Protein AF-0000000076751382 (afdb_homodimer)

Sequence (606 aa):
MSGALSGFAAIGVLIAIGYLLGRRGTLGPDARAVLARLSLTVATPCLLFTTVTSADPSLLTAPTSVVPLLTCLLAMVLAVVAGAVRRWRGEVRVMTTIAVGFPNLGNLGIPVASYVLGDAALVAPLILFQLAVQSPIAMTTLELRGAGETRGAVRRALANPVLIATVLALAVVFTGLRVPWVVAEPVRILAQMAVPAVLLSFGLSLVGSPLPGRGGDRAALGFVVVSSALVRPVAAWVLAGPVLGAPAATVYAAVVLSALPVAQNVAVWAGHYGAAPRLARESVLLTTIVAPVVIVLATALLRMSGALSGFAAIGVLIAIGYLLGRRGTLGPDARAVLARLSLTVATPCLLFTTVTSADPSLLTAPTSVVPLLTCLLAMVLAVVAGAVRRWRGEVRVMTTIAVGFPNLGNLGIPVASYVLGDAALVAPLILFQLAVQSPIAMTTLELRGAGETRGAVRRALANPVLIATVLALAVVFTGLRVPWVVAEPVRILAQMAVPAVLLSFGLSLVGSPLPGRGGDRAALGFVVVSSALVRPVAAWVLAGPVLGAPAATVYAAVVLSALPVAQNVAVWAGHYGAAPRLARESVLLTTIVAPVVIVLATALLR

InterPro domains:
  IPR004776 Membrane transport PIN-like [PF03547] (11-137)
  IPR004776 Membrane transport PIN-like [PF03547] (154-295)
  IPR038770 Sodium/solute symporter superfamily [G3DSA:1.20.1530.20] (152-302)

pLDDT: mean 90.34, std 8.47, range [55.0, 98.31]

Secondary structure (DSSP, 8-state):
-HHHHHHHHHHHHHHHHHHHHHHHTTT-TTHHHHHHHHIIIIIHHHHHHHHHHH--GGGGGSHHHHHHHHHHHHHHHHHHHHHHHHT--HHHHHHHHHHHH-B-IIIIIHHHHHHTSS-GGGGHHHHHHIIIIIHHHHHHHHHHHHH-SHHHHHHHHHT-HHHHHHHHHHHHHHHTPPPPHHHHHHHHHHHTTHHHHHHHHHHHHTTTPPPTT-SS-HHHHHHHHHIIIIIHHHHHHHIIIIIT---HHHHHHHHHHHT--B-HHHHHHHHHHTSSHHHHHHHHHHHHHHHHHHHHHHHHHH-/-HHHHHHHHHHHHHHHHHHHHHHHTTT-TTHHHHHHHHIIIIIHHHHHHHHHHH--GGGGGSHHHHHHHHHHHHHHHHHHHHHHHHT--HHHHHHHHHHHH-B-IIIIIHHHHHHTSS-GGGGHHHHHHIIIIIHHHHHHHHHHHHH-SHHHHHHHHHT-HHHHHHHHHHHHHHHTPPPPHHHHHHHHHHHTTHHHHHHHHHHHHTTTPPPTT-SS-HHHHHHHHHIIIIIHHHHHHHIIIIIT---HHHHHHHHHHHTPPBPHHHHHHHHHHTSSHHHHHHHHHHHHHHHHHHHHHHHHHH-

Solvent-accessible surface area (backbone atoms only — not comparable to full-atom values): 28894 Å² total; per-residue (Å²): 87,70,52,26,53,35,32,54,47,19,52,50,50,40,24,49,49,17,25,50,38,46,72,67,44,68,40,45,94,57,32,40,59,24,30,37,37,38,21,58,62,47,10,39,19,26,34,41,27,53,50,52,55,67,54,69,73,83,52,48,73,40,64,54,28,44,41,34,52,49,26,25,51,50,41,24,52,50,33,50,51,49,25,61,76,66,61,49,56,69,48,50,32,52,43,43,25,50,44,42,44,36,51,25,44,76,72,45,30,35,37,35,21,36,43,62,67,68,38,46,69,61,39,50,42,48,45,44,48,41,50,61,46,49,43,35,50,53,52,37,53,51,51,42,67,69,46,80,51,69,74,62,22,55,58,49,39,67,62,30,47,43,42,46,24,36,52,54,20,49,51,34,57,74,70,63,58,80,74,54,63,53,56,46,50,39,35,52,47,40,20,45,31,21,62,46,27,38,37,28,23,45,13,27,61,50,52,92,52,75,69,76,82,75,57,92,58,46,68,58,40,48,49,37,41,45,34,29,61,42,49,20,21,49,48,16,38,46,47,30,30,79,68,63,61,44,54,65,68,47,22,43,49,14,22,48,64,24,24,40,22,34,24,57,58,50,26,42,50,14,55,73,64,66,34,46,36,66,56,32,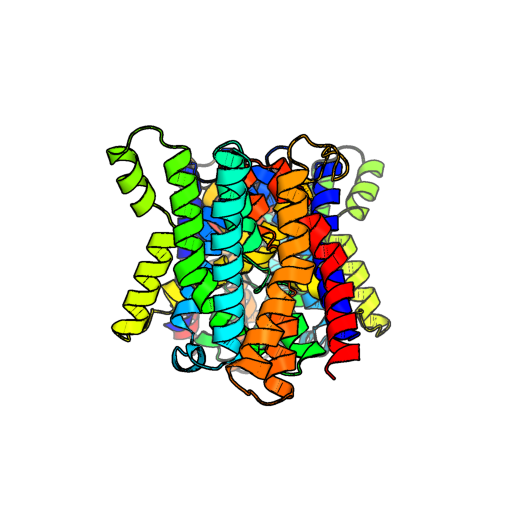43,38,39,26,52,52,21,52,67,46,22,62,58,46,42,52,50,49,44,65,71,59,97,87,69,52,26,52,36,32,53,46,18,53,50,49,40,25,49,49,17,24,51,38,46,71,69,43,69,41,45,93,56,32,43,60,25,30,38,37,40,20,58,62,46,11,39,19,26,33,40,27,53,51,52,54,67,53,67,73,81,54,49,72,41,64,54,28,44,41,35,52,49,26,23,50,49,41,24,53,50,33,49,50,51,25,62,75,67,61,49,56,70,46,50,32,52,44,43,23,49,43,43,44,37,50,24,43,77,73,46,31,35,36,35,21,36,43,61,66,67,39,45,70,60,39,51,41,46,46,46,47,40,50,61,46,49,43,36,50,52,53,36,54,52,52,43,66,70,48,82,52,70,75,62,22,52,57,50,40,65,61,28,46,42,41,47,25,37,53,54,21,49,49,33,57,74,68,62,58,80,73,55,62,52,55,47,50,38,34,52,48,39,19,45,30,20,62,48,28,38,37,29,23,46,14,27,63,50,53,91,51,74,70,76,81,74,59,91,58,47,68,57,40,49,50,38,41,45,34,29,62,43,50,19,21,51,45,16,38,45,48,30,29,81,69,63,61,44,55,66,69,46,21,42,49,15,20,47,64,24,24,38,22,34,24,56,58,52,26,43,48,14,54,72,64,67,34,47,35,67,56,34,42,39,40,24,54,52,22,52,67,47,20,61,59,46,39,52,50,49,44,66,72,60,98

Radius of gyration: 26.08 Å; Cα contacts (8 Å, |Δi|>4): 977; chains: 2; bounding box: 47×77×54 Å

Structure (mmCIF, N/CA/C/O backbone):
data_AF-0000000076751382-model_v1
#
loop_
_entity.id
_entity.type
_entity.pdbx_description
1 polymer 'Putative permease'
#
loop_
_atom_site.group_PDB
_atom_site.id
_atom_site.type_symbol
_atom_site.label_atom_id
_atom_site.label_alt_id
_atom_site.label_comp_id
_atom_site.label_asym_id
_atom_site.label_entity_id
_atom_site.label_seq_id
_atom_site.pdbx_PDB_ins_code
_atom_site.Cartn_x
_atom_site.Cartn_y
_atom_site.Cartn_z
_atom_site.occupancy
_atom_site.B_iso_or_equiv
_atom_site.auth_seq_id
_atom_site.auth_comp_id
_atom_site.auth_asym_id
_atom_site.auth_atom_id
_atom_site.pdbx_PDB_model_num
ATOM 1 N N . MET A 1 1 ? -13.898 8.453 23.219 1 71.12 1 MET A N 1
ATOM 2 C CA . MET A 1 1 ? -12.516 8.805 23.547 1 71.12 1 MET A CA 1
ATOM 3 C C . MET A 1 1 ? -11.594 7.598 23.391 1 71.12 1 MET A C 1
ATOM 5 O O . MET A 1 1 ? -10.531 7.695 22.781 1 71.12 1 MET A O 1
ATOM 9 N N . SER A 1 2 ? -12.125 6.434 23.719 1 74.25 2 SER A N 1
ATOM 10 C CA . SER A 1 2 ? -11.305 5.23 23.594 1 74.25 2 SER A CA 1
ATOM 11 C C . SER A 1 2 ? -11 4.906 22.141 1 74.25 2 SER A C 1
ATOM 13 O O . SER A 1 2 ? -9.875 4.539 21.797 1 74.25 2 SER A O 1
ATOM 15 N N . GLY A 1 3 ? -11.93 5.188 21.344 1 75.44 3 GLY A N 1
ATOM 16 C CA . GLY A 1 3 ? -11.711 4.941 19.922 1 75.44 3 GLY A CA 1
ATOM 17 C C . GLY A 1 3 ? -10.703 5.883 19.312 1 75.44 3 GLY A C 1
ATOM 18 O O . GLY A 1 3 ? -9.859 5.465 18.5 1 75.44 3 GLY A O 1
ATOM 19 N N . ALA A 1 4 ? -10.773 7.109 19.75 1 78.5 4 ALA A N 1
ATOM 20 C CA . ALA A 1 4 ? -9.828 8.094 19.234 1 78.5 4 ALA A CA 1
ATOM 21 C C . ALA A 1 4 ? -8.406 7.762 19.656 1 78.5 4 ALA A C 1
ATOM 23 O O . ALA A 1 4 ? -7.473 7.855 18.844 1 78.5 4 ALA A O 1
ATOM 24 N N . LEU A 1 5 ? -8.32 7.367 20.906 1 85.5 5 LEU A N 1
ATOM 25 C CA . LEU A 1 5 ? -7.004 6.988 21.406 1 85.5 5 LEU A CA 1
ATOM 26 C C . LEU A 1 5 ? -6.477 5.754 20.672 1 85.5 5 LEU A C 1
ATOM 28 O O . LEU A 1 5 ? -5.27 5.629 20.453 1 85.5 5 LEU A O 1
ATOM 32 N N . SER A 1 6 ? -7.406 4.949 20.266 1 84.56 6 SER A N 1
ATOM 33 C CA . SER A 1 6 ? -7.02 3.777 19.484 1 84.56 6 SER A CA 1
ATOM 34 C C . SER A 1 6 ? -6.48 4.176 18.125 1 84.56 6 SER A C 1
ATOM 36 O O . SER A 1 6 ? -5.574 3.529 17.594 1 84.56 6 SER A O 1
ATOM 38 N N . GLY A 1 7 ? -7.004 5.254 17.578 1 85.44 7 GLY A N 1
ATOM 39 C CA . GLY A 1 7 ? -6.473 5.773 16.328 1 85.44 7 GLY A CA 1
ATOM 40 C C . GLY A 1 7 ? -5.035 6.246 16.438 1 85.44 7 GLY A C 1
ATOM 41 O O . GLY A 1 7 ? -4.199 5.906 15.602 1 85.44 7 GLY A O 1
ATOM 42 N N . PHE A 1 8 ? -4.793 6.953 17.5 1 90.94 8 PHE A N 1
ATOM 43 C CA . PHE A 1 8 ? -3.438 7.434 17.75 1 90.94 8 PHE A CA 1
ATOM 44 C C . PHE A 1 8 ? -2.484 6.266 17.984 1 90.94 8 PHE A C 1
ATOM 46 O O . PHE A 1 8 ? -1.361 6.266 17.469 1 90.94 8 PHE A O 1
ATOM 53 N N . ALA A 1 9 ? -2.939 5.344 18.688 1 91 9 ALA A N 1
ATOM 54 C CA . ALA A 1 9 ? -2.119 4.168 18.953 1 91 9 ALA A CA 1
ATOM 55 C C . ALA A 1 9 ? -1.826 3.389 17.688 1 91 9 ALA A C 1
ATOM 57 O O . ALA A 1 9 ? -0.709 2.906 17.484 1 91 9 ALA A O 1
ATOM 58 N N . ALA A 1 10 ? -2.787 3.277 16.844 1 89.94 10 ALA A N 1
ATOM 59 C CA . ALA A 1 10 ? -2.615 2.549 15.586 1 89.94 10 ALA A CA 1
ATOM 60 C C . ALA A 1 10 ? -1.558 3.211 14.711 1 89.94 10 ALA A C 1
ATOM 62 O O . ALA A 1 10 ? -0.716 2.529 14.117 1 89.94 10 ALA A O 1
ATOM 63 N N . ILE A 1 11 ? -1.572 4.453 14.625 1 90.75 11 ILE A N 1
ATOM 64 C CA . ILE A 1 11 ? -0.581 5.199 13.859 1 90.75 11 ILE A CA 1
ATOM 65 C C . ILE A 1 11 ? 0.798 5.027 14.492 1 90.75 11 ILE A C 1
ATOM 67 O O . ILE A 1 11 ? 1.792 4.84 13.781 1 90.75 11 ILE A O 1
ATOM 71 N N . GLY A 1 12 ? 0.789 5.125 15.836 1 93.94 12 GLY A N 1
ATOM 72 C CA . GLY A 1 12 ? 2.031 4.871 16.547 1 93.94 12 GLY A CA 1
ATOM 73 C C . GLY A 1 12 ? 2.621 3.506 16.25 1 93.94 12 GLY A C 1
ATOM 74 O O . GLY A 1 12 ? 3.832 3.373 16.062 1 93.94 12 GLY A O 1
ATOM 75 N N . VAL A 1 13 ? 1.8 2.508 16.172 1 95.5 13 VAL A N 1
ATOM 76 C CA . VAL A 1 13 ? 2.238 1.146 15.875 1 95.5 13 VAL A CA 1
ATOM 77 C C . VAL A 1 13 ? 2.84 1.085 14.477 1 95.5 13 VAL A C 1
ATOM 79 O O . VAL A 1 13 ? 3.895 0.478 14.273 1 95.5 13 VAL A O 1
ATOM 82 N N . LEU A 1 14 ? 2.252 1.712 13.516 1 95.81 14 LEU A N 1
ATOM 83 C CA . LEU A 1 14 ? 2.744 1.704 12.141 1 95.81 14 LEU A CA 1
ATOM 84 C C . LEU A 1 14 ? 4.102 2.396 12.047 1 95.81 14 LEU A C 1
ATOM 86 O O . LEU A 1 14 ? 5.004 1.906 11.367 1 95.81 14 LEU A O 1
ATOM 90 N N . ILE A 1 15 ? 4.203 3.49 12.727 1 95.62 15 ILE A N 1
ATOM 91 C CA . ILE A 1 15 ? 5.465 4.227 12.766 1 95.62 15 ILE A CA 1
ATOM 92 C C . ILE A 1 15 ? 6.539 3.375 13.438 1 95.62 15 ILE A C 1
ATOM 94 O O . ILE A 1 15 ? 7.672 3.295 12.961 1 95.62 15 ILE A O 1
ATOM 98 N N . ALA A 1 16 ? 6.168 2.717 14.523 1 96.94 16 ALA A N 1
ATOM 99 C CA . ALA A 1 16 ? 7.094 1.843 15.242 1 96.94 16 ALA A CA 1
ATOM 100 C C . ALA A 1 16 ? 7.555 0.691 14.352 1 96.94 16 ALA A C 1
ATOM 102 O O . ALA A 1 16 ? 8.719 0.282 14.414 1 96.94 16 ALA A O 1
ATOM 103 N N . ILE A 1 17 ? 6.711 0.159 13.57 1 97.19 17 ILE A N 1
ATOM 104 C CA . ILE A 1 17 ? 7.074 -0.901 12.633 1 97.19 17 ILE A CA 1
ATOM 105 C C . ILE A 1 17 ? 8.094 -0.375 11.625 1 97.19 17 ILE A C 1
ATOM 107 O O . ILE A 1 17 ? 9.102 -1.028 11.352 1 97.19 17 ILE A O 1
ATOM 111 N N . GLY A 1 18 ? 7.801 0.81 11.07 1 97.38 18 GLY A N 1
ATOM 112 C CA . GLY A 1 18 ? 8.789 1.424 10.195 1 97.38 18 GLY A CA 1
ATOM 113 C C . GLY A 1 18 ? 10.141 1.59 10.859 1 97.38 18 GLY A C 1
ATOM 114 O O . GLY A 1 18 ? 11.172 1.279 10.25 1 97.38 18 GLY A O 1
ATOM 115 N N . TYR A 1 19 ? 10.125 2.059 12.094 1 97.25 19 TYR A N 1
ATOM 116 C CA . TYR A 1 19 ? 11.352 2.25 12.859 1 97.25 19 TYR A CA 1
ATOM 117 C C . TYR A 1 19 ? 12.086 0.927 13.047 1 97.25 19 TYR A C 1
ATOM 119 O O . TYR A 1 19 ? 13.297 0.847 12.844 1 97.25 19 TYR A O 1
ATOM 127 N N . LEU A 1 20 ? 11.391 -0.116 13.406 1 97.31 20 LEU A N 1
ATOM 128 C CA . LEU A 1 20 ? 11.984 -1.424 13.664 1 97.31 20 LEU A CA 1
ATOM 129 C C . LEU A 1 20 ? 12.555 -2.023 12.375 1 97.31 20 LEU A C 1
ATOM 131 O O . LEU A 1 20 ? 13.617 -2.643 12.391 1 97.31 20 LEU A O 1
ATOM 135 N N . LEU A 1 21 ? 11.898 -1.873 11.281 1 97.25 21 LEU A N 1
ATOM 136 C CA . LEU A 1 21 ? 12.383 -2.346 9.984 1 97.25 21 LEU A CA 1
ATOM 137 C C . LEU A 1 21 ? 13.695 -1.664 9.617 1 97.25 21 LEU A C 1
ATOM 139 O O . LEU A 1 21 ? 14.586 -2.293 9.047 1 97.25 21 LEU A O 1
ATOM 143 N N . GLY A 1 22 ? 13.734 -0.375 9.906 1 96.88 22 GLY A N 1
ATOM 144 C CA . GLY A 1 22 ? 14.961 0.364 9.656 1 96.88 22 GLY A CA 1
ATOM 145 C C . GLY A 1 22 ? 16.109 -0.076 10.531 1 96.88 22 GLY A C 1
ATOM 146 O O . GLY A 1 22 ? 17.234 -0.246 10.055 1 96.88 22 GLY A O 1
ATOM 147 N N . ARG A 1 23 ? 15.844 -0.253 11.781 1 96.31 23 ARG A N 1
ATOM 148 C CA . ARG A 1 23 ? 16.875 -0.662 12.727 1 96.31 23 ARG A CA 1
ATOM 149 C C . ARG A 1 23 ? 17.422 -2.041 12.383 1 96.31 23 ARG A C 1
ATOM 151 O O . ARG A 1 23 ? 18.625 -2.295 12.531 1 96.31 23 ARG A O 1
ATOM 158 N N . ARG A 1 24 ? 16.594 -2.926 11.867 1 96 24 ARG A N 1
ATOM 159 C CA . ARG A 1 24 ? 17 -4.293 11.539 1 96 24 ARG A CA 1
ATOM 160 C C . ARG A 1 24 ? 17.562 -4.371 10.133 1 96 24 ARG A C 1
ATOM 162 O O . ARG A 1 24 ? 18.203 -5.367 9.766 1 96 24 ARG A O 1
ATOM 169 N N . GLY A 1 25 ? 17.297 -3.412 9.375 1 96.25 25 GLY A N 1
ATOM 170 C CA . GLY A 1 25 ? 17.766 -3.402 8 1 96.25 25 GLY A CA 1
ATOM 171 C C . GLY A 1 25 ? 17.016 -4.371 7.109 1 96.25 25 GLY A C 1
ATOM 172 O O . GLY A 1 25 ? 17.547 -4.844 6.105 1 96.25 25 GLY A O 1
ATOM 173 N N . THR A 1 26 ? 15.859 -4.66 7.445 1 94.88 26 THR A N 1
ATOM 174 C CA . THR A 1 26 ? 15.07 -5.699 6.785 1 94.88 26 THR A CA 1
ATOM 175 C C . THR A 1 26 ? 14.805 -5.336 5.328 1 94.88 26 THR A C 1
ATOM 177 O O . THR A 1 26 ? 14.852 -6.195 4.449 1 94.88 26 THR A O 1
ATOM 180 N N . LEU A 1 27 ? 14.555 -4.031 5.008 1 96.25 27 LEU A N 1
ATOM 181 C CA . LEU A 1 27 ? 14.172 -3.619 3.662 1 96.25 27 LEU A CA 1
ATOM 182 C C . LEU A 1 27 ? 15.367 -3.072 2.898 1 96.25 27 LEU A C 1
ATOM 184 O O . LEU A 1 27 ? 15.242 -2.645 1.749 1 96.25 27 LEU A O 1
ATOM 188 N N . GLY A 1 28 ? 16.547 -3.059 3.529 1 94.88 28 GLY A N 1
ATOM 189 C CA . GLY A 1 28 ? 17.734 -2.533 2.887 1 94.88 28 GLY A CA 1
ATOM 190 C C . GLY A 1 28 ? 17.969 -1.064 3.18 1 94.88 28 GLY A C 1
ATOM 191 O O . GLY A 1 28 ? 17.094 -0.384 3.719 1 94.88 28 GLY A O 1
ATOM 192 N N . PRO A 1 29 ? 19.078 -0.581 2.783 1 93.56 29 PRO A N 1
ATOM 193 C CA . PRO A 1 29 ? 19.5 0.772 3.156 1 93.56 29 PRO A CA 1
ATOM 194 C C . PRO A 1 29 ? 18.719 1.856 2.422 1 93.56 29 PRO A C 1
ATOM 196 O O . PRO A 1 29 ? 18.625 2.99 2.902 1 93.56 29 PRO A O 1
ATOM 199 N N . ASP A 1 30 ? 18.078 1.553 1.312 1 95.81 30 ASP A N 1
ATOM 200 C CA . ASP A 1 30 ? 17.406 2.57 0.512 1 95.81 30 ASP A CA 1
ATOM 201 C C . ASP A 1 30 ? 15.898 2.541 0.744 1 95.81 30 ASP A C 1
ATOM 203 O O . ASP A 1 30 ? 15.141 3.193 0.024 1 95.81 30 ASP A O 1
ATOM 207 N N . ALA A 1 31 ? 15.531 1.854 1.742 1 97.06 31 ALA A N 1
ATOM 208 C CA . ALA A 1 31 ? 14.109 1.634 1.983 1 97.06 31 ALA A CA 1
ATOM 209 C C . ALA A 1 31 ? 13.375 2.957 2.178 1 97.06 31 ALA A C 1
ATOM 211 O O . ALA A 1 31 ? 12.312 3.178 1.589 1 97.06 31 ALA A O 1
ATOM 212 N N . ARG A 1 32 ? 13.938 3.828 2.99 1 96.12 32 ARG A N 1
ATOM 213 C CA . ARG A 1 32 ? 13.297 5.109 3.283 1 96.12 32 ARG A CA 1
ATOM 214 C C . ARG A 1 32 ? 13.078 5.914 2.01 1 96.12 32 ARG A C 1
ATOM 216 O O . ARG A 1 32 ? 11.977 6.402 1.76 1 96.12 32 ARG A O 1
ATOM 223 N N . ALA A 1 33 ? 14.062 5.984 1.182 1 96 33 ALA A N 1
ATOM 224 C CA . ALA A 1 33 ? 14.008 6.785 -0.04 1 96 33 ALA A CA 1
ATOM 225 C C . ALA A 1 33 ? 13.031 6.188 -1.045 1 96 33 ALA A C 1
ATOM 227 O O . ALA A 1 33 ? 12.266 6.914 -1.681 1 96 33 ALA A O 1
ATOM 228 N N . VAL A 1 34 ? 13.062 4.922 -1.18 1 97.31 34 VAL A N 1
ATOM 229 C CA . VAL A 1 34 ? 12.188 4.242 -2.133 1 97.31 34 VAL A CA 1
ATOM 230 C C . VAL A 1 34 ? 10.734 4.438 -1.729 1 97.31 34 VAL A C 1
ATOM 232 O O . VAL A 1 34 ? 9.891 4.773 -2.564 1 97.31 34 VAL A O 1
ATOM 235 N N . LEU A 1 35 ? 10.461 4.234 -0.445 1 97.12 35 LEU A N 1
ATOM 236 C CA . LEU A 1 35 ? 9.086 4.371 0.025 1 97.12 35 LEU A CA 1
ATOM 237 C C . LEU A 1 35 ? 8.625 5.82 -0.048 1 97.12 35 LEU A C 1
ATOM 239 O O . LEU A 1 35 ? 7.461 6.098 -0.341 1 97.12 35 LEU A O 1
ATOM 243 N N . ALA A 1 36 ? 9.508 6.742 0.223 1 94.75 36 ALA A N 1
ATOM 244 C CA . ALA A 1 36 ? 9.18 8.156 0.088 1 94.75 36 ALA A CA 1
ATOM 245 C C . ALA A 1 36 ? 8.844 8.508 -1.358 1 94.75 36 ALA A C 1
ATOM 247 O O . ALA A 1 36 ? 7.812 9.125 -1.63 1 94.75 36 ALA A O 1
ATOM 248 N N . ARG A 1 37 ? 9.664 8.086 -2.262 1 95.62 37 ARG A N 1
ATOM 249 C CA . ARG A 1 37 ? 9.445 8.375 -3.676 1 95.62 37 ARG A CA 1
ATOM 250 C C . ARG A 1 37 ? 8.172 7.699 -4.176 1 95.62 37 ARG A C 1
ATOM 252 O O . ARG A 1 37 ? 7.422 8.281 -4.965 1 95.62 37 ARG A O 1
ATOM 259 N N . LEU A 1 38 ? 8 6.508 -3.732 1 96.62 38 LEU A N 1
ATOM 260 C CA . LEU A 1 38 ? 6.777 5.797 -4.094 1 96.62 38 LEU A CA 1
ATOM 261 C C . LEU A 1 38 ? 5.543 6.57 -3.641 1 96.62 38 LEU A C 1
ATOM 263 O O . LEU A 1 38 ? 4.586 6.723 -4.402 1 96.62 38 LEU A O 1
ATOM 267 N N . SER A 1 39 ? 5.566 6.953 -2.395 1 94.12 39 SER A N 1
ATOM 268 C CA . SER A 1 39 ? 4.441 7.695 -1.842 1 94.12 39 SER A CA 1
ATOM 269 C C . SER A 1 39 ? 4.219 9.008 -2.59 1 94.12 39 SER A C 1
ATOM 271 O O . SER A 1 39 ? 3.088 9.344 -2.943 1 94.12 39 SER A O 1
ATOM 273 N N . LEU A 1 40 ? 5.242 9.727 -2.936 1 90.88 40 LEU A N 1
ATOM 274 C CA . LEU A 1 40 ? 5.18 11.078 -3.486 1 90.88 40 LEU A CA 1
ATOM 275 C C . LEU A 1 40 ? 4.82 11.039 -4.969 1 90.88 40 LEU A C 1
ATOM 277 O O . LEU A 1 40 ? 4.07 11.891 -5.453 1 90.88 40 LEU A O 1
ATOM 281 N N . THR A 1 41 ? 5.305 10.055 -5.664 1 92.94 41 THR A N 1
ATOM 282 C CA . THR A 1 41 ? 5.238 10.125 -7.121 1 92.94 41 THR A CA 1
ATOM 283 C C . THR A 1 41 ? 4.125 9.227 -7.652 1 92.94 41 THR A C 1
ATOM 285 O O . THR A 1 41 ? 3.645 9.422 -8.773 1 92.94 41 THR A O 1
ATOM 288 N N . VAL A 1 42 ? 3.713 8.281 -6.844 1 95.81 42 VAL A N 1
ATOM 289 C CA . VAL A 1 42 ? 2.76 7.32 -7.383 1 95.81 42 VAL A CA 1
ATOM 290 C C . VAL A 1 42 ? 1.522 7.262 -6.488 1 95.81 42 VAL A C 1
ATOM 292 O O . VAL A 1 42 ? 0.427 7.637 -6.91 1 95.81 42 VAL A O 1
ATOM 295 N N . ALA A 1 43 ? 1.71 6.902 -5.234 1 95.31 43 ALA A N 1
ATOM 296 C CA . ALA A 1 43 ? 0.601 6.531 -4.359 1 95.31 43 ALA A CA 1
ATOM 297 C C . ALA A 1 43 ? -0.237 7.75 -3.988 1 95.31 43 ALA A C 1
ATOM 299 O O . ALA A 1 43 ? -1.469 7.703 -4.035 1 95.31 43 ALA A O 1
ATOM 300 N N . THR A 1 44 ? 0.404 8.82 -3.652 1 91.56 44 THR A N 1
ATOM 301 C CA . THR A 1 44 ? -0.317 10.016 -3.23 1 91.56 44 THR A CA 1
ATOM 302 C C . THR A 1 44 ? -1.1 10.609 -4.398 1 91.56 44 THR A C 1
ATOM 304 O O . THR A 1 44 ? -2.273 10.961 -4.25 1 91.56 44 THR A O 1
ATOM 307 N N . PRO A 1 45 ? -0.504 10.719 -5.562 1 93.38 45 PRO A N 1
ATOM 308 C CA . PRO A 1 45 ? -1.291 11.188 -6.711 1 93.38 45 PRO A CA 1
ATOM 309 C C . PRO A 1 45 ? -2.508 10.305 -6.984 1 93.38 45 PRO A C 1
ATOM 311 O O . PRO A 1 45 ? -3.58 10.812 -7.316 1 93.38 45 PRO A O 1
ATOM 314 N N . CYS A 1 46 ? -2.332 9.062 -6.836 1 95.31 46 CYS A N 1
ATOM 315 C CA . CYS A 1 46 ? -3.447 8.148 -7.047 1 95.31 46 CYS A CA 1
ATOM 316 C C . CYS A 1 46 ? -4.512 8.328 -5.969 1 95.31 46 CYS A C 1
ATOM 318 O O . CYS A 1 46 ? -5.711 8.305 -6.266 1 95.31 46 CYS A O 1
ATOM 320 N N . LEU A 1 47 ? -4.082 8.477 -4.781 1 91.94 47 LEU A N 1
ATOM 321 C CA . LEU A 1 47 ? -5.012 8.727 -3.686 1 91.94 47 LEU A CA 1
ATOM 322 C C . LEU A 1 47 ? -5.781 10.023 -3.914 1 91.94 47 LEU A C 1
ATOM 324 O O . LEU A 1 47 ? -7 10.07 -3.721 1 91.94 47 LEU A O 1
ATOM 328 N N . LEU A 1 48 ? -5.043 11.023 -4.285 1 89.62 48 LEU A N 1
ATOM 329 C CA . LEU A 1 48 ? -5.66 12.312 -4.582 1 89.62 48 LEU A CA 1
ATOM 330 C C . LEU A 1 48 ? -6.719 12.172 -5.676 1 89.62 48 LEU A C 1
ATOM 332 O O . LEU A 1 48 ? -7.836 12.664 -5.527 1 89.62 48 LEU A O 1
ATOM 336 N N . PHE A 1 49 ? -6.375 11.516 -6.77 1 93.12 49 PHE A N 1
ATOM 337 C CA . PHE A 1 49 ? -7.285 11.328 -7.891 1 93.12 49 PHE A CA 1
ATOM 338 C C . PHE A 1 49 ? -8.555 10.617 -7.438 1 93.12 49 PHE A C 1
ATOM 340 O O . PHE A 1 49 ? -9.664 11.062 -7.742 1 93.12 49 PHE A O 1
ATOM 347 N N . THR A 1 50 ? -8.414 9.602 -6.664 1 91.5 50 THR A N 1
ATOM 348 C CA . THR A 1 50 ? -9.57 8.82 -6.223 1 91.5 50 THR A CA 1
ATOM 349 C C . THR A 1 50 ? -10.422 9.633 -5.25 1 91.5 50 THR A C 1
ATOM 351 O O . THR A 1 50 ? -11.648 9.594 -5.316 1 91.5 50 THR A O 1
ATOM 354 N N . THR A 1 51 ? -9.812 10.328 -4.395 1 86.56 51 THR A N 1
ATOM 355 C CA . THR A 1 51 ? -10.539 11.094 -3.383 1 86.56 51 THR A CA 1
ATOM 356 C C . THR A 1 51 ? -11.312 12.242 -4.02 1 86.56 51 THR A C 1
ATOM 358 O O . THR A 1 51 ? -12.492 12.438 -3.727 1 86.56 51 THR A O 1
ATOM 361 N N . VAL A 1 52 ? -10.703 12.914 -4.938 1 85.94 52 VAL A N 1
ATOM 362 C CA . VAL A 1 52 ? -11.312 14.078 -5.555 1 85.94 52 VAL A CA 1
ATOM 363 C C . VAL A 1 52 ? -12.445 13.641 -6.484 1 85.94 52 VAL A C 1
ATOM 365 O O . VAL A 1 52 ? -13.508 14.266 -6.516 1 85.94 52 VAL A O 1
ATOM 368 N N . THR A 1 53 ? -12.289 12.57 -7.16 1 89.06 53 THR A N 1
ATOM 369 C CA . THR A 1 53 ? -13.297 12.141 -8.125 1 89.06 53 THR A CA 1
ATOM 370 C C . THR A 1 53 ? -14.477 11.492 -7.41 1 89.06 53 THR A C 1
ATOM 372 O O . THR A 1 53 ? -15.562 11.367 -7.98 1 89.06 53 THR A O 1
ATOM 375 N N . SER A 1 54 ? -14.312 11.109 -6.188 1 83.38 54 SER A N 1
ATOM 376 C CA . SER A 1 54 ? -15.406 10.484 -5.453 1 83.38 54 SER A CA 1
ATOM 377 C C . SER A 1 54 ? -16.078 11.477 -4.508 1 83.38 54 SER A C 1
ATOM 379 O O . SER A 1 54 ? -17.047 11.133 -3.83 1 83.38 54 SER A O 1
ATOM 381 N N . ALA A 1 55 ? -15.617 12.609 -4.434 1 78.06 55 ALA A N 1
ATOM 382 C CA . ALA A 1 55 ? -16.078 13.57 -3.424 1 78.06 55 ALA A CA 1
ATOM 383 C C . ALA A 1 55 ? -17.328 14.289 -3.881 1 78.06 55 ALA A C 1
ATOM 385 O O . ALA A 1 55 ? -17.562 14.445 -5.082 1 78.06 55 ALA A O 1
ATOM 386 N N . ASP A 1 56 ? -18.172 14.508 -2.855 1 73.69 56 ASP A N 1
ATOM 387 C CA . ASP A 1 56 ? -19.281 15.43 -3.016 1 73.69 56 ASP A CA 1
ATOM 388 C C . ASP A 1 56 ? -18.875 16.859 -2.629 1 73.69 56 ASP A C 1
ATOM 390 O O . ASP A 1 56 ? -18.703 17.156 -1.447 1 73.69 56 ASP A O 1
ATOM 394 N N . PRO A 1 57 ? -18.734 17.688 -3.586 1 66.25 57 PRO A N 1
ATOM 395 C CA . PRO A 1 57 ? -18.234 19.031 -3.305 1 66.25 57 PRO A CA 1
ATOM 396 C C . PRO A 1 57 ? -19.156 19.844 -2.404 1 66.25 57 PRO A C 1
ATOM 398 O O . PRO A 1 57 ? -18.719 20.797 -1.766 1 66.25 57 PRO A O 1
ATOM 401 N N . SER A 1 58 ? -20.469 19.562 -2.336 1 67.19 58 SER A N 1
ATOM 402 C CA . SER A 1 58 ? -21.438 20.344 -1.563 1 67.19 58 SER A CA 1
ATOM 403 C C . SER A 1 58 ? -21.094 20.328 -0.077 1 67.19 58 SER A C 1
ATOM 405 O O . SER A 1 58 ? -21.516 21.203 0.672 1 67.19 58 SER A O 1
ATOM 407 N N . LEU A 1 59 ? -20.234 19.484 0.283 1 66.12 59 LEU A N 1
ATOM 408 C CA . LEU A 1 59 ? -19.938 19.344 1.701 1 66.12 59 LEU A CA 1
ATOM 409 C C . LEU A 1 59 ? -18.875 20.344 2.133 1 66.12 59 LEU A C 1
ATOM 411 O O . LEU A 1 59 ? -18.688 20.594 3.328 1 66.12 59 LEU A O 1
ATOM 415 N N . LEU A 1 60 ? -18.328 21.109 1.261 1 69.31 60 LEU A N 1
ATOM 416 C CA . LEU A 1 60 ? -17.188 21.984 1.542 1 69.31 60 LEU A CA 1
ATOM 417 C C . LEU A 1 60 ? -17.656 23.297 2.188 1 69.31 60 LEU A C 1
ATOM 419 O O . LEU A 1 60 ? -16.859 24.016 2.787 1 69.31 60 LEU A O 1
ATOM 423 N N . THR A 1 61 ? -18.906 23.547 2.363 1 70.62 61 THR A N 1
ATOM 424 C CA . THR A 1 61 ? -19.375 24.844 2.836 1 70.62 61 THR A CA 1
ATOM 425 C C . THR A 1 61 ? -19.844 24.766 4.285 1 70.62 61 THR A C 1
A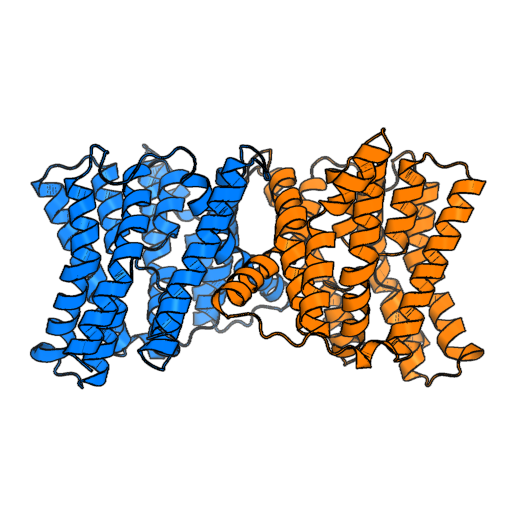TOM 427 O O . THR A 1 61 ? -20.125 25.781 4.918 1 70.62 61 THR A O 1
ATOM 430 N N . ALA A 1 62 ? -19.844 23.688 4.887 1 76 62 ALA A N 1
ATOM 431 C CA . ALA A 1 62 ? -20.297 23.547 6.27 1 76 62 ALA A CA 1
ATOM 432 C C . ALA A 1 62 ? -19.281 24.156 7.238 1 76 62 ALA A C 1
ATOM 434 O O . ALA A 1 62 ? -18.078 24.078 7.012 1 76 62 ALA A O 1
ATOM 435 N N . PRO A 1 63 ? -19.75 24.906 8.305 1 77.25 63 PRO A N 1
ATOM 436 C CA . PRO A 1 63 ? -18.828 25.484 9.289 1 77.25 63 PRO A CA 1
ATOM 437 C C . PRO A 1 63 ? -17.844 24.469 9.859 1 77.25 63 PRO A C 1
ATOM 439 O O . PRO A 1 63 ? -16.703 24.812 10.188 1 77.25 63 PRO A O 1
ATOM 442 N N . THR A 1 64 ? -18.328 23.297 9.891 1 80.19 64 THR A N 1
ATOM 443 C CA . THR A 1 64 ? -17.469 22.234 10.383 1 80.19 64 THR A CA 1
ATOM 444 C C . THR A 1 64 ? -16.266 22.031 9.453 1 80.19 64 THR A C 1
ATOM 446 O O . THR A 1 64 ? -15.25 21.469 9.859 1 80.19 64 THR A O 1
ATOM 449 N N . SER A 1 65 ? -16.344 22.516 8.281 1 85.44 65 SER A N 1
ATOM 450 C CA . SER A 1 65 ? -15.266 22.375 7.305 1 85.44 65 SER A CA 1
ATOM 451 C C . SER A 1 65 ? -14.516 23.688 7.102 1 85.44 65 SER A C 1
ATOM 453 O O . SER A 1 65 ? -13.281 23.703 7.102 1 85.44 65 SER A O 1
ATOM 455 N N . VAL A 1 66 ? -15.203 24.766 7.137 1 88.75 66 VAL A N 1
ATOM 456 C CA . VAL A 1 66 ? -14.617 26.062 6.793 1 88.75 66 VAL A CA 1
ATOM 457 C C . VAL A 1 66 ? -13.734 26.547 7.941 1 88.75 66 VAL A C 1
ATOM 459 O O . VAL A 1 66 ? -12.664 27.109 7.711 1 88.75 66 VAL A O 1
ATOM 462 N N . VAL A 1 67 ? -14.188 26.375 9.18 1 92.94 67 VAL A N 1
ATOM 463 C CA . VAL A 1 67 ? -13.492 26.922 10.336 1 92.94 67 VAL A CA 1
ATOM 464 C C . VAL A 1 67 ? -12.117 26.281 10.477 1 92.94 67 VAL A C 1
ATOM 466 O O . VAL A 1 67 ? -11.102 26.984 10.555 1 92.94 67 VAL A O 1
ATOM 469 N N . PRO A 1 68 ? -12.039 24.953 10.414 1 93.94 68 PRO A N 1
ATOM 470 C CA . PRO A 1 68 ? -10.703 24.344 10.484 1 93.94 68 PRO A CA 1
ATOM 471 C C . PRO A 1 68 ? -9.797 24.781 9.336 1 93.94 68 PRO A C 1
ATOM 473 O O . PRO A 1 68 ? -8.594 24.969 9.539 1 93.94 68 PRO A O 1
ATOM 476 N N . LEU A 1 69 ? -10.344 24.984 8.234 1 93.38 69 LEU A N 1
ATOM 477 C CA . LEU A 1 69 ? -9.555 25.453 7.098 1 93.38 69 LEU A CA 1
ATOM 478 C C . LEU A 1 69 ? -9.023 26.859 7.336 1 93.38 69 LEU A C 1
ATOM 480 O O . LEU A 1 69 ? -7.859 27.141 7.043 1 93.38 69 LEU A O 1
ATOM 484 N N . LEU A 1 70 ? -9.805 27.672 7.871 1 94.56 70 LEU A N 1
ATOM 485 C CA . LEU A 1 70 ? -9.406 29.047 8.156 1 94.56 70 LEU A CA 1
ATOM 486 C C . LEU A 1 70 ? -8.344 29.078 9.25 1 94.56 70 LEU A C 1
ATOM 488 O O . LEU A 1 70 ? -7.461 29.938 9.227 1 94.56 70 LEU A O 1
ATOM 492 N N . THR A 1 71 ? -8.484 28.234 10.227 1 96.56 71 THR A N 1
ATOM 493 C CA . THR A 1 71 ? -7.488 28.203 11.289 1 96.56 71 THR A CA 1
ATOM 494 C C . THR A 1 71 ? -6.133 27.766 10.75 1 96.56 71 THR A C 1
ATOM 496 O O . THR A 1 71 ? -5.09 28.219 11.219 1 96.56 71 THR A O 1
ATOM 499 N N . CYS A 1 72 ? -6.133 26.844 9.758 1 95.88 72 CYS A N 1
ATOM 500 C CA . CYS A 1 72 ? -4.887 26.469 9.102 1 95.88 72 CYS A CA 1
ATOM 501 C C . CYS A 1 72 ? -4.27 27.641 8.367 1 95.88 72 CYS A C 1
ATOM 503 O O . CYS A 1 72 ? -3.066 27.891 8.469 1 95.88 72 CYS A O 1
ATOM 505 N N . LEU A 1 73 ? -5.082 28.344 7.688 1 95.44 73 LEU A N 1
ATOM 506 C CA . LEU A 1 73 ? -4.609 29.516 6.957 1 95.44 73 LEU A CA 1
ATOM 507 C C . LEU A 1 73 ? -4.051 30.562 7.91 1 95.44 73 LEU A C 1
ATOM 509 O O . LEU A 1 73 ? -3.012 31.172 7.633 1 95.44 73 LEU A O 1
ATOM 513 N N . LEU A 1 74 ? -4.75 30.797 8.945 1 96.94 74 LEU A N 1
ATOM 514 C CA . LEU A 1 74 ? -4.281 31.734 9.961 1 96.94 74 LEU A CA 1
ATOM 515 C C . LEU A 1 74 ? -2.92 31.312 10.508 1 96.94 74 LEU A C 1
ATOM 517 O O . LEU A 1 74 ? -2.012 32.125 10.625 1 96.94 74 LEU A O 1
ATOM 521 N N . ALA A 1 75 ? -2.809 30.062 10.859 1 97.44 75 ALA A N 1
ATOM 522 C CA . ALA A 1 75 ? -1.545 29.547 11.375 1 97.44 75 ALA A CA 1
ATOM 523 C C . ALA A 1 75 ? -0.42 29.719 10.359 1 97.44 75 ALA A C 1
ATOM 525 O O . ALA A 1 75 ? 0.713 30.047 10.727 1 97.44 75 ALA A O 1
ATOM 526 N N . MET A 1 76 ? -0.707 29.516 9.102 1 97.25 76 MET A N 1
ATOM 527 C CA . MET A 1 76 ? 0.281 29.688 8.039 1 97.25 76 MET A CA 1
ATOM 528 C C . MET A 1 76 ? 0.729 31.141 7.938 1 97.25 76 MET A C 1
ATOM 530 O O . MET A 1 76 ? 1.924 31.422 7.816 1 97.25 76 MET A O 1
ATOM 534 N N . VAL A 1 77 ? -0.193 32.062 7.973 1 97.44 77 VAL A N 1
ATOM 535 C CA . VAL A 1 77 ? 0.126 33.469 7.914 1 97.44 77 VAL A CA 1
ATOM 536 C C . VAL A 1 77 ? 0.985 33.875 9.117 1 97.44 77 VAL A C 1
ATOM 538 O O . VAL A 1 77 ? 1.989 34.562 8.969 1 97.44 77 VAL A O 1
ATOM 541 N N . LEU A 1 78 ? 0.585 33.406 10.273 1 97.94 78 LEU A N 1
ATOM 542 C CA . LEU A 1 78 ? 1.354 33.688 11.477 1 97.94 78 LEU A CA 1
ATOM 543 C C . LEU A 1 78 ? 2.76 33.094 11.383 1 97.94 78 LEU A C 1
ATOM 545 O O . LEU A 1 78 ? 3.717 33.688 11.891 1 97.94 78 LEU A O 1
ATOM 549 N N . ALA A 1 79 ? 2.877 31.953 10.797 1 98 79 ALA A N 1
ATOM 550 C CA . ALA A 1 79 ? 4.188 31.328 10.617 1 98 79 ALA A CA 1
ATOM 551 C C . ALA A 1 79 ? 5.07 32.188 9.695 1 98 79 ALA A C 1
ATOM 553 O O . ALA A 1 79 ? 6.266 32.344 9.953 1 98 79 ALA A O 1
ATOM 554 N N . VAL A 1 80 ? 4.527 32.688 8.633 1 96.44 80 VAL A N 1
ATOM 555 C CA . VAL A 1 80 ? 5.27 33.531 7.711 1 96.44 80 VAL A CA 1
ATOM 556 C C . VAL A 1 80 ? 5.746 34.781 8.438 1 96.44 80 VAL A C 1
ATOM 558 O O . VAL A 1 80 ? 6.902 35.188 8.297 1 96.44 80 VAL A O 1
ATOM 561 N N . VAL A 1 81 ? 4.898 35.406 9.195 1 97.56 81 VAL A N 1
ATOM 562 C CA . VAL A 1 81 ? 5.215 36.625 9.922 1 97.56 81 VAL A CA 1
ATOM 563 C C . VAL A 1 81 ? 6.281 36.344 10.977 1 97.56 81 VAL A C 1
ATOM 565 O O . VAL A 1 81 ? 7.273 37.062 11.086 1 97.56 81 VAL A O 1
ATOM 568 N N . ALA A 1 82 ? 6.074 35.25 11.742 1 97.19 82 ALA A N 1
ATOM 569 C CA . ALA A 1 82 ? 7.043 34.875 12.766 1 97.19 82 ALA A CA 1
ATOM 570 C C . ALA A 1 82 ? 8.414 34.625 12.148 1 97.19 82 ALA A C 1
ATOM 572 O O . ALA A 1 82 ? 9.438 35 12.719 1 97.19 82 ALA A O 1
ATOM 573 N N . GLY A 1 83 ? 8.414 33.906 11.016 1 96.44 83 GLY A N 1
ATOM 574 C CA . GLY A 1 83 ? 9.664 33.656 10.336 1 96.44 83 GLY A CA 1
ATOM 575 C C . GLY A 1 83 ? 10.375 34.906 9.852 1 96.44 83 GLY A C 1
ATOM 576 O O . GLY A 1 83 ? 11.602 34.969 9.906 1 96.44 83 GLY A O 1
ATOM 577 N N . ALA A 1 84 ? 9.594 35.844 9.375 1 95.62 84 ALA A N 1
ATOM 578 C CA . ALA A 1 84 ? 10.164 37.125 8.922 1 95.62 84 ALA A CA 1
ATOM 579 C C . ALA A 1 84 ? 10.734 37.906 10.102 1 95.62 84 ALA A C 1
ATOM 581 O O . ALA A 1 84 ? 11.828 38.469 10.008 1 95.62 84 ALA A O 1
ATOM 582 N N . VAL A 1 85 ? 10.039 37.938 11.117 1 96.88 85 VAL A N 1
ATOM 583 C CA . VAL A 1 85 ? 10.422 38.719 12.289 1 96.88 85 VAL A CA 1
ATOM 584 C C . VAL A 1 85 ? 11.641 38.094 12.961 1 96.88 85 VAL A C 1
ATOM 586 O O . VAL A 1 85 ? 12.57 38.781 13.367 1 96.88 85 VAL A O 1
ATOM 589 N N . ARG A 1 86 ? 11.641 36.781 12.953 1 95.88 86 ARG A N 1
ATOM 590 C CA . ARG A 1 86 ? 12.727 36.062 13.633 1 95.88 86 ARG A CA 1
ATOM 591 C C . ARG A 1 86 ? 13.867 35.781 12.664 1 95.88 86 ARG A C 1
ATOM 593 O O . ARG A 1 86 ? 14.891 35.188 13.055 1 95.88 86 ARG A O 1
ATOM 600 N N . ARG A 1 87 ? 13.711 36.031 11.406 1 96.12 87 ARG A N 1
ATOM 601 C CA . ARG A 1 87 ? 14.727 35.875 10.367 1 96.12 87 ARG A CA 1
ATOM 602 C C . ARG A 1 87 ? 15.156 34.406 10.266 1 96.12 87 ARG A C 1
ATOM 604 O O . ARG A 1 87 ? 16.344 34.094 10.266 1 96.12 87 ARG A O 1
ATOM 611 N N . TRP A 1 88 ? 14.164 33.562 10.273 1 95.75 88 TRP A N 1
ATOM 612 C CA . TRP A 1 88 ? 14.453 32.156 10.078 1 95.75 88 TRP A CA 1
ATOM 613 C C . TRP A 1 88 ? 15.07 31.891 8.703 1 95.75 88 TRP A C 1
ATOM 615 O O . TRP A 1 88 ? 14.836 32.656 7.766 1 95.75 88 TRP A O 1
ATOM 625 N N . ARG A 1 89 ? 16 30.844 8.594 1 93.94 89 ARG A N 1
ATOM 626 C CA . ARG A 1 89 ? 16.5 30.406 7.301 1 93.94 89 ARG A CA 1
ATOM 627 C C . ARG A 1 89 ? 15.344 30.031 6.367 1 93.94 89 ARG A C 1
ATOM 629 O O . ARG A 1 89 ? 14.305 29.547 6.816 1 93.94 89 ARG A O 1
ATOM 636 N N . GLY A 1 90 ? 15.516 30.219 5.109 1 92.69 90 GLY A N 1
ATOM 637 C CA . GLY A 1 90 ? 14.484 30.016 4.113 1 92.69 90 GLY A CA 1
ATOM 638 C C . GLY A 1 90 ? 13.805 28.656 4.23 1 92.69 90 GLY A C 1
ATOM 639 O O . GLY A 1 90 ? 12.57 28.578 4.23 1 92.69 90 GLY A O 1
ATOM 640 N N . GLU A 1 91 ? 14.578 27.609 4.332 1 93.94 91 GLU A N 1
ATOM 641 C CA . GLU A 1 91 ? 14.023 26.266 4.418 1 93.94 91 GLU A CA 1
ATOM 642 C C . GLU A 1 91 ? 13.211 26.094 5.699 1 93.94 91 GLU A C 1
ATOM 644 O O . GLU A 1 91 ? 12.211 25.375 5.711 1 93.94 91 GLU A O 1
ATOM 649 N N . VAL A 1 92 ? 13.641 26.703 6.727 1 95.81 92 VAL A N 1
ATOM 650 C CA . VAL A 1 92 ? 12.953 26.609 8.008 1 95.81 92 VAL A CA 1
ATOM 651 C C . VAL A 1 92 ? 11.617 27.359 7.938 1 95.81 92 VAL A C 1
ATOM 653 O O . VAL A 1 92 ? 10.602 26.859 8.422 1 95.81 92 VAL A O 1
ATOM 656 N N . ARG A 1 93 ? 11.633 28.5 7.336 1 95.56 93 ARG A N 1
ATOM 657 C CA . ARG A 1 93 ? 10.414 29.281 7.188 1 95.56 93 ARG A CA 1
ATOM 658 C C . ARG A 1 93 ? 9.367 28.531 6.367 1 95.56 93 ARG A C 1
ATOM 660 O O . ARG A 1 93 ? 8.203 28.453 6.754 1 95.56 93 ARG A O 1
ATOM 667 N N . VAL A 1 94 ? 9.766 27.953 5.301 1 95.5 94 VAL A N 1
ATOM 668 C CA . VAL A 1 94 ? 8.867 27.25 4.398 1 95.5 94 VAL A CA 1
ATOM 669 C C . VAL A 1 94 ? 8.305 26.016 5.098 1 95.5 94 VAL A C 1
ATOM 671 O O . VAL A 1 94 ? 7.098 25.766 5.086 1 95.5 94 VAL A O 1
ATOM 674 N N . MET A 1 95 ? 9.164 25.266 5.695 1 96.81 95 MET A N 1
ATOM 675 C CA . MET A 1 95 ? 8.742 24.016 6.324 1 96.81 95 MET A CA 1
ATOM 676 C C . MET A 1 95 ? 7.84 24.297 7.52 1 96.81 95 MET A C 1
ATOM 678 O O . MET A 1 95 ? 6.883 23.562 7.762 1 96.81 95 MET A O 1
ATOM 682 N N . THR A 1 96 ? 8.156 25.344 8.258 1 97.75 96 THR A N 1
ATOM 683 C CA . THR A 1 96 ? 7.297 25.734 9.367 1 97.75 96 THR A CA 1
ATOM 684 C C . THR A 1 96 ? 5.898 26.094 8.875 1 97.75 96 THR A C 1
ATOM 686 O O . THR A 1 96 ? 4.898 25.672 9.453 1 97.75 96 THR A O 1
ATOM 689 N N . THR A 1 97 ? 5.855 26.844 7.816 1 97.5 97 THR A N 1
ATOM 690 C CA . THR A 1 97 ? 4.586 27.266 7.238 1 97.5 97 THR A CA 1
ATOM 691 C C . THR A 1 97 ? 3.783 26.062 6.754 1 97.5 97 THR A C 1
ATOM 693 O O . THR A 1 97 ? 2.58 25.969 7 1 97.5 97 THR A O 1
ATOM 696 N N . ILE A 1 98 ? 4.434 25.141 6.141 1 96.94 98 ILE A N 1
ATOM 697 C CA . ILE A 1 98 ? 3.766 23.938 5.664 1 96.94 98 ILE A CA 1
ATOM 698 C C . ILE A 1 98 ? 3.307 23.094 6.852 1 96.94 98 ILE A C 1
ATOM 700 O O . ILE A 1 98 ? 2.168 22.625 6.883 1 96.94 98 ILE A O 1
ATOM 704 N N . ALA A 1 99 ? 4.105 22.953 7.852 1 98.06 99 ALA A N 1
ATOM 705 C CA . ALA A 1 99 ? 3.828 22.094 9 1 98.06 99 ALA A CA 1
ATOM 706 C C . ALA A 1 99 ? 2.605 22.578 9.773 1 98.06 99 ALA A C 1
ATOM 708 O O . ALA A 1 99 ? 1.735 21.781 10.141 1 98.06 99 ALA A O 1
ATOM 709 N N . VAL A 1 100 ? 2.48 23.828 9.984 1 97.94 100 VAL A N 1
ATOM 710 C CA . VAL A 1 100 ? 1.397 24.359 10.805 1 97.94 100 VAL A CA 1
ATOM 711 C C . VAL A 1 100 ? 0.08 24.281 10.039 1 97.94 100 VAL A C 1
ATOM 713 O O . VAL A 1 100 ? -0.996 24.234 10.641 1 97.94 100 VAL A O 1
ATOM 716 N N . GLY A 1 101 ? 0.151 24.219 8.734 1 96.94 101 GLY A N 1
ATOM 717 C CA . GLY A 1 101 ? -1.043 24.266 7.902 1 96.94 101 GLY A CA 1
ATOM 718 C C . GLY A 1 101 ? -1.457 22.906 7.379 1 96.94 101 GLY A C 1
ATOM 719 O O . GLY A 1 101 ? -2.414 22.797 6.609 1 96.94 101 GLY A O 1
ATOM 720 N N . PHE A 1 102 ? -0.808 21.828 7.766 1 96.5 102 PHE A N 1
ATOM 721 C CA . PHE A 1 102 ? -1.054 20.531 7.176 1 96.5 102 PHE A CA 1
ATOM 722 C C . PHE A 1 102 ? -1.326 19.484 8.258 1 96.5 102 PHE A C 1
ATOM 724 O O . PHE A 1 102 ? -0.534 18.562 8.445 1 96.5 102 PHE A O 1
ATOM 731 N N . PRO A 1 103 ? -2.506 19.562 8.82 1 97 103 PRO A N 1
ATOM 732 C CA . PRO A 1 103 ? -2.855 18.609 9.867 1 97 103 PRO A CA 1
ATOM 733 C C . PRO A 1 103 ? -3.043 17.188 9.336 1 97 103 PRO A C 1
ATOM 735 O O . PRO A 1 103 ? -3.258 17 8.141 1 97 103 PRO A O 1
ATOM 738 N N . ASN A 1 104 ? -2.979 16.25 10.156 1 95.75 104 ASN A N 1
ATOM 739 C CA . ASN A 1 104 ? -3.123 14.828 9.828 1 95.75 104 ASN A CA 1
ATOM 740 C C . ASN A 1 104 ? -4.59 14.43 9.68 1 95.75 104 ASN A C 1
ATOM 742 O O . ASN A 1 104 ? -5.109 13.648 10.477 1 95.75 104 ASN A O 1
ATOM 746 N N . LEU A 1 105 ? -5.145 14.844 8.648 1 92.62 105 LEU A N 1
ATOM 747 C CA . LEU A 1 105 ? -6.566 14.633 8.391 1 92.62 105 LEU A CA 1
ATOM 748 C C . LEU A 1 105 ? -6.836 13.195 7.961 1 92.62 105 LEU A C 1
ATOM 750 O O . LEU A 1 105 ? -7.82 12.586 8.383 1 92.62 105 LEU A O 1
ATOM 754 N N . GLY A 1 106 ? -6.043 12.695 7.207 1 86.25 106 GLY A N 1
ATOM 755 C CA . GLY A 1 106 ? -6.27 11.383 6.633 1 86.25 106 GLY A CA 1
ATOM 756 C C . GLY A 1 106 ? -6.133 10.258 7.645 1 86.25 106 GLY A C 1
ATOM 757 O O . GLY A 1 106 ? -7.012 9.398 7.75 1 86.25 106 GLY A O 1
ATOM 758 N N . ASN A 1 107 ? -5.152 10.242 8.422 1 87.31 107 ASN A N 1
ATOM 759 C CA . ASN A 1 107 ? -4.84 9.117 9.297 1 87.31 107 ASN A CA 1
ATOM 760 C C . ASN A 1 107 ? -5.457 9.305 10.68 1 87.31 107 ASN A C 1
ATOM 762 O O . ASN A 1 107 ? -5.91 8.336 11.297 1 87.31 107 ASN A O 1
ATOM 766 N N . LEU A 1 108 ? -5.488 10.516 11.141 1 89.12 108 LEU A N 1
ATOM 767 C CA . LEU A 1 108 ? -5.984 10.719 12.5 1 89.12 108 LEU A CA 1
ATOM 768 C C . LEU A 1 108 ? -7.309 11.477 12.484 1 89.12 108 LEU A C 1
ATOM 770 O O . LEU A 1 108 ? -8.109 11.344 13.406 1 89.12 108 LEU A O 1
ATOM 774 N N . GLY A 1 109 ? -7.52 12.211 11.453 1 91.06 109 GLY A N 1
ATOM 775 C CA . GLY A 1 109 ? -8.781 12.93 11.352 1 91.06 109 GLY A CA 1
ATOM 776 C C . GLY A 1 109 ? -9.984 12.016 11.258 1 91.06 109 GLY A C 1
ATOM 777 O O . GLY A 1 109 ? -11.016 12.266 11.891 1 91.06 109 GLY A O 1
ATOM 778 N N . ILE A 1 110 ? -9.812 11.023 10.547 1 85 110 ILE A N 1
ATOM 779 C CA . ILE A 1 110 ? -10.922 10.102 10.312 1 85 110 ILE A CA 1
ATOM 780 C C . ILE A 1 110 ? -11.273 9.383 11.617 1 85 110 ILE A C 1
ATOM 782 O O . ILE A 1 110 ? -12.422 9.43 12.062 1 85 110 ILE A O 1
ATOM 786 N N . PRO A 1 111 ? -10.367 8.766 12.289 1 84 111 PRO A N 1
ATOM 787 C CA . PRO A 1 111 ? -10.719 8.133 13.57 1 84 111 PRO A CA 1
ATOM 788 C C . PRO A 1 111 ? -11.234 9.141 14.594 1 84 111 PRO A C 1
ATOM 790 O O . PRO A 1 111 ? -12.156 8.836 15.352 1 84 111 PRO A O 1
ATOM 793 N N . VAL A 1 112 ? -10.727 10.273 14.633 1 89.81 112 VAL A N 1
ATOM 794 C CA . VAL A 1 112 ? -11.164 11.289 15.586 1 89.81 112 VAL A CA 1
ATOM 795 C C . VAL A 1 112 ? -12.594 11.711 15.266 1 89.81 112 VAL A C 1
ATOM 797 O O . VAL A 1 112 ? -13.438 11.805 16.156 1 89.81 112 VAL A O 1
ATOM 800 N N . ALA A 1 113 ? -12.883 11.898 14.008 1 89.38 113 ALA A N 1
ATOM 801 C CA . ALA A 1 113 ? -14.227 12.273 13.594 1 89.38 113 ALA A CA 1
ATOM 802 C C . ALA A 1 113 ? -15.227 11.148 13.883 1 89.38 113 ALA A C 1
ATOM 804 O O . ALA A 1 113 ? -16.344 11.406 14.32 1 89.38 113 ALA A O 1
ATOM 805 N N . SER A 1 114 ? -14.844 10.031 13.719 1 84.56 114 SER A N 1
ATOM 806 C CA . SER A 1 114 ? -15.727 8.883 13.898 1 84.56 114 SER A CA 1
ATOM 807 C C . SER A 1 114 ? -15.969 8.602 15.383 1 84.56 114 SER A C 1
ATOM 809 O O . SER A 1 114 ? -17.109 8.469 15.812 1 84.56 114 SER A O 1
ATOM 811 N N . TYR A 1 115 ? -14.906 8.609 16.188 1 81.5 115 TYR A N 1
ATOM 812 C CA . TYR A 1 115 ? -15.023 8.07 17.531 1 81.5 115 TYR A CA 1
ATOM 813 C C . TYR A 1 115 ? -15.227 9.188 18.547 1 81.5 115 TYR A C 1
ATOM 815 O O . TYR A 1 115 ? -15.766 8.953 19.641 1 81.5 115 TYR A O 1
ATOM 823 N N . VAL A 1 116 ? -14.758 10.336 18.219 1 85.62 116 VAL A N 1
ATOM 824 C CA . VAL A 1 116 ? -14.891 11.438 19.156 1 85.62 116 VAL A CA 1
ATOM 825 C C . VAL A 1 116 ? -16.109 12.289 18.797 1 85.62 116 VAL A C 1
ATOM 827 O O . VAL A 1 116 ? -16.906 12.641 19.656 1 85.62 116 VAL A O 1
ATOM 830 N N . LEU A 1 117 ? -16.328 12.445 17.531 1 88.62 117 LEU A N 1
ATOM 831 C CA . LEU A 1 117 ? -17.375 13.359 17.078 1 88.62 117 LEU A CA 1
ATOM 832 C C . LEU A 1 117 ? -18.594 12.586 16.609 1 88.62 117 LEU A C 1
ATOM 834 O O . LEU A 1 117 ? -19.672 13.172 16.406 1 88.62 117 LEU A O 1
ATOM 838 N N . GLY A 1 118 ? -18.391 11.32 16.359 1 81.38 118 GLY A N 1
ATOM 839 C CA . GLY A 1 118 ? -19.516 10.461 16.016 1 81.38 118 GLY A CA 1
ATOM 840 C C . GLY A 1 118 ? -19.891 10.508 14.555 1 81.38 118 GLY A C 1
ATOM 841 O O . GLY A 1 118 ? -20.891 9.93 14.141 1 81.38 118 GLY A O 1
ATOM 842 N N . ASP A 1 119 ? -19.078 11.273 13.773 1 84.31 119 ASP A N 1
ATOM 843 C CA . ASP A 1 119 ? -19.406 11.43 12.359 1 84.31 119 ASP A CA 1
ATOM 844 C C . ASP A 1 119 ? -18.141 11.555 11.516 1 84.31 119 ASP A C 1
ATOM 846 O O . ASP A 1 119 ? -17.594 12.656 11.367 1 84.31 119 ASP A O 1
ATOM 850 N N . ALA A 1 120 ? -17.812 10.492 10.812 1 79.56 120 ALA A N 1
ATOM 851 C CA . ALA A 1 120 ? -16.594 10.438 10.008 1 79.56 120 ALA A CA 1
ATOM 852 C C . ALA A 1 120 ? -16.672 11.398 8.82 1 79.56 120 ALA A C 1
ATOM 854 O O . ALA A 1 120 ? -15.648 11.797 8.273 1 79.56 120 ALA A O 1
ATOM 855 N N . ALA A 1 121 ? -17.891 11.734 8.484 1 77.56 121 ALA A N 1
ATOM 856 C CA . ALA A 1 121 ? -18.078 12.539 7.285 1 77.56 121 ALA A CA 1
ATOM 857 C C . ALA A 1 121 ? -17.594 13.969 7.5 1 77.56 121 ALA A C 1
ATOM 859 O O . ALA A 1 121 ? -17.375 14.711 6.539 1 77.56 121 ALA A O 1
ATOM 860 N N . LEU A 1 122 ? -17.375 14.367 8.719 1 83.88 122 LEU A N 1
ATOM 861 C CA . LEU A 1 122 ? -17.016 15.742 9.047 1 83.88 122 LEU A CA 1
ATOM 862 C C . LEU A 1 122 ? -15.617 16.078 8.516 1 83.88 122 LEU A C 1
ATOM 864 O O . LEU A 1 122 ? -15.289 17.25 8.312 1 83.88 122 LEU A O 1
ATOM 868 N N . VAL A 1 123 ? -14.828 15.008 8.203 1 88.19 123 VAL A N 1
ATOM 869 C CA . VAL A 1 123 ? -13.438 15.266 7.852 1 88.19 123 VAL A CA 1
ATOM 870 C C . VAL A 1 123 ? -13.273 15.227 6.332 1 88.19 123 VAL A C 1
ATOM 872 O O . VAL A 1 123 ? -12.289 15.734 5.793 1 88.19 123 VAL A O 1
ATOM 875 N N . ALA A 1 124 ? -14.242 14.727 5.613 1 83.5 124 ALA A N 1
ATOM 876 C CA . ALA A 1 124 ? -14.141 14.461 4.18 1 83.5 124 ALA A CA 1
ATOM 877 C C . ALA A 1 124 ? -13.867 15.75 3.404 1 83.5 124 ALA A C 1
ATOM 879 O O . ALA A 1 124 ? -12.961 15.797 2.572 1 83.5 124 ALA A O 1
ATOM 880 N N . PRO A 1 125 ? -14.555 16.828 3.672 1 84.88 125 PRO A N 1
ATOM 881 C CA . PRO A 1 125 ? -14.289 18.047 2.914 1 84.88 125 PRO A CA 1
ATOM 882 C C . PRO A 1 125 ? -12.898 18.625 3.195 1 84.88 125 PRO A C 1
ATOM 884 O O . PRO A 1 125 ? -12.289 19.234 2.316 1 84.88 125 PRO A O 1
ATOM 887 N N . LEU A 1 126 ? -12.422 18.422 4.367 1 90.56 126 LEU A N 1
ATOM 888 C CA . LEU A 1 126 ? -11.094 18.906 4.73 1 90.56 126 LEU A CA 1
ATOM 889 C C . LEU A 1 126 ? -10.008 18.141 3.982 1 90.56 126 LEU A C 1
ATOM 891 O O . LEU A 1 126 ? -9.047 18.734 3.498 1 90.56 126 LEU A O 1
ATOM 895 N N . ILE A 1 127 ? -10.25 16.891 3.895 1 88.56 127 ILE A N 1
ATOM 896 C CA . ILE A 1 127 ? -9.312 16.031 3.166 1 88.56 127 ILE A CA 1
ATOM 897 C C . ILE A 1 127 ? -9.289 16.438 1.692 1 88.56 127 ILE A C 1
ATOM 899 O O . ILE A 1 127 ? -8.219 16.547 1.088 1 88.56 127 ILE A O 1
ATOM 903 N N . LEU A 1 128 ? -10.422 16.672 1.188 1 84.25 128 LEU A N 1
ATOM 904 C CA . LEU A 1 128 ? -10.531 17.078 -0.211 1 84.25 128 LEU A CA 1
ATOM 905 C C . LEU A 1 128 ? -9.758 18.359 -0.472 1 84.25 128 LEU A C 1
ATOM 907 O O . LEU A 1 128 ? -8.969 18.438 -1.416 1 84.25 128 LEU A O 1
ATOM 911 N N . PHE A 1 129 ? -9.945 19.312 0.326 1 87.12 129 PHE A N 1
ATOM 912 C CA . PHE A 1 129 ? -9.25 20.594 0.173 1 87.12 129 PHE A CA 1
ATOM 913 C C . PHE A 1 129 ? -7.746 20.406 0.338 1 87.12 129 PHE A C 1
ATOM 915 O O . PHE A 1 129 ? -6.961 20.984 -0.423 1 87.12 129 PHE A O 1
ATOM 922 N N . GLN A 1 130 ? -7.395 19.672 1.304 1 90.69 130 GLN A N 1
ATOM 923 C CA . GLN A 1 130 ? -5.98 19.453 1.601 1 90.69 130 GLN A CA 1
ATOM 924 C C . GLN A 1 130 ? -5.27 18.781 0.433 1 90.69 130 GLN A C 1
ATOM 926 O O . GLN A 1 130 ? -4.191 19.219 0.022 1 90.69 130 GLN A O 1
ATOM 931 N N . LEU A 1 131 ? -5.863 17.781 -0.135 1 86.44 131 LEU A N 1
ATOM 932 C CA . LEU A 1 131 ? -5.246 17.016 -1.216 1 86.44 131 LEU A CA 1
ATOM 933 C C . LEU A 1 131 ? -5.301 17.797 -2.527 1 86.44 131 LEU A C 1
ATOM 935 O O . LEU A 1 131 ? -4.324 17.812 -3.279 1 86.44 131 LEU A O 1
ATOM 939 N N . ALA A 1 132 ? -6.359 18.484 -2.768 1 84 132 ALA A N 1
ATOM 940 C CA . ALA A 1 132 ? -6.574 19.125 -4.066 1 84 132 ALA A CA 1
ATOM 941 C C . ALA A 1 132 ? -5.887 20.484 -4.129 1 84 132 ALA A C 1
ATOM 943 O O . ALA A 1 132 ? -5.516 20.953 -5.211 1 84 132 ALA A O 1
ATOM 944 N N . VAL A 1 133 ? -5.703 21.109 -3.02 1 87.62 133 VAL A N 1
ATOM 945 C CA . VAL A 1 133 ? -5.215 22.484 -3.041 1 87.62 133 VAL A CA 1
ATOM 946 C C . VAL A 1 133 ? -3.893 22.562 -2.277 1 87.62 133 VAL A C 1
ATOM 948 O O . VAL A 1 133 ? -2.857 22.906 -2.855 1 87.62 133 VAL A O 1
ATOM 951 N N . GLN A 1 134 ? -3.938 22.188 -1.069 1 90.62 134 GLN A N 1
ATOM 952 C CA . GLN A 1 134 ? -2.787 22.422 -0.205 1 90.62 134 GLN A CA 1
ATOM 953 C C . GLN A 1 134 ? -1.603 21.547 -0.613 1 90.62 134 GLN A C 1
ATOM 955 O O . GLN A 1 134 ? -0.458 22 -0.61 1 90.62 134 GLN A O 1
ATOM 960 N N . SER A 1 135 ? -1.847 20.312 -0.973 1 90.31 135 SER A N 1
ATOM 961 C CA . SER A 1 135 ? -0.764 19.391 -1.305 1 90.31 135 SER A CA 1
ATOM 962 C C . SER A 1 135 ? -0.018 19.844 -2.557 1 90.31 135 SER A C 1
ATOM 964 O O . SER A 1 135 ? 1.211 19.938 -2.551 1 90.31 135 SER A O 1
ATOM 966 N N . PRO A 1 136 ? -0.657 20.141 -3.65 1 87 136 PRO A N 1
ATOM 967 C CA . PRO A 1 136 ? 0.079 20.625 -4.82 1 87 136 PRO A CA 1
ATOM 968 C C . PRO A 1 136 ? 0.854 21.922 -4.535 1 87 136 PRO A C 1
ATOM 970 O O . PRO A 1 136 ? 1.968 22.094 -5.035 1 87 136 PRO A O 1
ATOM 973 N N . ILE A 1 137 ? 0.306 22.797 -3.734 1 88.19 137 ILE A N 1
ATOM 974 C CA . ILE A 1 137 ? 0.975 24.047 -3.408 1 88.19 137 ILE A CA 1
ATOM 975 C C . ILE A 1 137 ? 2.225 23.766 -2.58 1 88.19 137 ILE A C 1
ATOM 977 O O . ILE A 1 137 ? 3.297 24.312 -2.857 1 88.19 137 ILE A O 1
ATOM 981 N N . ALA A 1 138 ? 2.09 22.938 -1.567 1 91.12 138 ALA A N 1
ATOM 982 C CA . ALA A 1 138 ? 3.213 22.609 -0.698 1 91.12 138 ALA A CA 1
ATOM 983 C C . ALA A 1 138 ? 4.336 21.938 -1.489 1 91.12 138 ALA A C 1
ATOM 985 O O . ALA A 1 138 ? 5.5 22.344 -1.382 1 91.12 138 ALA A O 1
ATOM 986 N N . MET A 1 139 ? 4.004 21 -2.307 1 86.38 139 MET A N 1
ATOM 987 C CA . MET A 1 139 ? 5.012 20.25 -3.062 1 86.38 139 MET A CA 1
ATOM 988 C C . MET A 1 139 ? 5.668 21.141 -4.113 1 86.38 139 MET A C 1
ATOM 990 O O . MET A 1 139 ? 6.879 21.062 -4.332 1 86.38 139 MET A O 1
ATOM 994 N N . THR A 1 140 ? 4.875 21.969 -4.762 1 84.5 140 THR A N 1
ATOM 995 C CA . THR A 1 140 ? 5.43 22.891 -5.746 1 84.5 140 THR A CA 1
ATOM 996 C C . THR A 1 140 ? 6.367 23.891 -5.078 1 84.5 140 THR A C 1
ATOM 998 O O . THR A 1 140 ? 7.422 24.219 -5.625 1 84.5 140 THR A O 1
ATOM 1001 N N . THR A 1 141 ? 5.973 24.375 -3.949 1 87.62 141 THR A N 1
ATOM 1002 C CA . THR A 1 141 ? 6.812 25.297 -3.201 1 87.62 141 THR A CA 1
ATOM 1003 C C . THR A 1 141 ? 8.148 24.641 -2.844 1 87.62 141 THR A C 1
ATOM 1005 O O . THR A 1 141 ? 9.203 25.266 -2.982 1 87.62 141 THR A O 1
ATOM 1008 N N . LEU A 1 142 ? 8.156 23.438 -2.449 1 88.06 142 LEU A N 1
ATOM 1009 C CA . LEU A 1 142 ? 9.375 22.719 -2.076 1 88.06 142 LEU A CA 1
ATOM 1010 C C . LEU A 1 142 ? 10.227 22.422 -3.303 1 88.06 142 LEU A C 1
ATOM 1012 O O . LEU A 1 142 ? 11.453 22.484 -3.24 1 88.06 142 LEU A O 1
ATOM 1016 N N . GLU A 1 143 ? 9.562 22.125 -4.383 1 82.25 143 GLU A N 1
ATOM 1017 C CA . GLU A 1 143 ? 10.266 21.844 -5.633 1 82.25 143 GLU A CA 1
ATOM 1018 C C . GLU A 1 143 ? 10.984 23.094 -6.137 1 82.25 143 GLU A C 1
ATOM 1020 O O . GLU A 1 143 ? 12.117 23.016 -6.625 1 82.25 143 GLU A O 1
ATOM 1025 N N . LEU A 1 144 ? 10.359 24.219 -6.094 1 79.25 144 LEU A N 1
ATOM 1026 C CA . LEU A 1 144 ? 10.898 25.469 -6.602 1 79.25 144 LEU A CA 1
ATOM 1027 C C . LEU A 1 144 ? 12.062 25.953 -5.738 1 79.25 144 LEU A C 1
ATOM 1029 O O . LEU A 1 144 ? 13.008 26.562 -6.242 1 79.25 144 LEU A O 1
ATOM 1033 N N . ARG A 1 145 ? 12.016 25.672 -4.578 1 78.06 145 ARG A N 1
ATOM 1034 C CA . ARG A 1 145 ? 13.094 26.062 -3.682 1 78.06 145 ARG A CA 1
ATOM 1035 C C . ARG A 1 145 ? 14.383 25.312 -4.008 1 78.06 145 ARG A C 1
ATOM 1037 O O . ARG A 1 145 ? 15.477 25.859 -3.91 1 78.06 145 ARG A O 1
ATOM 1044 N N . GLY A 1 146 ? 14.219 24.062 -4.375 1 68.19 146 GLY A N 1
ATOM 1045 C CA . GLY A 1 146 ? 15.391 23.281 -4.719 1 68.19 146 GLY A CA 1
ATOM 1046 C C . GLY A 1 146 ? 15.945 23.609 -6.094 1 68.19 146 GLY A C 1
ATOM 1047 O O . GLY A 1 146 ? 17.125 23.359 -6.375 1 68.19 146 GLY A O 1
ATOM 1048 N N . ALA A 1 147 ? 15.156 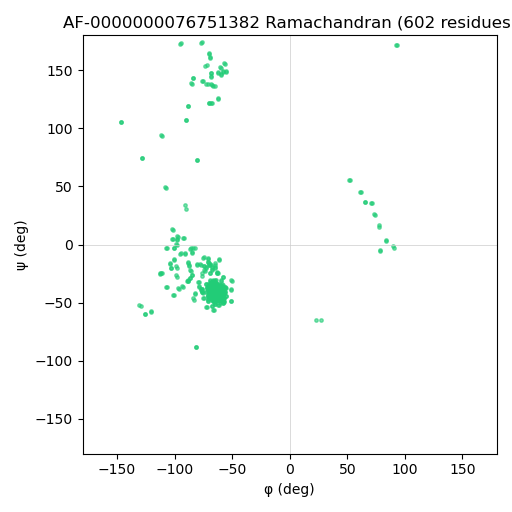24.156 -7.133 1 65.12 147 ALA A N 1
ATOM 1049 C CA . ALA A 1 147 ? 15.531 24.297 -8.531 1 65.12 147 ALA A CA 1
ATOM 1050 C C . ALA A 1 147 ? 16.188 25.641 -8.789 1 65.12 147 ALA A C 1
ATOM 1052 O O . ALA A 1 147 ? 16.969 25.797 -9.734 1 65.12 147 ALA A O 1
ATOM 1053 N N . GLY A 1 148 ? 16.906 26.281 -8.047 1 55 148 GLY A N 1
ATOM 1054 C CA . GLY A 1 148 ? 17.594 27.531 -8.242 1 55 148 GLY A CA 1
ATOM 1055 C C . GLY A 1 148 ? 16.984 28.406 -9.328 1 55 148 GLY A C 1
ATOM 1056 O O . GLY A 1 148 ? 16.688 29.578 -9.094 1 55 148 GLY A O 1
ATOM 1057 N N . GLU A 1 149 ? 16.969 28.016 -10.727 1 59.16 149 GLU A N 1
ATOM 1058 C CA . GLU A 1 149 ? 16.594 28.844 -11.859 1 59.16 149 GLU A CA 1
ATOM 1059 C C . GLU A 1 149 ? 15.094 28.844 -12.094 1 59.16 149 GLU A C 1
ATOM 1061 O O . GLU A 1 149 ? 14.453 27.781 -12.016 1 59.16 149 GLU A O 1
ATOM 1066 N N . THR A 1 150 ? 14.43 30.062 -12.414 1 58.19 150 THR A N 1
ATOM 1067 C CA . THR A 1 150 ? 13 30.344 -12.391 1 58.19 150 THR A CA 1
ATOM 1068 C C . THR A 1 150 ? 12.266 29.531 -13.453 1 58.19 150 THR A C 1
ATOM 1070 O O . THR A 1 150 ? 11.203 28.969 -13.188 1 58.19 150 THR A O 1
ATOM 1073 N N . ARG A 1 151 ? 12.695 29.672 -14.789 1 60.81 151 ARG A N 1
ATOM 1074 C CA . ARG A 1 151 ? 11.992 29 -15.883 1 60.81 151 ARG A CA 1
ATOM 1075 C C . ARG A 1 151 ? 11.977 27.484 -15.68 1 60.81 151 ARG A C 1
ATOM 1077 O O . ARG A 1 151 ? 10.961 26.844 -15.93 1 60.81 151 ARG A O 1
ATOM 1084 N N . GLY A 1 152 ? 12.992 26.984 -15.172 1 63.25 152 GLY A N 1
ATOM 1085 C CA . GLY A 1 152 ? 13.109 25.562 -14.867 1 63.25 152 GLY A CA 1
ATOM 1086 C C . GLY A 1 152 ? 12.234 25.125 -13.711 1 63.25 152 GLY A C 1
ATOM 1087 O O . GLY A 1 152 ? 11.742 24 -13.688 1 63.25 152 GLY A O 1
ATOM 1088 N N . ALA A 1 153 ? 11.828 26.125 -13.031 1 64.5 153 ALA A N 1
ATOM 1089 C CA . ALA A 1 153 ? 11.023 25.859 -11.844 1 64.5 153 ALA A CA 1
ATOM 1090 C C . ALA A 1 153 ? 9.562 25.625 -12.203 1 64.5 153 ALA A C 1
ATOM 1092 O O . ALA A 1 153 ? 8.922 24.703 -11.672 1 64.5 153 ALA A O 1
ATOM 1093 N N . VAL A 1 154 ? 9.109 26.469 -13.141 1 69.44 154 VAL A N 1
ATOM 1094 C CA . VAL A 1 154 ? 7.719 26.344 -13.555 1 69.44 154 VAL A CA 1
ATOM 1095 C C . VAL A 1 154 ? 7.508 25 -14.258 1 69.44 154 VAL A C 1
ATOM 1097 O O . VAL A 1 154 ? 6.516 24.312 -14.008 1 69.44 154 VAL A O 1
ATOM 1100 N N . ARG A 1 155 ? 8.375 24.672 -15.094 1 73.56 155 ARG A N 1
ATOM 1101 C CA . ARG A 1 155 ? 8.273 23.391 -15.797 1 73.56 155 ARG A CA 1
ATOM 1102 C C . ARG A 1 155 ? 8.312 22.219 -14.828 1 73.56 155 ARG A C 1
ATOM 1104 O O . ARG A 1 155 ? 7.562 21.266 -14.977 1 73.56 155 ARG A O 1
ATOM 1111 N N . ARG A 1 156 ? 9.055 22.391 -13.898 1 72.62 156 ARG A N 1
ATOM 1112 C CA . ARG A 1 156 ? 9.164 21.344 -12.898 1 72.62 156 ARG A CA 1
ATOM 1113 C C . ARG A 1 156 ? 7.902 21.25 -12.055 1 72.62 156 ARG A C 1
ATOM 1115 O O . ARG A 1 156 ? 7.461 20.141 -11.703 1 72.62 156 ARG A O 1
ATOM 1122 N N . ALA A 1 157 ? 7.398 22.391 -11.836 1 68.69 157 ALA A N 1
ATOM 1123 C CA . ALA A 1 157 ? 6.16 22.422 -11.055 1 68.69 157 ALA A CA 1
ATOM 1124 C C . ALA A 1 157 ? 5.016 21.766 -11.812 1 68.69 157 ALA A C 1
ATOM 1126 O O . ALA A 1 157 ? 4.203 21.047 -11.227 1 68.69 157 ALA A O 1
ATOM 1127 N N . LEU A 1 158 ? 5.031 21.984 -13.047 1 74.44 158 LEU A N 1
ATOM 1128 C CA . LEU A 1 158 ? 3.965 21.438 -13.875 1 74.44 158 LEU A CA 1
ATOM 1129 C C . LEU A 1 158 ? 4.148 19.938 -14.062 1 74.44 158 LEU A C 1
ATOM 1131 O O . LEU A 1 158 ? 3.195 19.219 -14.391 1 74.44 158 LEU A O 1
ATOM 1135 N N . ALA A 1 159 ? 5.301 19.594 -13.812 1 78.31 159 ALA A N 1
ATOM 1136 C CA . ALA A 1 159 ? 5.59 18.172 -13.961 1 78.31 159 ALA A CA 1
ATOM 1137 C C . ALA A 1 159 ? 5.395 17.422 -12.633 1 78.31 159 ALA A C 1
ATOM 1139 O O . ALA A 1 159 ? 5.613 16.219 -12.555 1 78.31 159 ALA A O 1
ATOM 1140 N N . ASN A 1 160 ? 4.902 18.141 -11.648 1 82 160 ASN A N 1
ATOM 1141 C CA . ASN A 1 160 ? 4.629 17.531 -10.352 1 82 160 ASN A CA 1
ATOM 1142 C C . ASN A 1 160 ? 3.477 16.531 -10.43 1 82 160 ASN A C 1
ATOM 1144 O O . ASN A 1 160 ? 2.363 16.891 -10.82 1 82 160 ASN A O 1
ATOM 1148 N N . PRO A 1 161 ? 3.725 15.336 -10.086 1 86 161 PRO A N 1
ATOM 1149 C CA . PRO A 1 161 ? 2.689 14.305 -10.227 1 86 161 PRO A CA 1
ATOM 1150 C C . PRO A 1 161 ? 1.436 14.617 -9.414 1 86 161 PRO A C 1
ATOM 1152 O O . PRO A 1 161 ? 0.325 14.273 -9.828 1 86 161 PRO A O 1
ATOM 1155 N N . VAL A 1 162 ? 1.656 15.242 -8.367 1 85.5 162 VAL A N 1
ATOM 1156 C CA . VAL A 1 162 ? 0.506 15.57 -7.527 1 85.5 162 VAL A CA 1
ATOM 1157 C C . VAL A 1 162 ? -0.344 16.641 -8.211 1 85.5 162 VAL A C 1
ATOM 1159 O O . VAL A 1 162 ? -1.574 16.562 -8.211 1 85.5 162 VAL A O 1
ATOM 1162 N N . LEU A 1 163 ? 0.31 17.625 -8.781 1 84.12 163 LEU A N 1
ATOM 1163 C CA . LEU A 1 163 ? -0.411 18.656 -9.523 1 84.12 163 LEU A CA 1
ATOM 1164 C C . LEU A 1 163 ? -1.132 18.062 -10.727 1 84.12 163 LEU A C 1
ATOM 1166 O O . LEU A 1 163 ? -2.291 18.391 -10.984 1 84.12 163 LEU A O 1
ATOM 1170 N N . ILE A 1 164 ? -0.496 17.219 -11.398 1 89.56 164 ILE A N 1
ATOM 1171 C CA . ILE A 1 164 ? -1.084 16.562 -12.562 1 89.56 164 ILE A CA 1
ATOM 1172 C C . ILE A 1 164 ? -2.314 15.766 -12.141 1 89.56 164 ILE A C 1
ATOM 1174 O O . ILE A 1 164 ? -3.363 15.836 -12.781 1 89.56 164 ILE A O 1
ATOM 1178 N N . ALA A 1 165 ? -2.197 15.039 -11.07 1 91 165 ALA A N 1
ATOM 1179 C CA . ALA A 1 165 ? -3.316 14.25 -10.57 1 91 165 ALA A CA 1
ATOM 1180 C C . ALA A 1 165 ? -4.496 15.141 -10.195 1 91 165 ALA A C 1
ATOM 1182 O O . ALA A 1 165 ? -5.652 14.789 -10.438 1 91 165 ALA A O 1
ATOM 1183 N N . THR A 1 166 ? -4.207 16.25 -9.617 1 85.12 166 THR A N 1
ATOM 1184 C CA . THR A 1 166 ? -5.254 17.188 -9.227 1 85.12 166 THR A CA 1
ATOM 1185 C C . THR A 1 166 ? -5.996 17.719 -10.445 1 85.12 166 THR A C 1
ATOM 1187 O O . THR A 1 166 ? -7.23 17.719 -10.477 1 85.12 166 THR A O 1
ATOM 1190 N N . VAL A 1 167 ? -5.254 18.109 -11.398 1 87.81 167 VAL A N 1
ATOM 1191 C CA . VAL A 1 167 ? -5.844 18.672 -12.609 1 87.81 167 VAL A CA 1
ATOM 1192 C C . VAL A 1 167 ? -6.68 17.625 -13.32 1 87.81 167 VAL A C 1
ATOM 1194 O O . VAL A 1 167 ? -7.812 17.891 -13.727 1 87.81 167 VAL A O 1
ATOM 1197 N N . LEU A 1 168 ? -6.191 16.422 -13.406 1 92.62 168 LEU A N 1
ATOM 1198 C CA . LEU A 1 168 ? -6.918 15.336 -14.055 1 92.62 168 LEU A CA 1
ATOM 1199 C C . LEU A 1 168 ? -8.188 14.992 -13.281 1 92.62 168 LEU A C 1
ATOM 1201 O O . LEU A 1 168 ? -9.234 14.75 -13.875 1 92.62 168 LEU A O 1
ATOM 1205 N N . ALA A 1 169 ? -8.047 14.953 -12.008 1 91.06 169 ALA A N 1
ATOM 1206 C CA . ALA A 1 169 ? -9.211 14.641 -11.18 1 91.06 169 ALA A CA 1
ATOM 1207 C C . ALA A 1 169 ? -10.297 15.711 -11.328 1 91.06 169 ALA A C 1
ATOM 1209 O O . ALA A 1 169 ? -11.477 15.383 -11.477 1 91.06 169 ALA A O 1
ATOM 1210 N N . LEU A 1 170 ? -9.906 16.969 -11.297 1 85.75 170 LEU A N 1
ATOM 1211 C CA . LEU A 1 170 ? -10.852 18.062 -11.453 1 85.75 170 LEU A CA 1
ATOM 1212 C C . LEU A 1 170 ? -11.492 18.047 -12.836 1 85.75 170 LEU A C 1
ATOM 1214 O O . LEU A 1 170 ? -12.68 18.328 -12.977 1 85.75 170 LEU A O 1
ATOM 1218 N N . ALA A 1 171 ? -10.703 17.734 -13.82 1 90.75 171 ALA A N 1
ATOM 1219 C CA . ALA A 1 171 ? -11.242 17.609 -15.164 1 90.75 171 ALA A CA 1
ATOM 1220 C C . ALA A 1 171 ? -12.344 16.547 -15.219 1 90.75 171 ALA A C 1
ATOM 1222 O O . ALA A 1 171 ? -13.391 16.75 -15.836 1 90.75 171 ALA A O 1
ATOM 1223 N N . VAL A 1 172 ? -12.117 15.469 -14.555 1 91.88 172 VAL A N 1
ATOM 1224 C CA . VAL A 1 172 ? -13.102 14.391 -14.516 1 91.88 172 VAL A CA 1
ATOM 1225 C C . VAL A 1 172 ? -14.359 14.875 -13.789 1 91.88 172 VAL A C 1
ATOM 1227 O O . VAL A 1 172 ? -15.477 14.656 -14.258 1 91.88 172 VAL A O 1
ATOM 1230 N N . VAL A 1 173 ? -14.188 15.547 -12.711 1 86.19 173 VAL A N 1
ATOM 1231 C CA . VAL A 1 173 ? -15.297 16.016 -11.883 1 86.19 173 VAL A CA 1
ATOM 1232 C C . VAL A 1 173 ? -16.125 17.047 -12.664 1 86.19 173 VAL A C 1
ATOM 1234 O O . VAL A 1 173 ? -17.344 16.969 -12.68 1 86.19 173 VAL A O 1
ATOM 1237 N N . PHE A 1 174 ? -15.539 17.938 -13.359 1 86.44 174 PHE A N 1
ATOM 1238 C CA . PHE A 1 174 ? -16.234 19.031 -14.023 1 86.44 174 PHE A CA 1
ATOM 1239 C C . PHE A 1 174 ? -16.859 18.562 -15.32 1 86.44 174 PHE A C 1
ATOM 1241 O O . PHE A 1 174 ? -17.922 19.078 -15.719 1 86.44 174 PHE A O 1
ATOM 1248 N N . THR A 1 175 ? -16.266 17.641 -15.961 1 90.38 175 THR A N 1
ATOM 1249 C CA . THR A 1 175 ? -16.812 17.172 -17.234 1 90.38 175 THR A CA 1
ATOM 1250 C C . THR A 1 175 ? -17.859 16.078 -17 1 90.38 175 THR A C 1
ATOM 1252 O O . THR A 1 175 ? -18.656 15.773 -17.875 1 90.38 175 THR A O 1
ATOM 1255 N N . GLY A 1 176 ? -17.766 15.445 -15.836 1 88 176 GLY A N 1
ATOM 1256 C CA . GLY A 1 176 ? -18.672 14.336 -15.547 1 88 176 GLY A CA 1
ATOM 1257 C C . GLY A 1 176 ? -18.281 13.055 -16.25 1 88 176 GLY A C 1
ATOM 1258 O O . GLY A 1 176 ? -19.094 12.141 -16.391 1 88 176 GLY A O 1
ATOM 1259 N N . LEU A 1 177 ? -17.156 13.023 -16.703 1 89.88 177 LEU A N 1
ATOM 1260 C CA . LEU A 1 177 ? -16.672 11.836 -17.406 1 89.88 177 LEU A CA 1
ATOM 1261 C C . LEU A 1 177 ? -16.531 10.656 -16.453 1 89.88 177 LEU A C 1
ATOM 1263 O O . LEU A 1 177 ? -16.094 10.82 -15.312 1 89.88 177 LEU A O 1
ATOM 1267 N N . ARG A 1 178 ? -17 9.398 -16.953 1 90.5 178 ARG A N 1
ATOM 1268 C CA . ARG A 1 178 ? -16.797 8.18 -16.172 1 90.5 178 ARG A CA 1
ATOM 1269 C C . ARG A 1 178 ? -15.445 7.543 -16.5 1 90.5 178 ARG A C 1
ATOM 1271 O O . ARG A 1 178 ? -15.18 7.188 -17.656 1 90.5 178 ARG A O 1
ATOM 1278 N N . VAL A 1 179 ? -14.664 7.457 -15.516 1 92.38 179 VAL A N 1
ATOM 1279 C CA . VAL A 1 179 ? -13.359 6.82 -15.695 1 92.38 179 VAL A CA 1
ATOM 1280 C C . VAL A 1 179 ? -13.539 5.32 -15.898 1 92.38 179 VAL A C 1
ATOM 1282 O O . VAL A 1 179 ? -14.141 4.641 -15.055 1 92.38 179 VAL A O 1
ATOM 1285 N N . PRO A 1 180 ? -13.055 4.797 -17.047 1 90.06 180 PRO A N 1
ATOM 1286 C CA . PRO A 1 180 ? -13.203 3.357 -17.266 1 90.06 180 PRO A CA 1
ATOM 1287 C C . PRO A 1 180 ? -12.562 2.518 -16.172 1 90.06 180 PRO A C 1
ATOM 1289 O O . PRO A 1 180 ? -11.547 2.918 -15.594 1 90.06 180 PRO A O 1
ATOM 1292 N N . TRP A 1 181 ? -13.078 1.415 -15.906 1 88.19 181 TRP A N 1
ATOM 1293 C CA . TRP A 1 181 ? -12.656 0.525 -14.828 1 88.19 181 TRP A CA 1
ATOM 1294 C C . TRP A 1 181 ? -11.195 0.132 -14.992 1 88.19 181 TRP A C 1
ATOM 1296 O O . TRP A 1 181 ? -10.461 0.029 -14 1 88.19 181 TRP A O 1
ATOM 1306 N N . VAL A 1 182 ? -10.711 -0.02 -16.188 1 89.88 182 VAL A N 1
ATOM 1307 C CA . VAL A 1 182 ? -9.352 -0.461 -16.484 1 89.88 182 VAL A CA 1
ATOM 1308 C C . VAL A 1 182 ? -8.352 0.58 -15.984 1 89.88 182 VAL A C 1
ATOM 1310 O O . VAL A 1 182 ? -7.191 0.257 -15.711 1 89.88 182 VAL A O 1
ATOM 1313 N N . VAL A 1 183 ? -8.789 1.776 -15.789 1 92.25 183 VAL A N 1
ATOM 1314 C CA . VAL A 1 183 ? -7.953 2.854 -15.273 1 92.25 183 VAL A CA 1
ATOM 1315 C C . VAL A 1 183 ? -8.234 3.057 -13.789 1 92.25 183 VAL A C 1
ATOM 1317 O O . VAL A 1 183 ? -7.309 3.148 -12.977 1 92.25 183 VAL A O 1
ATOM 1320 N N . ALA A 1 184 ? -9.469 3.035 -13.438 1 93.19 184 ALA A N 1
ATOM 1321 C CA . ALA A 1 184 ? -9.898 3.344 -12.078 1 93.19 184 ALA A CA 1
ATOM 1322 C C . ALA A 1 184 ? -9.383 2.303 -11.086 1 93.19 184 ALA A C 1
ATOM 1324 O O . ALA A 1 184 ? -8.953 2.648 -9.984 1 93.19 184 ALA A O 1
ATOM 1325 N N . GLU A 1 185 ? -9.375 1.118 -11.477 1 92.06 185 GLU A N 1
ATOM 1326 C CA . GLU A 1 185 ? -9.008 0.042 -10.562 1 92.06 185 GLU A CA 1
ATOM 1327 C C . GLU A 1 185 ? -7.52 0.074 -10.234 1 92.06 185 GLU A C 1
ATOM 1329 O O . GLU A 1 185 ? -7.133 0.027 -9.07 1 92.06 185 GLU A O 1
ATOM 1334 N N . PRO A 1 186 ? -6.672 0.172 -11.25 1 94.69 186 PRO A N 1
ATOM 1335 C CA . PRO A 1 186 ? -5.254 0.319 -10.922 1 94.69 186 PRO A CA 1
ATOM 1336 C C . PRO A 1 186 ? -4.969 1.539 -10.047 1 94.69 186 PRO A C 1
ATOM 1338 O O . PRO A 1 186 ? -4.156 1.466 -9.125 1 94.69 186 PRO A O 1
ATOM 1341 N N . VAL A 1 187 ? -5.617 2.615 -10.328 1 95.81 187 VAL A N 1
ATOM 1342 C CA . VAL A 1 187 ? -5.438 3.838 -9.555 1 95.81 187 VAL A CA 1
ATOM 1343 C C . VAL A 1 187 ? -5.871 3.602 -8.109 1 95.81 187 VAL A C 1
ATOM 1345 O O . VAL A 1 187 ? -5.18 4.012 -7.172 1 95.81 187 VAL A O 1
ATOM 1348 N N . ARG A 1 188 ? -6.922 2.916 -7.941 1 93.94 188 ARG A N 1
ATOM 1349 C CA . ARG A 1 188 ? -7.426 2.605 -6.609 1 93.94 188 ARG A CA 1
ATOM 1350 C C . ARG A 1 188 ? -6.461 1.693 -5.859 1 93.94 188 ARG A C 1
ATOM 1352 O O . ARG A 1 188 ? -6.195 1.903 -4.672 1 93.94 188 ARG A O 1
ATOM 1359 N N . ILE A 1 189 ? -5.965 0.71 -6.527 1 93.38 189 ILE A N 1
ATOM 1360 C CA . ILE A 1 189 ? -5.039 -0.245 -5.926 1 93.38 189 ILE A CA 1
ATOM 1361 C C . ILE A 1 189 ? -3.768 0.476 -5.484 1 93.38 189 ILE A C 1
ATOM 1363 O O . ILE A 1 189 ? -3.299 0.29 -4.359 1 93.38 189 ILE A O 1
ATOM 1367 N N . LEU A 1 190 ? -3.258 1.332 -6.285 1 96.56 190 LEU A N 1
ATOM 1368 C CA . LEU A 1 190 ? -2.041 2.072 -5.969 1 96.56 190 LEU A CA 1
ATOM 1369 C C . LEU A 1 190 ? -2.293 3.08 -4.852 1 96.56 190 LEU A C 1
ATOM 1371 O O . LEU A 1 190 ? -1.406 3.348 -4.039 1 96.56 190 LEU A O 1
ATOM 1375 N N . ALA A 1 191 ? -3.471 3.666 -4.844 1 95 191 ALA A N 1
ATOM 1376 C CA . ALA A 1 191 ? -3.836 4.645 -3.822 1 95 191 ALA A CA 1
ATOM 1377 C C . ALA A 1 191 ? -3.73 4.039 -2.426 1 95 191 ALA A C 1
ATOM 1379 O O . ALA A 1 191 ? -3.422 4.742 -1.461 1 95 191 ALA A O 1
ATOM 1380 N N . GLN A 1 192 ? -3.912 2.746 -2.301 1 93 192 GLN A N 1
ATOM 1381 C CA . GLN A 1 192 ? -3.928 2.068 -1.01 1 93 192 GLN A CA 1
ATOM 1382 C C . GLN A 1 192 ? -2.533 2.027 -0.392 1 93 192 GLN A C 1
ATOM 1384 O O . GLN A 1 192 ? -2.385 1.77 0.805 1 93 192 GLN A O 1
ATOM 1389 N N . MET A 1 193 ? -1.561 2.354 -1.169 1 95.5 193 MET A N 1
ATOM 1390 C CA . MET A 1 193 ? -0.188 2.326 -0.67 1 95.5 193 MET A CA 1
ATOM 1391 C C . MET A 1 193 ? 0.185 3.656 -0.026 1 95.5 193 MET A C 1
ATOM 1393 O O . MET A 1 193 ? 1.191 3.748 0.679 1 95.5 193 MET A O 1
ATOM 1397 N N . ALA A 1 194 ? -0.575 4.676 -0.274 1 94.38 194 ALA A N 1
ATOM 1398 C CA . ALA A 1 194 ? -0.18 6.027 0.114 1 94.38 194 ALA A CA 1
ATOM 1399 C C . ALA A 1 194 ? 0.009 6.133 1.624 1 94.38 194 ALA A C 1
ATOM 1401 O O . ALA A 1 194 ? 1.068 6.551 2.096 1 94.38 194 ALA A O 1
ATOM 1402 N N . VAL A 1 195 ? -0.907 5.621 2.383 1 93.12 195 VAL A N 1
ATOM 1403 C CA . VAL A 1 195 ? -0.921 5.785 3.834 1 93.12 195 VAL A CA 1
ATOM 1404 C C . VAL A 1 195 ? 0.193 4.949 4.461 1 93.12 195 VAL A C 1
ATOM 1406 O O . VAL A 1 195 ? 1.066 5.484 5.148 1 93.12 195 VAL A O 1
ATOM 1409 N N . PRO A 1 196 ? 0.258 3.664 4.188 1 95.75 196 PRO A N 1
ATOM 1410 C CA . PRO A 1 196 ? 1.3 2.877 4.852 1 95.75 196 PRO A CA 1
ATOM 1411 C C . PRO A 1 196 ? 2.705 3.236 4.371 1 95.75 196 PRO A C 1
ATOM 1413 O O . PRO A 1 196 ? 3.664 3.154 5.145 1 95.75 196 PRO A O 1
ATOM 1416 N N . ALA A 1 197 ? 2.848 3.607 3.123 1 96.81 197 ALA A N 1
ATOM 1417 C CA . ALA A 1 197 ? 4.172 3.998 2.641 1 96.81 197 ALA A CA 1
ATOM 1418 C C . ALA A 1 197 ? 4.684 5.227 3.383 1 96.81 197 ALA A C 1
ATOM 1420 O O . ALA A 1 197 ? 5.855 5.285 3.764 1 96.81 197 ALA A O 1
ATOM 1421 N N . VAL A 1 198 ? 3.846 6.199 3.604 1 94.75 198 VAL A N 1
ATOM 1422 C CA . VAL A 1 198 ? 4.227 7.426 4.293 1 94.75 198 VAL A CA 1
ATOM 1423 C C . VAL A 1 198 ? 4.57 7.113 5.75 1 94.75 198 VAL A C 1
ATOM 1425 O O . VAL A 1 198 ? 5.598 7.57 6.262 1 94.75 198 VAL A O 1
ATOM 1428 N N . LEU A 1 199 ? 3.775 6.32 6.418 1 95.44 199 LEU A N 1
ATOM 1429 C CA . LEU A 1 199 ? 3.971 6.023 7.832 1 95.44 199 LEU A CA 1
ATOM 1430 C C . LEU A 1 199 ? 5.227 5.188 8.047 1 95.44 199 LEU A C 1
ATOM 1432 O O . LEU A 1 199 ? 6.004 5.449 8.969 1 95.44 199 LEU A O 1
ATOM 1436 N N . LEU A 1 200 ? 5.422 4.191 7.156 1 97.19 200 LEU A N 1
ATOM 1437 C CA . LEU A 1 200 ? 6.637 3.385 7.238 1 97.19 200 LEU A CA 1
ATOM 1438 C C . LEU A 1 200 ? 7.871 4.23 6.949 1 97.19 200 LEU A C 1
ATOM 1440 O O . LEU A 1 200 ? 8.891 4.109 7.637 1 97.19 200 LEU A O 1
ATOM 1444 N N . SER A 1 201 ? 7.77 5.047 5.887 1 96.56 201 SER A N 1
ATOM 1445 C CA . SER A 1 201 ? 8.898 5.918 5.555 1 96.56 201 SER A CA 1
ATOM 1446 C C . SER A 1 201 ? 9.234 6.852 6.711 1 96.56 201 SER A C 1
ATOM 1448 O O . SER A 1 201 ? 10.406 7.078 7.008 1 96.56 201 SER A O 1
ATOM 1450 N N . PHE A 1 202 ? 8.219 7.398 7.348 1 95.06 202 PHE A N 1
ATOM 1451 C CA . PHE A 1 202 ? 8.43 8.25 8.516 1 95.06 202 PHE A CA 1
ATOM 1452 C C . PHE A 1 202 ? 9.117 7.477 9.633 1 95.06 202 PHE A C 1
ATOM 1454 O O . PHE A 1 202 ? 10.086 7.953 10.219 1 95.06 202 PHE A O 1
ATOM 1461 N N . GLY A 1 203 ? 8.656 6.316 9.945 1 96.12 203 GLY A N 1
ATOM 1462 C CA . GLY A 1 203 ? 9.297 5.484 10.945 1 96.12 203 GLY A CA 1
ATOM 1463 C C . GLY A 1 203 ? 10.75 5.184 10.625 1 96.12 203 GLY A C 1
ATOM 1464 O O . GLY A 1 203 ? 11.617 5.258 11.5 1 96.12 203 GLY A O 1
ATOM 1465 N N . LEU A 1 204 ? 10.992 4.82 9.391 1 96.62 204 LEU A N 1
ATOM 1466 C CA . LEU A 1 204 ? 12.352 4.566 8.922 1 96.62 204 LEU A CA 1
ATOM 1467 C C . LEU A 1 204 ? 13.242 5.785 9.156 1 96.62 204 LEU A C 1
ATOM 1469 O O . LEU A 1 204 ? 14.43 5.641 9.461 1 96.62 204 LEU A O 1
ATOM 1473 N N . SER A 1 205 ? 12.734 6.957 9 1 94.38 205 SER A N 1
ATOM 1474 C CA . SER A 1 205 ? 13.5 8.195 9.102 1 94.38 205 SER A CA 1
ATOM 1475 C C . SER A 1 205 ? 13.914 8.469 10.539 1 94.38 205 SER A C 1
ATOM 1477 O O . SER A 1 205 ? 14.789 9.305 10.789 1 94.38 205 SER A O 1
ATOM 1479 N N . LEU A 1 206 ? 13.273 7.836 11.477 1 94.62 206 LEU A N 1
ATOM 1480 C CA . LEU A 1 206 ? 13.547 8.078 12.883 1 94.62 206 LEU A CA 1
ATOM 1481 C C . LEU A 1 206 ? 14.781 7.32 13.344 1 94.62 206 LEU A C 1
ATOM 1483 O O . LEU A 1 206 ? 15.344 7.609 14.398 1 94.62 206 LEU A O 1
ATOM 1487 N N . VAL A 1 207 ? 15.164 6.344 12.555 1 94.19 207 VAL A N 1
ATOM 1488 C CA . VAL A 1 207 ? 16.328 5.555 12.922 1 94.19 207 VAL A CA 1
ATOM 1489 C C . VAL A 1 207 ? 17.562 6.449 12.969 1 94.19 207 VAL A C 1
ATOM 1491 O O . VAL A 1 207 ? 17.875 7.148 11.992 1 94.19 207 VAL A O 1
ATOM 1494 N N . GLY A 1 208 ? 18.281 6.461 14.094 1 88.56 208 GLY A N 1
ATOM 1495 C CA . GLY A 1 208 ? 19.5 7.234 14.25 1 88.56 208 GLY A CA 1
ATOM 1496 C C . GLY A 1 208 ? 19.25 8.711 14.508 1 88.56 208 GLY A C 1
ATOM 1497 O O . GLY A 1 208 ? 20.188 9.5 14.617 1 88.56 208 GLY A O 1
ATOM 1498 N N . SER A 1 209 ? 18.031 9.125 14.469 1 86.75 209 SER A N 1
ATOM 1499 C CA . SER A 1 209 ? 17.703 10.531 14.711 1 86.75 209 SER A CA 1
ATOM 1500 C C . SER A 1 209 ? 17.781 10.867 16.203 1 86.75 209 SER A C 1
ATOM 1502 O O . SER A 1 209 ? 17.422 10.047 17.047 1 86.75 209 SER A O 1
ATOM 1504 N N . PRO A 1 210 ? 18.25 11.945 16.516 1 81.06 210 PRO A N 1
ATOM 1505 C CA . PRO A 1 210 ? 18.312 12.352 17.922 1 81.06 210 PRO A CA 1
ATOM 1506 C C . PRO A 1 210 ? 16.938 12.664 18.516 1 81.06 210 PRO A C 1
ATOM 1508 O O . PRO A 1 210 ? 15.953 12.781 17.766 1 81.06 210 PRO A O 1
ATOM 1511 N N . LEU A 1 211 ? 16.922 12.703 19.844 1 80.12 211 LEU A N 1
ATOM 1512 C CA . LEU A 1 211 ? 15.688 13.086 20.516 1 80.12 211 LEU A CA 1
ATOM 1513 C C . LEU A 1 211 ? 15.242 14.484 20.109 1 80.12 211 LEU A C 1
ATOM 1515 O O . LEU A 1 211 ? 16.078 15.367 19.875 1 80.12 211 LEU A O 1
ATOM 1519 N N . PRO A 1 212 ? 13.977 14.625 20.078 1 80.31 212 PRO A N 1
ATOM 1520 C CA . PRO A 1 212 ? 13.461 15.93 19.641 1 80.31 212 PRO A CA 1
ATOM 1521 C C . PRO A 1 212 ? 13.922 17.062 20.547 1 80.31 212 PRO A C 1
ATOM 1523 O O . PRO A 1 212 ? 14.133 16.859 21.75 1 80.31 212 PRO A O 1
ATOM 1526 N N . GLY A 1 213 ? 14.031 18.297 20.031 1 74.69 213 GLY A N 1
ATOM 1527 C CA . GLY A 1 213 ? 14.32 19.5 20.781 1 74.69 213 GLY A CA 1
ATOM 1528 C C . GLY A 1 213 ? 15.805 19.797 20.875 1 74.69 213 GLY A C 1
ATOM 1529 O O . GLY A 1 213 ? 16.203 20.781 21.5 1 74.69 213 GLY A O 1
ATOM 1530 N N . ARG A 1 214 ? 16.672 19 20.375 1 71.56 214 ARG A N 1
ATOM 1531 C CA . ARG A 1 214 ? 18.109 19.203 20.5 1 71.56 214 ARG A CA 1
ATOM 1532 C C . ARG A 1 214 ? 18.688 19.859 19.25 1 71.56 214 ARG A C 1
ATOM 1534 O O . ARG A 1 214 ? 19.891 20.109 19.188 1 71.56 214 ARG A O 1
ATOM 1541 N N . GLY A 1 215 ? 17.797 20.141 18.469 1 69.5 215 GLY A N 1
ATOM 1542 C CA . GLY A 1 215 ? 18.312 20.734 17.25 1 69.5 215 GLY A CA 1
ATOM 1543 C C . GLY A 1 215 ? 18.297 22.25 17.297 1 69.5 215 GLY A C 1
ATOM 1544 O O . GLY A 1 215 ? 17.875 22.859 18.281 1 69.5 215 GLY A O 1
ATOM 1545 N N . GLY A 1 216 ? 18.859 22.938 16.328 1 75.5 216 GLY A N 1
ATOM 1546 C CA . GLY A 1 216 ? 19.062 24.359 16.219 1 75.5 216 GLY A CA 1
ATOM 1547 C C . GLY A 1 216 ? 17.797 25.125 15.898 1 75.5 216 GLY A C 1
ATOM 1548 O O . GLY A 1 216 ? 17.75 26.359 16.062 1 75.5 216 GLY A O 1
ATOM 1549 N N . ASP A 1 217 ? 16.703 24.562 15.539 1 91.19 217 ASP A N 1
ATOM 1550 C CA . ASP A 1 217 ? 15.5 25.266 15.109 1 91.19 217 ASP A CA 1
ATOM 1551 C C . ASP A 1 217 ? 14.406 25.172 16.172 1 91.19 217 ASP A C 1
ATOM 1553 O O . ASP A 1 217 ? 13.242 24.938 15.867 1 91.19 217 ASP A O 1
ATOM 1557 N N . ARG A 1 218 ? 14.766 25.469 17.391 1 93.25 218 ARG A N 1
ATOM 1558 C CA . ARG A 1 218 ? 13.867 25.281 18.531 1 93.25 218 ARG A CA 1
ATOM 1559 C C . ARG A 1 218 ? 12.688 26.25 18.469 1 93.25 218 ARG A C 1
ATOM 1561 O O . ARG A 1 218 ? 11.562 25.891 18.828 1 93.25 218 ARG A O 1
ATOM 1568 N N . ALA A 1 219 ? 12.977 27.484 18.109 1 94.94 219 ALA A N 1
ATOM 1569 C CA . ALA A 1 219 ? 11.906 28.484 18.047 1 94.94 219 ALA A CA 1
ATOM 1570 C C . ALA A 1 219 ? 10.852 28.062 17.031 1 94.94 219 ALA A C 1
ATOM 1572 O O . ALA A 1 219 ? 9.648 28.172 17.297 1 94.94 219 ALA A O 1
ATOM 1573 N N . ALA A 1 220 ? 11.273 27.688 15.914 1 96.88 220 ALA A N 1
ATOM 1574 C CA . ALA A 1 220 ? 10.359 27.234 14.867 1 96.88 220 ALA A CA 1
ATOM 1575 C C . ALA A 1 220 ? 9.594 26 15.312 1 96.88 220 ALA A C 1
ATOM 1577 O O . ALA A 1 220 ? 8.391 25.891 15.086 1 96.88 220 ALA A O 1
ATOM 1578 N N . LEU A 1 221 ? 10.289 25.078 15.922 1 97.06 221 LEU A N 1
ATOM 1579 C CA . LEU A 1 221 ? 9.648 23.875 16.438 1 97.06 221 LEU A CA 1
ATOM 1580 C C . LEU A 1 221 ? 8.586 24.234 17.484 1 97.06 221 LEU A C 1
ATOM 1582 O O . LEU A 1 221 ? 7.469 23.703 17.422 1 97.06 221 LEU A O 1
ATOM 1586 N N . GLY A 1 222 ? 9 25.062 18.391 1 97.38 222 GLY A N 1
ATOM 1587 C CA . GLY A 1 222 ? 8.047 25.516 19.391 1 97.38 222 GLY A CA 1
ATOM 1588 C C . GLY A 1 222 ? 6.82 26.172 18.781 1 97.38 222 GLY A C 1
ATOM 1589 O O . GLY A 1 222 ? 5.699 25.969 19.25 1 97.38 222 GLY A O 1
ATOM 1590 N N . PHE A 1 223 ? 7.059 26.969 17.781 1 97.88 223 PHE A N 1
ATOM 1591 C CA . PHE A 1 223 ? 5.965 27.641 17.094 1 97.88 223 PHE A CA 1
ATOM 1592 C C . PHE A 1 223 ? 4.992 26.625 16.5 1 97.88 223 PHE A C 1
ATOM 1594 O O . PHE A 1 223 ? 3.775 26.797 16.594 1 97.88 223 PHE A O 1
ATOM 1601 N N . VAL A 1 224 ? 5.512 25.562 15.852 1 98.31 224 VAL A N 1
ATOM 1602 C CA . VAL A 1 224 ? 4.672 24.547 15.234 1 98.31 224 VAL A CA 1
ATOM 1603 C C . VAL A 1 224 ? 3.844 23.844 16.297 1 98.31 224 VAL A C 1
ATOM 1605 O O . VAL A 1 224 ? 2.635 23.656 16.141 1 98.31 224 VAL A O 1
ATOM 1608 N N . VAL A 1 225 ? 4.469 23.5 17.406 1 98.06 225 VAL A N 1
ATOM 1609 C CA . VAL A 1 225 ? 3.807 22.766 18.469 1 98.06 225 VAL A CA 1
ATOM 1610 C C . VAL A 1 225 ? 2.717 23.625 19.094 1 98.06 225 VAL A C 1
ATOM 1612 O O . VAL A 1 225 ? 1.584 23.172 19.281 1 98.06 225 VAL A O 1
ATOM 1615 N N . VAL A 1 226 ? 3.016 24.812 19.359 1 98.19 226 VAL A N 1
ATOM 1616 C CA . VAL A 1 226 ? 2.066 25.734 19.984 1 98.19 226 VAL A CA 1
ATOM 1617 C C . VAL A 1 226 ? 0.919 26.031 19.016 1 98.19 226 VAL A C 1
ATOM 1619 O O . VAL A 1 226 ? -0.233 26.156 19.438 1 98.19 226 VAL A O 1
ATOM 1622 N N . SER A 1 227 ? 1.201 26.188 17.797 1 98.12 227 SER A N 1
ATOM 1623 C CA . SER A 1 227 ? 0.172 26.453 16.781 1 98.12 227 SER A CA 1
ATOM 1624 C C . SER A 1 227 ? -0.832 25.297 16.719 1 98.12 227 SER A C 1
ATOM 1626 O O . SER A 1 227 ? -2.043 25.531 16.688 1 98.12 227 SER A O 1
ATOM 1628 N N . SER A 1 228 ? -0.316 24.078 16.672 1 96.62 228 SER A N 1
ATOM 1629 C CA . SER A 1 228 ? -1.18 22.906 16.578 1 96.62 228 SER A CA 1
ATOM 1630 C C . SER A 1 228 ? -1.935 22.672 17.875 1 96.62 228 SER A C 1
ATOM 1632 O O . SER A 1 228 ? -3.092 22.234 17.859 1 96.62 228 SER A O 1
ATOM 1634 N N . ALA A 1 229 ? -1.335 22.969 19.016 1 97.06 229 ALA A N 1
ATOM 1635 C CA . ALA A 1 229 ? -1.884 22.609 20.328 1 97.06 229 ALA A CA 1
ATOM 1636 C C . ALA A 1 229 ? -2.812 23.703 20.844 1 97.06 229 ALA A C 1
ATOM 1638 O O . ALA A 1 229 ? -3.764 23.422 21.578 1 97.06 229 ALA A O 1
ATOM 1639 N N . LEU A 1 230 ? -2.52 24.906 20.469 1 97.44 230 LEU A N 1
ATOM 1640 C CA . LEU A 1 230 ? -3.221 25.984 21.141 1 97.44 230 LEU A CA 1
ATOM 1641 C C . LEU A 1 230 ? -3.807 26.969 20.125 1 97.44 230 LEU A C 1
ATOM 1643 O O . LEU A 1 230 ? -5.012 27.219 20.125 1 97.44 230 LEU A O 1
ATOM 1647 N N . VAL A 1 231 ? -3.018 27.469 19.203 1 97.94 231 VAL A N 1
ATOM 1648 C CA . VAL A 1 231 ? -3.426 28.547 18.312 1 97.94 231 VAL A CA 1
ATOM 1649 C C . VAL A 1 231 ? -4.613 28.109 17.453 1 97.94 231 VAL A C 1
ATOM 1651 O O . VAL A 1 231 ? -5.648 28.781 17.422 1 97.94 231 VAL A O 1
ATOM 1654 N N . ARG A 1 232 ? -4.508 27 16.797 1 98.06 232 ARG A N 1
ATOM 1655 C CA . ARG A 1 232 ? -5.555 26.578 15.875 1 98.06 232 ARG A CA 1
ATOM 1656 C C . ARG A 1 232 ? -6.82 26.188 16.625 1 98.06 232 ARG A C 1
ATOM 1658 O O . ARG A 1 232 ? -7.91 26.656 16.312 1 98.06 232 ARG A O 1
ATOM 1665 N N . PRO A 1 233 ? -6.773 25.406 17.75 1 97.56 233 PRO A N 1
ATOM 1666 C CA . PRO A 1 233 ? -7.996 25.078 18.484 1 97.56 233 PRO A CA 1
ATOM 1667 C C . PRO A 1 233 ? -8.664 26.312 19.094 1 97.56 233 PRO A C 1
ATOM 1669 O O . PRO A 1 233 ? -9.891 26.438 19.062 1 97.56 233 PRO A O 1
ATOM 1672 N N . VAL A 1 234 ? -7.938 27.234 19.594 1 97.94 234 VAL A N 1
ATOM 1673 C CA . VAL A 1 234 ? -8.508 28.438 20.203 1 97.94 234 VAL A CA 1
ATOM 1674 C C . VAL A 1 234 ? -9.117 29.312 19.109 1 97.94 234 VAL A C 1
ATOM 1676 O O . VAL A 1 234 ? -10.203 29.875 19.297 1 97.94 234 VAL A O 1
ATOM 1679 N N . ALA A 1 235 ? -8.398 29.453 18.047 1 98 235 ALA A N 1
ATOM 1680 C CA . ALA A 1 235 ? -8.953 30.188 16.922 1 98 235 ALA A CA 1
ATOM 1681 C C . ALA A 1 235 ? -10.258 29.578 16.438 1 98 235 ALA A C 1
ATOM 1683 O O . ALA A 1 235 ? -11.195 30.297 16.078 1 98 235 ALA A O 1
ATOM 1684 N N . ALA A 1 236 ? -10.289 28.266 16.375 1 97.62 236 ALA A N 1
ATOM 1685 C CA . ALA A 1 236 ? -11.516 27.578 15.984 1 97.62 236 ALA A CA 1
ATOM 1686 C C . ALA A 1 236 ? -12.656 27.891 16.953 1 97.62 236 ALA A C 1
ATOM 1688 O O . ALA A 1 236 ? -13.797 28.094 16.531 1 97.62 236 ALA A O 1
ATOM 1689 N N . TRP A 1 237 ? -12.328 27.875 18.219 1 97.12 237 TRP A N 1
ATOM 1690 C CA . TRP A 1 237 ? -13.336 28.188 19.219 1 97.12 237 TRP A CA 1
ATOM 1691 C C . TRP A 1 237 ? -13.867 29.594 19.047 1 97.12 237 TRP A C 1
ATOM 1693 O O . TRP A 1 237 ? -15.078 29.828 19.094 1 97.12 237 TRP A O 1
ATOM 1703 N N . VAL A 1 238 ? -13.008 30.547 18.828 1 97.44 238 VAL A N 1
ATOM 1704 C CA . VAL A 1 238 ? -13.391 31.938 18.688 1 97.44 238 VAL A CA 1
ATOM 1705 C C . VAL A 1 238 ? -14.219 32.125 17.406 1 97.44 238 VAL A C 1
ATOM 1707 O O . VAL A 1 238 ? -15.25 32.781 17.422 1 97.44 238 VAL A O 1
ATOM 1710 N N . LEU A 1 239 ? -13.766 31.531 16.328 1 96.5 239 LEU A N 1
ATOM 1711 C CA . LEU A 1 239 ? -14.406 31.719 15.023 1 96.5 239 LEU A CA 1
ATOM 1712 C C . LEU A 1 239 ? -15.773 31.047 14.984 1 96.5 239 LEU A C 1
ATOM 1714 O O . LEU A 1 239 ? -16.766 31.641 14.562 1 96.5 239 LEU A O 1
ATOM 1718 N N . ALA A 1 240 ? -15.875 29.828 15.461 1 95.56 240 ALA A N 1
ATOM 1719 C CA . ALA A 1 240 ? -17.125 29.078 15.391 1 95.56 240 ALA A CA 1
ATOM 1720 C C . ALA A 1 240 ? -18.109 29.562 16.453 1 95.56 240 ALA A C 1
ATOM 1722 O O . ALA A 1 240 ? -19.312 29.594 16.234 1 95.56 240 ALA A O 1
ATOM 1723 N N . GLY A 1 241 ? -17.609 29.875 17.609 1 94.81 241 GLY A N 1
ATOM 1724 C CA . GLY A 1 241 ? -18.469 30.25 18.719 1 94.81 241 GLY A CA 1
ATOM 1725 C C . GLY A 1 241 ? -18.906 31.703 18.656 1 94.81 241 GLY A C 1
ATOM 1726 O O . GLY A 1 241 ? -19.906 32.031 18.016 1 94.81 241 GLY A O 1
ATOM 1727 N N . PRO A 1 242 ? -18.094 32.562 19.234 1 95 242 PRO A N 1
ATOM 1728 C CA . PRO A 1 242 ? -18.516 33.969 19.375 1 95 242 PRO A CA 1
ATOM 1729 C C . PRO A 1 242 ? -18.688 34.656 18.016 1 95 242 PRO A C 1
ATOM 1731 O O . PRO A 1 242 ? -19.531 35.531 17.859 1 95 242 PRO A O 1
ATOM 1734 N N . VAL A 1 243 ? -17.938 34.344 17.031 1 94.69 243 VAL A N 1
ATOM 1735 C CA . VAL A 1 243 ? -17.953 35.094 15.773 1 94.69 243 VAL A CA 1
ATOM 1736 C C . VAL A 1 243 ? -19.094 34.562 14.891 1 94.69 243 VAL A C 1
ATOM 1738 O O . VAL A 1 243 ? -19.922 35.375 14.43 1 94.69 243 VAL A O 1
ATOM 1741 N N . LEU A 1 244 ? -19.25 33.281 14.75 1 94 244 LEU A N 1
ATOM 1742 C CA . LEU A 1 244 ? -20.25 32.719 13.844 1 94 244 LEU A CA 1
ATOM 1743 C C . LEU A 1 244 ? -21.5 32.312 14.602 1 94 244 LEU A C 1
ATOM 1745 O O . LEU A 1 244 ? -22.562 32.125 14 1 94 244 LEU A O 1
ATOM 1749 N N . GLY A 1 245 ? -21.391 32.156 15.852 1 94.69 245 GLY A N 1
ATOM 1750 C CA . GLY A 1 245 ? -22.531 31.75 16.641 1 94.69 245 GLY A CA 1
ATOM 1751 C C . GLY A 1 245 ? -23.016 30.344 16.312 1 94.69 245 GLY A C 1
ATOM 1752 O O . GLY A 1 245 ? -24.219 30.094 16.281 1 94.69 245 GLY A O 1
ATOM 1753 N N . ALA A 1 246 ? -22.156 29.516 16.047 1 94.19 246 ALA A N 1
ATOM 1754 C CA . ALA A 1 246 ? -22.5 28.156 15.664 1 94.19 246 ALA A CA 1
ATOM 1755 C C . ALA A 1 246 ? -22.984 27.359 16.875 1 94.19 246 ALA A C 1
ATOM 1757 O O . ALA A 1 246 ? -22.703 27.719 18.016 1 94.19 246 ALA A O 1
ATOM 1758 N N . PRO A 1 247 ? -23.812 26.359 16.562 1 94.5 247 PRO A N 1
ATOM 1759 C CA . PRO A 1 247 ? -24.234 25.484 17.656 1 94.5 247 PRO A CA 1
ATOM 1760 C C . PRO A 1 247 ? -23.062 24.844 18.391 1 94.5 247 PRO A C 1
ATOM 1762 O O . PRO A 1 247 ? -21.984 24.672 17.812 1 94.5 247 PRO A O 1
ATOM 1765 N N . ALA A 1 248 ? -23.312 24.484 19.609 1 94 248 ALA A N 1
ATOM 1766 C CA . ALA A 1 248 ? -22.281 23.938 20.5 1 94 248 ALA A CA 1
ATOM 1767 C C . ALA A 1 248 ? -21.609 22.734 19.859 1 94 248 ALA A C 1
ATOM 1769 O O . ALA A 1 248 ? -20.391 22.562 19.969 1 94 248 ALA A O 1
ATOM 1770 N N . ALA A 1 249 ? -22.406 21.953 19.156 1 92.56 249 ALA A N 1
ATOM 1771 C CA . ALA A 1 249 ? -21.875 20.75 18.531 1 92.56 249 ALA A CA 1
ATOM 1772 C C . ALA A 1 249 ? -20.891 21.109 17.406 1 92.56 249 ALA A C 1
ATOM 1774 O O . ALA A 1 249 ? -19.875 20.422 17.219 1 92.56 249 ALA A O 1
ATOM 1775 N N . THR A 1 250 ? -21.219 22.109 16.734 1 92.75 250 THR A N 1
ATOM 1776 C CA . THR A 1 250 ? -20.391 22.562 15.641 1 92.75 250 THR A CA 1
ATOM 1777 C C . THR A 1 250 ? -19.094 23.188 16.172 1 92.75 250 THR A C 1
ATOM 1779 O O . THR A 1 250 ? -18.016 22.969 15.602 1 92.75 250 THR A O 1
ATOM 1782 N N . VAL A 1 251 ? -19.203 23.922 17.25 1 95.25 251 VAL A N 1
ATOM 1783 C CA . VAL A 1 251 ? -18.031 24.516 17.875 1 95.25 251 VAL A CA 1
ATOM 1784 C C . VAL A 1 251 ? -17.094 23.406 18.359 1 95.25 251 VAL A C 1
ATOM 1786 O O . VAL A 1 251 ? -15.883 23.453 18.109 1 95.25 251 VAL A O 1
ATOM 1789 N N . TYR A 1 252 ? -17.688 22.453 18.969 1 95.12 252 TYR A N 1
ATOM 1790 C CA . TYR A 1 252 ? -16.938 21.328 19.484 1 95.12 252 TYR A CA 1
ATOM 1791 C C . TYR A 1 252 ? -16.203 20.609 18.359 1 95.12 252 TYR A C 1
ATOM 1793 O O . TYR A 1 252 ? -14.992 20.344 18.453 1 95.12 252 TYR A O 1
ATOM 1801 N N . ALA A 1 253 ? -16.875 20.328 17.281 1 94.19 253 ALA A N 1
ATOM 1802 C CA . ALA A 1 253 ? -16.297 19.625 16.156 1 94.19 253 ALA A CA 1
ATOM 1803 C C . ALA A 1 253 ? -15.164 20.422 15.523 1 94.19 253 ALA A C 1
ATOM 1805 O O . ALA A 1 253 ? -14.102 19.875 15.211 1 94.19 253 ALA A O 1
ATOM 1806 N N . ALA A 1 254 ? -15.352 21.672 15.375 1 94.5 254 ALA A N 1
ATOM 1807 C CA . ALA A 1 254 ? -14.352 22.547 14.758 1 94.5 254 ALA A CA 1
ATOM 1808 C C . ALA A 1 254 ? -13.086 22.609 15.609 1 94.5 254 ALA A C 1
ATOM 1810 O O . ALA A 1 254 ? -11.977 22.578 15.078 1 94.5 254 ALA A O 1
ATOM 1811 N N . VAL A 1 255 ? -13.242 22.656 16.891 1 96.12 255 VAL A N 1
ATOM 1812 C CA . VAL A 1 255 ? -12.109 22.75 17.812 1 96.12 255 VAL A CA 1
ATOM 1813 C C . VAL A 1 255 ? -11.32 21.438 17.797 1 96.12 255 VAL A C 1
ATOM 1815 O O . VAL A 1 255 ? -10.094 21.453 17.703 1 96.12 255 VAL A O 1
ATOM 1818 N N . VAL A 1 256 ? -12 20.359 17.812 1 94.88 256 VAL A N 1
ATOM 1819 C CA . VAL A 1 256 ? -11.375 19.047 17.859 1 94.88 256 VAL A CA 1
ATOM 1820 C C . VAL A 1 256 ? -10.609 18.797 16.562 1 94.88 256 VAL A C 1
ATOM 1822 O O . VAL A 1 256 ? -9.453 18.359 16.578 1 94.88 256 VAL A O 1
ATOM 1825 N N . LEU A 1 257 ? -11.195 19.141 15.453 1 94.94 257 LEU A N 1
ATOM 1826 C CA . LEU A 1 257 ? -10.555 18.938 14.156 1 94.94 257 LEU A CA 1
ATOM 1827 C C . LEU A 1 257 ? -9.359 19.859 13.984 1 94.94 257 LEU A C 1
ATOM 1829 O O . LEU A 1 257 ? -8.398 19.531 13.281 1 94.94 257 LEU A O 1
ATOM 1833 N N . SER A 1 258 ? -9.367 20.969 14.688 1 96.56 258 SER A N 1
ATOM 1834 C CA . SER A 1 258 ? -8.273 21.938 14.594 1 96.56 258 SER A CA 1
ATOM 1835 C C . SER A 1 258 ? -7.129 21.562 15.539 1 96.56 258 SER A C 1
ATOM 1837 O O . SER A 1 258 ? -6.059 22.172 15.5 1 96.56 258 SER A O 1
ATOM 1839 N N . ALA A 1 259 ? -7.344 20.562 16.344 1 96.81 259 ALA A N 1
ATOM 1840 C CA . ALA A 1 259 ? -6.332 20.141 17.297 1 96.81 259 ALA A CA 1
ATOM 1841 C C . ALA A 1 259 ? -5.527 18.953 16.766 1 96.81 259 ALA A C 1
ATOM 1843 O O . ALA A 1 259 ? -4.695 18.391 17.484 1 96.81 259 ALA A O 1
ATOM 1844 N N . LEU A 1 260 ? -5.746 18.594 15.539 1 96.56 260 LEU A N 1
ATOM 1845 C CA . LEU A 1 260 ? -5.031 17.469 14.945 1 96.56 260 LEU A CA 1
ATOM 1846 C C . LEU A 1 260 ? -3.555 17.812 14.758 1 96.56 260 LEU A C 1
ATOM 1848 O O . LEU A 1 260 ? -3.205 18.969 14.492 1 96.56 260 LEU A O 1
ATOM 1852 N N . PRO A 1 261 ? -2.646 16.828 14.867 1 97.31 261 PRO A N 1
ATOM 1853 C CA . PRO A 1 261 ? -1.208 17.047 14.719 1 97.31 261 PRO A CA 1
ATOM 1854 C C . PRO A 1 261 ? -0.788 17.219 13.258 1 97.31 261 PRO A C 1
ATOM 1856 O O . PRO A 1 261 ? -1.606 17.031 12.352 1 97.31 261 PRO A O 1
ATOM 1859 N N . VAL A 1 262 ? 0.48 17.531 13.141 1 97.88 262 VAL A N 1
ATOM 1860 C CA . VAL A 1 262 ? 1.078 17.672 11.82 1 97.88 262 VAL A CA 1
ATOM 1861 C C . VAL A 1 262 ? 1.094 16.312 11.117 1 97.88 262 VAL A C 1
ATOM 1863 O O . VAL A 1 262 ? 1.405 15.289 11.734 1 97.88 262 VAL A O 1
ATOM 1866 N N . ALA A 1 263 ? 0.734 16.312 9.828 1 96.5 263 ALA A N 1
ATOM 1867 C CA . ALA A 1 263 ? 0.707 15.078 9.031 1 96.5 263 ALA A CA 1
ATOM 1868 C C . ALA A 1 263 ? 2.117 14.547 8.797 1 96.5 263 ALA A C 1
ATOM 1870 O O . ALA A 1 263 ? 3.051 15.32 8.57 1 96.5 263 ALA A O 1
ATOM 1871 N N . GLN A 1 264 ? 2.309 13.227 8.758 1 94.56 264 GLN A N 1
ATOM 1872 C CA . GLN A 1 264 ? 3.598 12.594 8.5 1 94.56 264 GLN A CA 1
ATOM 1873 C C . GLN A 1 264 ? 4.098 12.93 7.098 1 94.56 264 GLN A C 1
ATOM 1875 O O . GLN A 1 264 ? 5.305 12.898 6.836 1 94.56 264 GLN A O 1
ATOM 1880 N N . ASN A 1 265 ? 3.262 13.25 6.18 1 94.44 265 ASN A N 1
ATOM 1881 C CA . ASN A 1 265 ? 3.619 13.656 4.824 1 94.44 265 ASN A CA 1
ATOM 1882 C C . ASN A 1 265 ? 4.668 14.766 4.828 1 94.44 265 ASN A C 1
ATOM 1884 O O . ASN A 1 265 ? 5.562 14.789 3.982 1 94.44 265 ASN A O 1
ATOM 1888 N N . VAL A 1 266 ? 4.461 15.633 5.777 1 96 266 VAL A N 1
ATOM 1889 C CA . VAL A 1 266 ? 5.352 16.781 5.875 1 96 266 VAL A CA 1
ATOM 1890 C C . VAL A 1 266 ? 6.785 16.312 6.102 1 96 266 VAL A C 1
ATOM 1892 O O . VAL A 1 266 ? 7.723 16.812 5.477 1 96 266 VAL A O 1
ATOM 1895 N N . ALA A 1 267 ? 6.953 15.359 6.965 1 95.44 267 ALA A N 1
ATOM 1896 C CA . ALA A 1 267 ? 8.281 14.812 7.234 1 95.44 267 ALA A CA 1
ATOM 1897 C C . ALA A 1 267 ? 8.828 14.086 6.008 1 95.44 267 ALA A C 1
ATOM 1899 O O . ALA A 1 267 ? 10.023 14.172 5.715 1 95.44 267 ALA A O 1
ATOM 1900 N N . VAL A 1 268 ? 8 13.422 5.316 1 94.19 268 VAL A N 1
ATOM 1901 C CA . VAL A 1 268 ? 8.414 12.672 4.133 1 94.19 268 VAL A CA 1
ATOM 1902 C C . VAL A 1 268 ? 8.828 13.641 3.025 1 94.19 268 VAL A C 1
ATOM 1904 O O . VAL A 1 268 ? 9.859 13.453 2.377 1 94.19 268 VAL A O 1
ATOM 1907 N N . TRP A 1 269 ? 8.062 14.695 2.857 1 93.81 269 TRP A N 1
ATOM 1908 C CA . TRP A 1 269 ? 8.414 15.719 1.875 1 93.81 269 TRP A CA 1
ATOM 1909 C C . TRP A 1 269 ? 9.734 16.391 2.234 1 93.81 269 TRP A C 1
ATOM 1911 O O . TRP A 1 269 ? 10.602 16.562 1.374 1 93.81 269 TRP A O 1
ATOM 1921 N N . ALA A 1 270 ? 9.852 16.703 3.453 1 94.56 270 ALA A N 1
ATOM 1922 C CA . ALA A 1 270 ? 11.062 17.375 3.92 1 94.56 270 ALA A CA 1
ATOM 1923 C C . ALA A 1 270 ? 12.305 16.547 3.646 1 94.56 270 ALA A C 1
ATOM 1925 O O . ALA A 1 270 ? 13.336 17.062 3.23 1 94.56 270 ALA A O 1
ATOM 1926 N N . GLY A 1 271 ? 12.203 15.289 3.916 1 92.62 271 GLY A N 1
ATOM 1927 C CA . GLY A 1 271 ? 13.312 14.391 3.646 1 92.62 271 GLY A CA 1
ATOM 1928 C C . GLY A 1 271 ? 13.633 14.266 2.17 1 92.62 271 GLY A C 1
ATOM 1929 O O . GLY A 1 271 ? 14.797 14.281 1.777 1 92.62 271 GLY A O 1
ATOM 1930 N N . HIS A 1 272 ? 12.625 14.172 1.444 1 90 272 HIS A N 1
ATOM 1931 C CA . HIS A 1 272 ? 12.797 13.984 0.008 1 90 272 HIS A CA 1
ATOM 1932 C C . HIS A 1 272 ? 13.391 15.227 -0.645 1 90 272 HIS A C 1
ATOM 1934 O O . HIS A 1 272 ? 14.297 15.133 -1.477 1 90 272 HIS A O 1
ATOM 1940 N N . TYR A 1 273 ? 12.961 16.391 -0.264 1 89.56 273 TYR A N 1
ATOM 1941 C CA . TYR A 1 273 ? 13.375 17.641 -0.904 1 89.56 273 TYR A CA 1
ATOM 1942 C C . TYR A 1 273 ? 14.547 18.281 -0.161 1 89.56 273 TYR A C 1
ATOM 1944 O O . TYR A 1 273 ? 15.094 19.281 -0.604 1 89.56 273 TYR A O 1
ATOM 1952 N N . GLY A 1 274 ? 14.883 17.734 0.971 1 91.38 274 GLY A N 1
ATOM 1953 C CA . GLY A 1 274 ? 16.016 18.234 1.742 1 91.38 274 GLY A CA 1
ATOM 1954 C C . GLY A 1 274 ? 15.734 19.594 2.379 1 91.38 274 GLY A C 1
ATOM 1955 O O . GLY A 1 274 ? 16.609 20.453 2.414 1 91.38 274 GLY A O 1
ATOM 1956 N N . ALA A 1 275 ? 14.5 19.812 2.812 1 93.19 275 ALA A N 1
ATOM 1957 C CA . ALA A 1 275 ? 14.102 21.078 3.424 1 93.19 275 ALA A CA 1
ATOM 1958 C C . ALA A 1 275 ? 13.805 20.891 4.91 1 93.19 275 ALA A C 1
ATOM 1960 O O . ALA A 1 275 ? 12.672 20.594 5.293 1 93.19 275 ALA A O 1
ATOM 1961 N N . ALA A 1 276 ? 14.852 21.156 5.742 1 94 276 ALA A N 1
ATOM 1962 C CA . ALA A 1 276 ? 14.758 21.125 7.199 1 94 276 ALA A CA 1
ATOM 1963 C C . ALA A 1 276 ? 14.141 19.812 7.688 1 94 276 ALA A C 1
ATOM 1965 O O . ALA A 1 276 ? 13.172 19.828 8.453 1 94 276 ALA A O 1
ATOM 1966 N N . PRO A 1 277 ? 14.695 18.719 7.312 1 94.19 277 PRO A N 1
ATOM 1967 C CA . PRO A 1 277 ? 14.109 17.422 7.648 1 94.19 277 PRO A CA 1
ATOM 1968 C C . PRO A 1 277 ? 14.016 17.188 9.156 1 94.19 277 PRO A C 1
ATOM 1970 O O . PRO A 1 277 ? 13.055 16.578 9.633 1 94.19 277 PRO A O 1
ATOM 1973 N N . ARG A 1 278 ? 14.93 17.641 9.883 1 94.56 278 ARG A N 1
ATOM 1974 C CA . ARG A 1 278 ? 14.898 17.453 11.328 1 94.56 278 ARG A CA 1
ATOM 1975 C C . ARG A 1 278 ? 13.711 18.188 11.953 1 94.56 278 ARG A C 1
ATOM 1977 O O . ARG A 1 278 ? 12.984 17.625 12.773 1 94.56 278 ARG A O 1
ATOM 1984 N N . LEU A 1 279 ? 13.531 19.375 11.57 1 95.38 279 LEU A N 1
ATOM 1985 C CA . LEU A 1 279 ? 12.414 20.172 12.055 1 95.38 279 LEU A CA 1
ATOM 1986 C C . LEU A 1 279 ? 11.086 19.484 11.742 1 95.38 279 LEU A C 1
ATOM 1988 O O . LEU A 1 279 ? 10.211 19.406 12.609 1 95.38 279 LEU A O 1
ATOM 1992 N N . ALA A 1 280 ? 10.938 19.031 10.523 1 96.31 280 ALA A N 1
ATOM 1993 C CA . ALA A 1 280 ? 9.695 18.391 10.086 1 96.31 280 ALA A CA 1
ATOM 1994 C C . ALA A 1 280 ? 9.414 17.125 10.898 1 96.31 280 ALA A C 1
ATOM 1996 O O . ALA A 1 280 ? 8.297 16.922 11.375 1 96.31 280 ALA A O 1
ATOM 1997 N N . ARG A 1 281 ? 10.422 16.328 11.102 1 95.44 281 ARG A N 1
ATOM 1998 C CA . ARG A 1 281 ? 10.273 15.094 11.852 1 95.44 281 ARG A CA 1
ATOM 1999 C C . ARG A 1 281 ? 9.883 15.367 13.297 1 95.44 281 ARG A C 1
ATOM 2001 O O . ARG A 1 281 ? 8.984 14.727 13.844 1 95.44 281 ARG A O 1
ATOM 2008 N N . GLU A 1 282 ? 10.508 16.25 13.891 1 96.12 282 GLU A N 1
ATOM 2009 C CA . GLU A 1 282 ? 10.234 16.594 15.281 1 96.12 282 GLU A CA 1
ATOM 2010 C C . GLU A 1 282 ? 8.852 17.219 15.438 1 96.12 282 GLU A C 1
ATOM 2012 O O . GLU A 1 282 ? 8.18 17.016 16.438 1 96.12 282 GLU A O 1
ATOM 2017 N N . SER A 1 283 ? 8.492 18.031 14.477 1 97 283 SER A N 1
ATOM 2018 C CA . SER A 1 283 ? 7.164 18.625 14.484 1 97 283 SER A CA 1
ATOM 2019 C C . SER A 1 283 ? 6.07 17.562 14.492 1 97 283 SER A C 1
ATOM 2021 O O . SER A 1 283 ? 5.133 17.625 15.289 1 97 283 SER A O 1
ATOM 2023 N N . VAL A 1 284 ? 6.242 16.609 13.602 1 97 284 VAL A N 1
ATOM 2024 C CA . VAL A 1 284 ? 5.258 15.531 13.5 1 97 284 VAL A CA 1
ATOM 2025 C C . VAL A 1 284 ? 5.207 14.75 14.812 1 97 284 VAL A C 1
ATOM 2027 O O . VAL A 1 284 ? 4.129 14.5 15.352 1 97 284 VAL A O 1
ATOM 2030 N N . LEU A 1 285 ? 6.34 14.43 15.336 1 94.75 285 LEU A N 1
ATOM 2031 C CA . LEU A 1 285 ? 6.422 13.594 16.531 1 94.75 285 LEU A CA 1
ATOM 2032 C C . LEU A 1 285 ? 5.82 14.312 17.734 1 94.75 285 LEU A C 1
ATOM 2034 O O . LEU A 1 285 ? 4.949 13.766 18.422 1 94.75 285 LEU A O 1
ATOM 2038 N N . LEU A 1 286 ? 6.176 15.5 17.984 1 95.81 286 LEU A N 1
ATOM 2039 C CA . LEU A 1 286 ? 5.766 16.219 19.188 1 95.81 286 LEU A CA 1
ATOM 2040 C C . LEU A 1 286 ? 4.285 16.594 19.109 1 95.81 286 LEU A C 1
ATOM 2042 O O . LEU A 1 286 ? 3.57 16.484 20.109 1 95.81 286 LEU A O 1
ATOM 2046 N N . THR A 1 287 ? 3.85 17 17.969 1 97.25 287 THR A N 1
ATOM 2047 C CA . THR A 1 287 ? 2.439 17.359 17.859 1 97.25 287 THR A CA 1
ATOM 2048 C C . THR A 1 287 ? 1.558 16.125 17.984 1 97.25 287 THR A C 1
ATOM 2050 O O . THR A 1 287 ? 0.436 16.203 18.5 1 97.25 287 THR A O 1
ATOM 2053 N N . THR A 1 288 ? 2.062 15 17.484 1 95.06 288 THR A N 1
ATOM 2054 C CA . THR A 1 288 ? 1.311 13.758 17.609 1 95.06 288 THR A CA 1
ATOM 2055 C C . THR A 1 288 ? 1.18 13.344 19.062 1 95.06 288 THR A C 1
ATOM 2057 O O . THR A 1 288 ? 0.14 12.82 19.484 1 95.06 288 THR A O 1
ATOM 2060 N N . ILE A 1 289 ? 2.145 13.562 19.891 1 94.06 289 ILE A N 1
ATOM 2061 C CA . ILE A 1 289 ? 2.145 13.219 21.297 1 94.06 289 ILE A CA 1
ATOM 2062 C C . ILE A 1 289 ? 1.221 14.164 22.062 1 94.06 289 ILE A C 1
ATOM 2064 O O . ILE A 1 289 ? 0.501 13.742 22.969 1 94.06 289 ILE A O 1
ATOM 2068 N N . VAL A 1 290 ? 1.132 15.367 21.672 1 96.56 290 VAL A N 1
ATOM 2069 C CA . VAL A 1 290 ? 0.423 16.406 22.406 1 96.56 290 VAL A CA 1
ATOM 2070 C C . VAL A 1 290 ? -1.052 16.406 22.016 1 96.56 290 VAL A C 1
ATOM 2072 O O . VAL A 1 290 ? -1.92 16.719 22.828 1 96.56 290 VAL A O 1
ATOM 2075 N N . ALA A 1 291 ? -1.345 16 20.828 1 96.75 291 ALA A N 1
ATOM 2076 C CA . ALA A 1 291 ? -2.674 16.156 20.234 1 96.75 291 ALA A CA 1
ATOM 2077 C C . ALA A 1 291 ? -3.729 15.43 21.062 1 96.75 291 ALA A C 1
ATOM 2079 O O . ALA A 1 291 ? -4.801 15.977 21.328 1 96.75 291 ALA A O 1
ATOM 2080 N N . PRO A 1 292 ? -3.484 14.172 21.547 1 94.75 292 PRO A N 1
ATOM 2081 C CA . PRO A 1 292 ? -4.504 13.508 22.359 1 94.75 292 PRO A CA 1
ATOM 2082 C C . PRO A 1 292 ? -4.855 14.289 23.625 1 94.75 292 PRO A C 1
ATOM 2084 O O . PRO A 1 292 ? -6.016 14.305 24.047 1 94.75 292 PRO A O 1
ATOM 2087 N N . VAL A 1 293 ? -3.936 14.906 24.25 1 95.19 293 VAL A N 1
ATOM 2088 C CA . VAL A 1 293 ? -4.16 15.688 25.453 1 95.19 293 VAL A CA 1
ATOM 2089 C C . VAL A 1 293 ? -5.059 16.875 25.141 1 95.19 293 VAL A C 1
ATOM 2091 O O . VAL A 1 293 ? -6.008 17.156 25.875 1 95.19 293 VAL A O 1
ATOM 2094 N N . VAL A 1 294 ? -4.828 17.562 24.078 1 96.31 294 VAL A N 1
ATOM 2095 C CA . VAL A 1 294 ? -5.602 18.734 23.656 1 96.31 294 VAL A CA 1
ATOM 2096 C C . VAL A 1 294 ? -7.035 18.312 23.344 1 96.31 294 VAL A C 1
ATOM 2098 O O . VAL A 1 294 ? -7.988 19 23.719 1 96.31 294 VAL A O 1
ATOM 2101 N N . ILE A 1 295 ? -7.172 17.234 22.672 1 94.94 295 ILE A N 1
ATOM 2102 C CA . ILE A 1 295 ? -8.492 16.766 22.266 1 94.94 295 ILE A CA 1
ATOM 2103 C C . ILE A 1 295 ? -9.297 16.359 23.5 1 94.94 295 ILE A C 1
ATOM 2105 O O . ILE A 1 295 ? -10.484 16.672 23.594 1 94.94 295 ILE A O 1
ATOM 2109 N N . VAL A 1 296 ? -8.664 15.711 24.453 1 93.88 296 VAL A N 1
ATOM 2110 C CA . VAL A 1 296 ? -9.328 15.32 25.703 1 93.88 296 VAL A CA 1
ATOM 2111 C C . VAL A 1 296 ? -9.766 16.562 26.469 1 93.88 296 VAL A C 1
ATOM 2113 O O . VAL A 1 296 ? -10.883 16.625 26.984 1 93.88 296 VAL A O 1
ATOM 2116 N N . LEU A 1 297 ? -8.93 17.5 26.531 1 94.56 297 LEU A N 1
ATOM 2117 C CA . LEU A 1 297 ? -9.25 18.734 27.234 1 94.56 297 LEU A CA 1
ATOM 2118 C C . LEU A 1 297 ? -10.391 19.484 26.531 1 94.56 297 LEU A C 1
ATOM 2120 O O . LEU A 1 297 ? -11.297 20 27.203 1 94.56 297 LEU A O 1
ATOM 2124 N N . ALA A 1 298 ? -10.312 19.562 25.234 1 94.12 298 ALA A N 1
ATOM 2125 C CA . ALA A 1 298 ? -11.391 20.203 24.484 1 94.12 298 ALA A CA 1
ATOM 2126 C C . ALA A 1 298 ? -12.719 19.5 24.719 1 94.12 298 ALA A C 1
ATOM 2128 O O . ALA A 1 298 ? -13.758 20.141 24.844 1 94.12 298 ALA A O 1
ATOM 2129 N N . THR A 1 299 ? -12.664 18.219 24.75 1 91.5 299 THR A N 1
ATOM 2130 C CA . THR A 1 299 ? -13.867 17.438 25 1 91.5 299 THR A CA 1
ATOM 2131 C C . THR A 1 299 ? -14.414 17.703 26.391 1 91.5 299 THR A C 1
ATOM 2133 O O . THR A 1 299 ? -15.625 17.859 26.578 1 91.5 299 THR A O 1
ATOM 2136 N N . ALA A 1 300 ? -13.586 17.766 27.344 1 92 300 ALA A N 1
ATOM 2137 C CA . ALA A 1 300 ? -13.992 18 28.734 1 92 300 ALA A CA 1
ATOM 2138 C C . ALA A 1 300 ? -14.586 19.391 28.891 1 92 300 ALA A C 1
ATOM 2140 O O . ALA A 1 300 ? -15.523 19.594 29.672 1 92 300 ALA A O 1
ATOM 2141 N N . LEU A 1 301 ? -14.102 20.312 28.094 1 93.12 301 LEU A N 1
ATOM 2142 C CA . LEU A 1 301 ? -14.492 21.703 28.266 1 93.12 301 LEU A CA 1
ATOM 2143 C C . LEU A 1 301 ? -15.75 22.016 27.453 1 93.12 301 LEU A C 1
ATOM 2145 O O . LEU A 1 301 ? -16.531 22.891 27.844 1 93.12 301 LEU A O 1
ATOM 2149 N N . LEU A 1 302 ? -15.898 21.344 26.344 1 91.38 302 LEU A N 1
ATOM 2150 C CA . LEU A 1 302 ? -16.922 21.781 25.406 1 91.38 302 LEU A CA 1
ATOM 2151 C C . LEU A 1 302 ? -18.062 20.781 25.328 1 91.38 302 LEU A C 1
ATOM 2153 O O . LEU A 1 302 ? -19.125 21.094 24.797 1 91.38 302 LEU A O 1
ATOM 2157 N N . ARG A 1 303 ? -17.734 19.531 25.672 1 80.19 303 ARG A N 1
ATOM 2158 C CA . ARG A 1 303 ? -18.828 18.562 25.656 1 80.19 303 ARG A CA 1
ATOM 2159 C C . ARG A 1 303 ? -19.516 18.484 27 1 80.19 303 ARG A C 1
ATOM 2161 O O . ARG A 1 303 ? -18.859 18.547 28.047 1 80.19 303 ARG A O 1
ATOM 2168 N N . MET B 1 1 ? -17.719 -11.547 -19.672 1 71.5 1 MET B N 1
ATOM 2169 C CA . MET B 1 1 ? -16.422 -11.688 -20.328 1 71.5 1 MET B CA 1
ATOM 2170 C C . MET B 1 1 ? -15.688 -10.352 -20.375 1 71.5 1 MET B C 1
ATOM 2172 O O . MET B 1 1 ? -14.5 -10.281 -20.047 1 71.5 1 MET B O 1
ATOM 2176 N N . SER B 1 2 ? -16.438 -9.289 -20.547 1 74.44 2 SER B N 1
ATOM 2177 C CA . SER B 1 2 ? -15.82 -7.973 -20.609 1 74.44 2 SER B CA 1
ATOM 2178 C C . SER B 1 2 ? -15.227 -7.582 -19.25 1 74.44 2 SER B C 1
ATOM 2180 O O . SER B 1 2 ? -14.117 -7.043 -19.188 1 74.44 2 SER B O 1
ATOM 2182 N N . GLY B 1 3 ? -15.883 -8 -18.266 1 75.38 3 GLY B N 1
ATOM 2183 C CA . GLY B 1 3 ? -15.367 -7.699 -16.938 1 75.38 3 GLY B CA 1
ATOM 2184 C C . GLY B 1 3 ? -14.102 -8.461 -16.594 1 75.38 3 GLY B C 1
ATOM 2185 O O . GLY B 1 3 ? -13.164 -7.902 -16.016 1 75.38 3 GLY B O 1
ATOM 2186 N N . ALA B 1 4 ? -14.086 -9.688 -17.031 1 78.62 4 ALA B N 1
ATOM 2187 C CA . ALA B 1 4 ? -12.906 -10.508 -16.781 1 78.62 4 ALA B CA 1
ATOM 2188 C C . ALA B 1 4 ? -11.695 -9.961 -17.531 1 78.62 4 ALA B C 1
ATOM 2190 O O . ALA B 1 4 ? -10.594 -9.891 -16.984 1 78.62 4 ALA B O 1
ATOM 2191 N N . LEU B 1 5 ? -11.977 -9.578 -18.75 1 85.56 5 LEU B N 1
ATOM 2192 C CA . LEU B 1 5 ? -10.906 -9.008 -19.547 1 85.56 5 LEU B CA 1
ATOM 2193 C C . LEU B 1 5 ? -10.414 -7.695 -18.953 1 85.56 5 LEU B C 1
ATOM 2195 O O . LEU B 1 5 ? -9.219 -7.379 -19.031 1 85.56 5 LEU B O 1
ATOM 2199 N N . SER B 1 6 ? -11.328 -7.031 -18.312 1 84.56 6 SER B N 1
ATOM 2200 C CA . SER B 1 6 ? -10.945 -5.801 -17.625 1 84.56 6 SER B CA 1
ATOM 2201 C C . SER B 1 6 ? -10.031 -6.086 -16.453 1 84.56 6 SER B C 1
ATOM 2203 O O . SER B 1 6 ? -9.133 -5.297 -16.141 1 84.56 6 SER B O 1
ATOM 2205 N N . GLY B 1 7 ? -10.234 -7.223 -15.82 1 85.62 7 GLY B N 1
ATOM 2206 C CA . GLY B 1 7 ? -9.344 -7.633 -14.75 1 85.62 7 GLY B CA 1
ATOM 2207 C C . GLY B 1 7 ? -7.922 -7.879 -15.219 1 85.62 7 GLY B C 1
ATOM 2208 O O . GLY B 1 7 ? -6.965 -7.398 -14.609 1 85.62 7 GLY B O 1
ATOM 2209 N N . PHE B 1 8 ? -7.832 -8.562 -16.312 1 90.94 8 PHE B N 1
ATOM 2210 C CA . PHE B 1 8 ? -6.523 -8.828 -16.906 1 90.94 8 PHE B CA 1
ATOM 2211 C C . PHE B 1 8 ? -5.848 -7.535 -17.328 1 90.94 8 PHE B C 1
ATOM 2213 O O . PHE B 1 8 ? -4.645 -7.352 -17.125 1 90.94 8 PHE B O 1
ATOM 2220 N N . ALA B 1 9 ? -6.598 -6.707 -17.891 1 90.94 9 ALA B N 1
ATOM 2221 C CA . ALA B 1 9 ? -6.062 -5.426 -18.344 1 90.94 9 ALA B CA 1
ATOM 2222 C C . ALA B 1 9 ? -5.586 -4.586 -17.156 1 90.94 9 ALA B C 1
ATOM 2224 O O . ALA B 1 9 ? -4.543 -3.932 -17.234 1 90.94 9 ALA B O 1
ATOM 2225 N N . ALA B 1 10 ? -6.32 -4.605 -16.094 1 89.81 10 ALA B N 1
ATOM 2226 C CA . ALA B 1 10 ? -5.957 -3.834 -14.914 1 89.81 10 ALA B CA 1
ATOM 2227 C C . ALA B 1 10 ? -4.629 -4.309 -14.336 1 89.81 10 ALA B C 1
ATOM 2229 O O . ALA B 1 10 ? -3.781 -3.496 -13.961 1 89.81 10 ALA B O 1
ATOM 2230 N N . ILE B 1 11 ? -4.434 -5.543 -14.273 1 90.69 11 ILE B N 1
ATOM 2231 C CA . ILE B 1 11 ? -3.184 -6.113 -13.789 1 90.69 11 ILE B CA 1
ATOM 2232 C C . ILE B 1 11 ? -2.045 -5.746 -14.734 1 90.69 11 ILE B C 1
ATOM 2234 O O . ILE B 1 11 ? -0.948 -5.395 -14.297 1 90.69 11 ILE B O 1
ATOM 2238 N N . GLY B 1 12 ? -2.363 -5.867 -16.031 1 93.88 12 GLY B N 1
ATOM 2239 C CA . GLY B 1 12 ? -1.389 -5.441 -17.031 1 93.88 12 GLY B CA 1
ATOM 2240 C C . GLY B 1 12 ? -0.96 -3.996 -16.859 1 93.88 12 GLY B C 1
ATOM 2241 O O . GLY B 1 12 ? 0.225 -3.678 -16.984 1 93.88 12 GLY B O 1
ATOM 2242 N N . VAL B 1 13 ? -1.88 -3.131 -16.562 1 95.44 13 VAL B N 1
ATOM 2243 C CA . VAL B 1 13 ? -1.597 -1.714 -16.359 1 95.44 13 VAL B CA 1
ATOM 2244 C C . VAL B 1 13 ? -0.685 -1.533 -15.148 1 95.44 13 VAL B C 1
ATOM 2246 O O . VAL B 1 13 ? 0.281 -0.768 -15.195 1 95.44 13 VAL B O 1
ATOM 2249 N N . LEU B 1 14 ? -0.916 -2.232 -14.086 1 95.88 14 LEU B N 1
ATOM 2250 C CA . LEU B 1 14 ? -0.106 -2.121 -12.883 1 95.88 14 LEU B CA 1
ATOM 2251 C C . LEU B 1 14 ? 1.321 -2.596 -13.133 1 95.88 14 LEU B C 1
ATOM 2253 O O . LEU B 1 14 ? 2.279 -1.96 -12.695 1 95.88 14 LEU B O 1
ATOM 2257 N N . ILE B 1 15 ? 1.421 -3.68 -13.844 1 95.5 15 ILE B N 1
ATOM 2258 C CA . ILE B 1 15 ? 2.729 -4.215 -14.203 1 95.5 15 ILE B CA 1
ATOM 2259 C C . ILE B 1 15 ? 3.459 -3.223 -15.109 1 95.5 15 ILE B C 1
ATOM 2261 O O . ILE B 1 15 ? 4.652 -2.965 -14.922 1 95.5 15 ILE B O 1
ATOM 2265 N N . ALA B 1 16 ? 2.738 -2.652 -16.062 1 96.94 16 ALA B N 1
ATOM 2266 C CA . ALA B 1 16 ? 3.314 -1.66 -16.969 1 96.94 16 ALA B CA 1
ATOM 2267 C C . ALA B 1 16 ? 3.801 -0.434 -16.188 1 96.94 16 ALA B C 1
ATOM 2269 O O . ALA B 1 16 ? 4.836 0.144 -16.531 1 96.94 16 ALA B O 1
ATOM 2270 N N . ILE B 1 17 ? 3.105 -0.018 -15.211 1 97.19 17 ILE B N 1
ATOM 2271 C CA . ILE B 1 17 ? 3.52 1.104 -14.375 1 97.19 17 ILE B CA 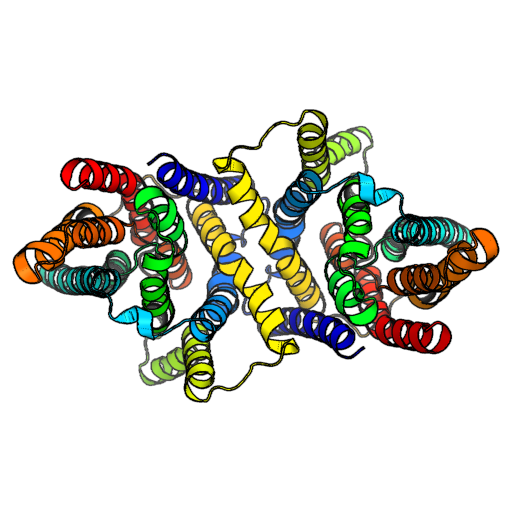1
ATOM 2272 C C . ILE B 1 17 ? 4.824 0.757 -13.656 1 97.19 17 ILE B C 1
ATOM 2274 O O . ILE B 1 17 ? 5.758 1.562 -13.633 1 97.19 17 ILE B O 1
ATOM 2278 N N . GLY B 1 18 ? 4.855 -0.445 -13.078 1 97.31 18 GLY B N 1
ATOM 2279 C CA . GLY B 1 18 ? 6.109 -0.884 -12.484 1 97.31 18 GLY B CA 1
ATOM 2280 C C . GLY B 1 18 ? 7.27 -0.856 -13.453 1 97.31 18 GLY B C 1
ATOM 2281 O O . GLY B 1 18 ? 8.359 -0.384 -13.117 1 97.31 18 GLY B O 1
ATOM 2282 N N . TYR B 1 19 ? 7.027 -1.347 -14.656 1 97.25 19 TYR B N 1
ATOM 2283 C CA . TYR B 1 19 ? 8.047 -1.361 -15.703 1 97.25 19 TYR B CA 1
ATOM 2284 C C . TYR B 1 19 ? 8.492 0.054 -16.047 1 97.25 19 TYR B C 1
ATOM 2286 O O . TYR B 1 19 ? 9.695 0.322 -16.141 1 97.25 19 TYR B O 1
ATOM 2294 N N . LEU B 1 20 ? 7.586 0.979 -16.203 1 97.38 20 LEU B N 1
ATOM 2295 C CA . LEU B 1 20 ? 7.891 2.359 -16.562 1 97.38 20 LEU B CA 1
ATOM 2296 C C . LEU B 1 20 ? 8.656 3.061 -15.445 1 97.38 20 LEU B C 1
ATOM 2298 O O . LEU B 1 20 ? 9.578 3.834 -15.711 1 97.38 20 LEU B O 1
ATOM 2302 N N . LEU B 1 21 ? 8.312 2.826 -14.227 1 97.31 21 LEU B N 1
ATOM 2303 C CA . LEU B 1 21 ? 9.023 3.391 -13.086 1 97.31 21 LEU B CA 1
ATOM 2304 C C . LEU B 1 21 ? 10.477 2.924 -13.07 1 97.31 21 LEU B C 1
ATOM 2306 O O . LEU B 1 21 ? 11.375 3.693 -12.719 1 97.31 21 LEU B O 1
ATOM 2310 N N . GLY B 1 22 ? 10.641 1.654 -13.375 1 96.94 22 GLY B N 1
ATOM 2311 C CA . GLY B 1 22 ? 11.992 1.114 -13.445 1 96.94 22 GLY B CA 1
ATOM 2312 C C . GLY B 1 22 ? 12.812 1.706 -14.578 1 96.94 22 GLY B C 1
ATOM 2313 O O . GLY B 1 22 ? 13.977 2.053 -14.383 1 96.94 22 GLY B O 1
ATOM 2314 N N . ARG B 1 23 ? 12.227 1.813 -15.711 1 96.31 23 ARG B N 1
ATOM 2315 C CA . ARG B 1 23 ? 12.922 2.354 -16.875 1 96.31 23 ARG B CA 1
ATOM 2316 C C . ARG B 1 23 ? 13.32 3.807 -16.656 1 96.31 23 ARG B C 1
ATOM 2318 O O . ARG B 1 23 ? 14.391 4.234 -17.094 1 96.31 23 ARG B O 1
ATOM 2325 N N . ARG B 1 24 ? 12.523 4.57 -15.938 1 96 24 ARG B N 1
ATOM 2326 C CA . ARG B 1 24 ? 12.773 5.988 -15.695 1 96 24 ARG B CA 1
ATOM 2327 C C . ARG B 1 24 ? 13.656 6.18 -14.461 1 96 24 ARG B C 1
ATOM 2329 O O . ARG B 1 24 ? 14.195 7.27 -14.242 1 96 24 ARG B O 1
ATOM 2336 N N . GLY B 1 25 ? 13.719 5.207 -13.68 1 96.25 25 GLY B N 1
ATOM 2337 C CA . GLY B 1 25 ? 14.508 5.297 -12.461 1 96.25 25 GLY B CA 1
ATOM 2338 C C . GLY B 1 25 ? 13.852 6.156 -11.398 1 96.25 25 GLY B C 1
ATOM 2339 O O . GLY B 1 25 ? 14.539 6.723 -10.539 1 96.25 25 GLY B O 1
ATOM 2340 N N . THR B 1 26 ? 12.625 6.258 -11.445 1 94.94 26 THR B N 1
ATOM 2341 C CA . THR B 1 26 ? 11.875 7.176 -10.594 1 94.94 26 THR B CA 1
ATOM 2342 C C . THR B 1 26 ? 12.031 6.805 -9.125 1 94.94 26 THR B C 1
ATOM 2344 O O . THR B 1 26 ? 12.156 7.68 -8.266 1 94.94 26 THR B O 1
ATOM 2347 N N . LEU B 1 27 ? 12.062 5.484 -8.766 1 96.31 27 LEU B N 1
ATOM 2348 C CA . LEU B 1 27 ? 12.094 5.043 -7.379 1 96.31 27 LEU B CA 1
ATOM 2349 C C . LEU B 1 27 ? 13.516 4.707 -6.941 1 96.31 27 LEU B C 1
ATOM 2351 O O . LEU B 1 27 ? 13.734 4.301 -5.797 1 96.31 27 LEU B O 1
ATOM 2355 N N . GLY B 1 28 ? 14.484 4.844 -7.84 1 94.88 28 GLY B N 1
ATOM 2356 C CA . GLY B 1 28 ? 15.867 4.523 -7.52 1 94.88 28 GLY B CA 1
ATOM 2357 C C . GLY B 1 28 ? 16.25 3.102 -7.891 1 94.88 28 GLY B C 1
ATOM 2358 O O . GLY B 1 28 ? 15.383 2.283 -8.211 1 94.88 28 GLY B O 1
ATOM 2359 N N . PRO B 1 29 ? 17.484 2.801 -7.793 1 93.62 29 PRO B N 1
ATOM 2360 C CA . PRO B 1 29 ? 18 1.521 -8.281 1 93.62 29 PRO B CA 1
ATOM 2361 C C . PRO B 1 29 ? 17.594 0.344 -7.395 1 93.62 29 PRO B C 1
ATOM 2363 O O . PRO B 1 29 ? 17.562 -0.8 -7.855 1 93.62 29 PRO B O 1
ATOM 2366 N N . ASP B 1 30 ? 17.219 0.573 -6.16 1 95.88 30 ASP B N 1
ATOM 2367 C CA . ASP B 1 30 ? 16.922 -0.518 -5.234 1 95.88 30 ASP B CA 1
ATOM 2368 C C . ASP B 1 30 ? 15.414 -0.723 -5.09 1 95.88 30 ASP B C 1
ATOM 2370 O O . ASP B 1 30 ? 14.969 -1.473 -4.219 1 95.88 30 ASP B O 1
ATOM 2374 N N . ALA B 1 31 ? 14.711 -0.115 -5.945 1 97 31 ALA B N 1
ATOM 2375 C CA . ALA B 1 31 ? 13.258 -0.121 -5.824 1 97 31 ALA B CA 1
ATOM 2376 C C . ALA B 1 31 ? 12.703 -1.545 -5.855 1 97 31 ALA B C 1
ATOM 2378 O O . ALA B 1 31 ? 11.867 -1.914 -5.027 1 97 31 ALA B O 1
ATOM 2379 N N . ARG B 1 32 ? 13.188 -2.328 -6.801 1 96.06 32 ARG B N 1
ATOM 2380 C CA . ARG B 1 32 ? 12.695 -3.695 -6.953 1 96.06 32 ARG B CA 1
ATOM 2381 C C . ARG B 1 32 ? 12.922 -4.504 -5.68 1 96.06 32 ARG B C 1
ATOM 2383 O O . ARG B 1 32 ? 12 -5.148 -5.176 1 96.06 32 ARG B O 1
ATOM 2390 N N . ALA B 1 33 ? 14.086 -4.41 -5.121 1 96 33 ALA B N 1
ATOM 2391 C CA . ALA B 1 33 ? 14.453 -5.184 -3.941 1 96 33 ALA B CA 1
ATOM 2392 C C . ALA B 1 33 ? 13.672 -4.727 -2.715 1 96 33 ALA B C 1
ATOM 2394 O O . ALA B 1 33 ? 13.211 -5.547 -1.925 1 96 33 ALA B O 1
ATOM 2395 N N . VAL B 1 34 ? 13.547 -3.469 -2.566 1 97.25 34 VAL B N 1
ATOM 2396 C CA . VAL B 1 34 ? 12.844 -2.912 -1.417 1 97.25 34 VAL B CA 1
ATOM 2397 C C . VAL B 1 34 ? 11.375 -3.338 -1.454 1 97.25 34 VAL B C 1
ATOM 2399 O O . VAL B 1 34 ? 10.828 -3.787 -0.444 1 97.25 34 VAL B O 1
ATOM 2402 N N . LEU B 1 35 ? 10.773 -3.201 -2.631 1 97.12 35 LEU B N 1
ATOM 2403 C CA . LEU B 1 35 ? 9.359 -3.557 -2.752 1 97.12 35 LEU B CA 1
ATOM 2404 C C . LEU B 1 35 ? 9.164 -5.059 -2.596 1 97.12 35 LEU B C 1
ATOM 2406 O O . LEU B 1 35 ? 8.164 -5.504 -2.033 1 97.12 35 LEU B O 1
ATOM 2410 N N . ALA B 1 36 ? 10.086 -5.836 -3.096 1 94.62 36 ALA B N 1
ATOM 2411 C CA . ALA B 1 36 ? 10.016 -7.281 -2.912 1 94.62 36 ALA B CA 1
ATOM 2412 C C . ALA B 1 36 ? 10.102 -7.652 -1.435 1 94.62 36 ALA B C 1
ATOM 2414 O O . ALA B 1 36 ? 9.273 -8.414 -0.93 1 94.62 36 ALA B O 1
ATOM 2415 N N . ARG B 1 37 ? 11.039 -7.102 -0.75 1 95.62 37 ARG B N 1
ATOM 2416 C CA . ARG B 1 37 ? 11.219 -7.387 0.67 1 95.62 37 ARG B CA 1
ATOM 2417 C C . ARG B 1 37 ? 10.016 -6.91 1.479 1 95.62 37 ARG B C 1
ATOM 2419 O O . ARG B 1 37 ? 9.586 -7.586 2.412 1 95.62 37 ARG B O 1
ATOM 2426 N N . LEU B 1 38 ? 9.562 -5.762 1.117 1 96.62 38 LEU B N 1
ATOM 2427 C CA . LEU B 1 38 ? 8.375 -5.238 1.779 1 96.62 38 LEU B CA 1
ATOM 2428 C C . LEU B 1 38 ? 7.203 -6.199 1.631 1 96.62 38 LEU B C 1
ATOM 2430 O O . LEU B 1 38 ? 6.496 -6.477 2.602 1 96.62 38 LEU B O 1
ATOM 2434 N N . SER B 1 39 ? 6.977 -6.602 0.412 1 94.06 39 SER B N 1
ATOM 2435 C CA . SER B 1 39 ? 5.875 -7.52 0.14 1 94.06 39 SER B CA 1
ATOM 2436 C C . SER B 1 39 ? 6.047 -8.836 0.894 1 94.06 39 SER B C 1
ATOM 2438 O O . SER B 1 39 ? 5.102 -9.328 1.511 1 94.06 39 SER B O 1
ATOM 2440 N N . LEU B 1 40 ? 7.219 -9.383 0.954 1 90.88 40 LEU B N 1
ATOM 2441 C CA . LEU B 1 40 ? 7.492 -10.711 1.478 1 90.88 40 LEU B CA 1
ATOM 2442 C C . LEU B 1 40 ? 7.512 -10.703 3.002 1 90.88 40 LEU B C 1
ATOM 2444 O O . LEU B 1 40 ? 7.043 -11.648 3.639 1 90.88 40 LEU B O 1
ATOM 2448 N N . THR B 1 41 ? 8.008 -9.641 3.582 1 93 41 THR B N 1
ATOM 2449 C CA . THR B 1 41 ? 8.312 -9.695 5.008 1 93 41 THR B CA 1
ATOM 2450 C C . THR B 1 41 ? 7.238 -8.969 5.816 1 93 41 THR B C 1
ATOM 2452 O O . THR B 1 41 ? 7.086 -9.211 7.016 1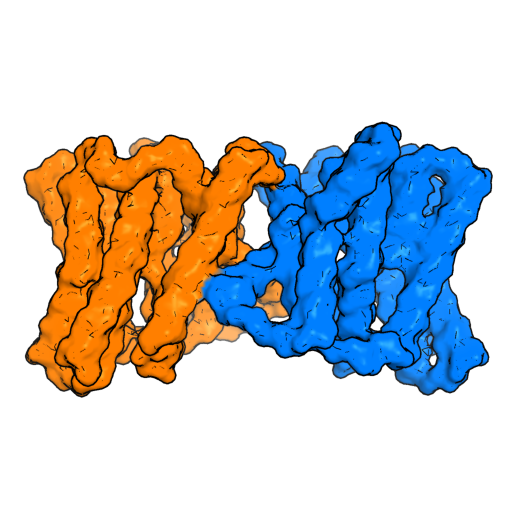 93 41 THR B O 1
ATOM 2455 N N . VAL B 1 42 ? 6.504 -8.109 5.152 1 95.81 42 VAL B N 1
ATOM 2456 C CA . VAL B 1 42 ? 5.578 -7.293 5.93 1 95.81 42 VAL B CA 1
ATOM 2457 C C . VAL B 1 42 ? 4.168 -7.438 5.367 1 95.81 42 VAL B C 1
ATOM 2459 O O . VAL B 1 42 ? 3.279 -7.973 6.035 1 95.81 42 VAL B O 1
ATOM 2462 N N . ALA B 1 43 ? 3.977 -7.078 4.113 1 95.38 43 ALA B N 1
ATOM 2463 C CA . ALA B 1 43 ? 2.643 -6.895 3.547 1 95.38 43 ALA B CA 1
ATOM 2464 C C . ALA B 1 43 ? 1.934 -8.234 3.371 1 95.38 43 ALA B C 1
ATOM 2466 O O . ALA B 1 43 ? 0.759 -8.375 3.721 1 95.38 43 ALA B O 1
ATOM 2467 N N . THR B 1 44 ? 2.625 -9.203 2.865 1 91.56 44 THR B N 1
ATOM 2468 C CA . THR B 1 44 ? 2.012 -10.5 2.613 1 91.56 44 THR B CA 1
ATOM 2469 C C . THR B 1 44 ? 1.64 -11.188 3.924 1 91.56 44 THR B C 1
ATOM 2471 O O . THR B 1 44 ? 0.534 -11.711 4.062 1 91.56 44 THR B O 1
ATOM 2474 N N . PRO B 1 45 ? 2.52 -11.195 4.902 1 93.31 45 PRO B N 1
ATOM 2475 C CA . PRO B 1 45 ? 2.119 -11.75 6.199 1 93.31 45 PRO B CA 1
ATOM 2476 C C . PRO B 1 45 ? 0.89 -11.055 6.781 1 93.31 45 PRO B C 1
ATOM 2478 O O . PRO B 1 45 ? 0.022 -11.719 7.359 1 93.31 45 PRO B O 1
ATOM 2481 N N . CYS B 1 46 ? 0.833 -9.805 6.621 1 95.25 46 CYS B N 1
ATOM 2482 C CA . CYS B 1 46 ? -0.323 -9.062 7.121 1 95.25 46 CYS B CA 1
ATOM 2483 C C . CYS B 1 46 ? -1.58 -9.43 6.34 1 95.25 46 CYS B C 1
ATOM 2485 O O . CYS B 1 46 ? -2.656 -9.578 6.922 1 95.25 46 CYS B O 1
ATOM 2487 N N . LEU B 1 47 ? -1.439 -9.531 5.07 1 91.88 47 LEU B N 1
ATOM 2488 C CA . LEU B 1 47 ? -2.562 -9.938 4.234 1 91.88 47 LEU B CA 1
ATOM 2489 C C . LEU B 1 47 ? -3.047 -11.336 4.621 1 91.88 47 LEU B C 1
ATOM 2491 O O . LEU B 1 47 ? -4.254 -11.57 4.734 1 91.88 47 LEU B O 1
ATOM 2495 N N . LEU B 1 48 ? -2.086 -12.203 4.785 1 89.56 48 LEU B N 1
ATOM 2496 C CA . LEU B 1 48 ? -2.41 -13.562 5.195 1 89.56 48 LEU B CA 1
ATOM 2497 C C . LEU B 1 48 ? -3.172 -13.562 6.516 1 89.56 48 LEU B C 1
ATOM 2499 O O . LEU B 1 48 ? -4.203 -14.227 6.641 1 89.56 48 LEU B O 1
ATOM 2503 N N . PHE B 1 49 ? -2.68 -12.844 7.504 1 93.06 49 PHE B N 1
ATOM 2504 C CA . PHE B 1 49 ? -3.305 -12.773 8.82 1 93.06 49 PHE B CA 1
ATOM 2505 C C . PHE B 1 49 ? -4.742 -12.273 8.711 1 93.06 49 PHE B C 1
ATOM 2507 O O . PHE B 1 49 ? -5.66 -12.883 9.266 1 93.06 49 PHE B O 1
ATOM 2514 N N . THR B 1 50 ? -4.953 -11.258 7.945 1 91.44 50 THR B N 1
ATOM 2515 C CA . THR B 1 50 ? -6.285 -10.68 7.816 1 91.44 50 THR B CA 1
ATOM 2516 C C . THR B 1 50 ? -7.219 -11.625 7.066 1 91.44 50 THR B C 1
ATOM 2518 O O . THR B 1 50 ? -8.383 -11.773 7.434 1 91.44 50 THR B O 1
ATOM 2521 N N . THR B 1 51 ? -6.742 -12.242 6.07 1 86.44 51 THR B N 1
ATOM 2522 C CA . THR B 1 51 ? -7.566 -13.117 5.254 1 86.44 51 THR B CA 1
ATOM 2523 C C . THR B 1 51 ? -7.977 -14.359 6.043 1 86.44 51 THR B C 1
ATOM 2525 O O . THR B 1 51 ? -9.148 -14.742 6.043 1 86.44 51 THR B O 1
ATOM 2528 N N . VAL B 1 52 ? -7.059 -14.922 6.766 1 85.88 52 VAL B N 1
ATOM 2529 C CA . VAL B 1 52 ? -7.316 -16.156 7.492 1 85.88 52 VAL B CA 1
ATOM 2530 C C . VAL B 1 52 ? -8.234 -15.875 8.68 1 85.88 52 VAL B C 1
ATOM 2532 O O . VAL B 1 52 ? -9.156 -16.656 8.961 1 85.88 52 VAL B O 1
ATOM 2535 N N . THR B 1 53 ? -8.078 -14.781 9.32 1 89 53 THR B N 1
ATOM 2536 C CA . THR B 1 53 ? -8.875 -14.484 10.508 1 89 53 THR B CA 1
ATOM 2537 C C . THR B 1 53 ? -10.281 -14.047 10.125 1 89 53 THR B C 1
ATOM 2539 O O . THR B 1 53 ? -11.195 -14.078 10.945 1 89 53 THR B O 1
ATOM 2542 N N . SER B 1 54 ? -10.477 -13.656 8.906 1 83.38 54 SER B N 1
ATOM 2543 C CA . SER B 1 54 ? -11.797 -13.219 8.477 1 83.38 54 SER B CA 1
ATOM 2544 C C . SER B 1 54 ? -12.523 -14.32 7.703 1 83.38 54 SER B C 1
ATOM 2546 O O . SER B 1 54 ? -13.672 -14.141 7.293 1 83.38 54 SER B O 1
ATOM 2548 N N . ALA B 1 55 ? -11.922 -15.375 7.492 1 78 55 ALA B N 1
ATOM 2549 C CA . ALA B 1 55 ? -12.461 -16.406 6.609 1 78 55 ALA B CA 1
ATOM 2550 C C . ALA B 1 55 ? -13.445 -17.312 7.352 1 78 55 ALA B C 1
ATOM 2552 O O . ALA B 1 55 ? -13.352 -17.469 8.57 1 78 55 ALA B O 1
ATOM 2553 N N . ASP B 1 56 ? -14.469 -17.672 6.562 1 73.5 56 ASP B N 1
ATOM 2554 C CA . ASP B 1 56 ? -15.359 -18.75 6.977 1 73.5 56 ASP B CA 1
ATOM 2555 C C . ASP B 1 56 ? -14.852 -20.094 6.469 1 73.5 56 ASP B C 1
ATOM 2557 O O . ASP B 1 56 ? -14.938 -20.391 5.273 1 73.5 56 ASP B O 1
ATOM 2561 N N . PRO B 1 57 ? -14.344 -20.891 7.34 1 66.19 57 PRO B N 1
ATOM 2562 C CA . PRO B 1 57 ? -13.727 -22.156 6.91 1 66.19 57 PRO B CA 1
ATOM 2563 C C . PRO B 1 57 ? -14.719 -23.109 6.254 1 66.19 57 PRO B C 1
ATOM 2565 O O . PRO B 1 57 ? -14.312 -24 5.508 1 66.19 57 PRO B O 1
ATOM 2568 N N . SER B 1 58 ? -16.031 -23.016 6.523 1 67.06 58 SER B N 1
ATOM 2569 C CA . SER B 1 58 ? -17.031 -23.938 6 1 67.06 58 SER B CA 1
ATOM 2570 C C . SER B 1 58 ? -17.078 -23.906 4.477 1 67.06 58 SER B C 1
ATOM 2572 O O . SER B 1 58 ? -17.531 -24.859 3.842 1 67.06 58 SER B O 1
ATOM 2574 N N . LEU B 1 59 ? -16.469 -22.953 3.934 1 66.12 59 LEU B N 1
ATOM 2575 C CA . LEU B 1 59 ? -16.547 -22.781 2.486 1 66.12 59 LEU B CA 1
ATOM 2576 C C . LEU B 1 59 ? -15.484 -23.625 1.787 1 66.12 59 LEU B C 1
ATOM 2578 O O . LEU B 1 59 ? -15.57 -23.859 0.579 1 66.12 59 LEU B O 1
ATOM 2582 N N . LEU B 1 60 ? -14.633 -24.312 2.479 1 69.19 60 LEU B N 1
ATOM 2583 C CA . LEU B 1 60 ? -13.484 -25 1.91 1 69.19 60 LEU B CA 1
ATOM 2584 C C . LEU B 1 60 ? -13.891 -26.375 1.372 1 69.19 60 LEU B C 1
ATOM 2586 O O . LEU B 1 60 ? -13.164 -26.969 0.577 1 69.19 60 LEU B O 1
ATOM 2590 N N . THR B 1 61 ? -15.094 -26.812 1.501 1 70.5 61 THR B N 1
ATOM 2591 C CA . THR B 1 61 ? -15.453 -28.172 1.133 1 70.5 61 THR B CA 1
ATOM 2592 C C . THR B 1 61 ? -16.281 -28.188 -0.149 1 70.5 61 THR B C 1
ATOM 2594 O O . THR B 1 61 ? -16.562 -29.25 -0.707 1 70.5 61 THR B O 1
ATOM 2597 N N . ALA B 1 62 ? -16.609 -27.125 -0.706 1 75.56 62 ALA B N 1
ATOM 2598 C CA . ALA B 1 62 ? -17.391 -27.094 -1.931 1 75.56 62 ALA B CA 1
ATOM 2599 C C . ALA B 1 62 ? -16.578 -27.562 -3.129 1 75.56 62 ALA B C 1
ATOM 2601 O O . ALA B 1 62 ? -15.375 -27.297 -3.209 1 75.56 62 ALA B O 1
ATOM 2602 N N . PRO B 1 63 ? -17.156 -28.406 -4.066 1 76.81 63 PRO B N 1
ATOM 2603 C CA . PRO B 1 63 ? -16.438 -28.859 -5.254 1 76.81 63 PRO B CA 1
ATOM 2604 C C . PRO B 1 63 ? -15.789 -27.719 -6.027 1 76.81 63 PRO B C 1
ATOM 2606 O O . PRO B 1 63 ? -14.727 -27.891 -6.637 1 76.81 63 PRO B O 1
ATOM 2609 N N . THR B 1 64 ? -16.453 -26.625 -5.926 1 79.69 64 THR B N 1
ATOM 2610 C CA . THR B 1 64 ? -15.906 -25.453 -6.602 1 79.69 64 THR B CA 1
ATOM 2611 C C . THR B 1 64 ? -14.57 -25.047 -5.992 1 79.69 64 THR B C 1
ATOM 2613 O O . THR B 1 64 ? -13.773 -24.359 -6.629 1 79.69 64 THR B O 1
ATOM 2616 N N . SER B 1 65 ? -14.266 -25.531 -4.848 1 85.06 65 SER B N 1
ATOM 2617 C CA . SER B 1 65 ? -13.016 -25.203 -4.168 1 85.06 65 SER B CA 1
ATOM 2618 C C . SER B 1 65 ? -12.047 -26.375 -4.176 1 85.06 65 SER B C 1
ATOM 2620 O O . SER B 1 65 ? -10.867 -26.203 -4.477 1 85.06 65 SER B O 1
ATOM 2622 N N . VAL B 1 66 ? -12.547 -27.547 -4.062 1 88.56 66 VAL B N 1
ATOM 2623 C CA . VAL B 1 66 ? -11.703 -28.719 -3.895 1 88.56 66 VAL B CA 1
ATOM 2624 C C . VAL B 1 66 ? -11.062 -29.094 -5.23 1 88.56 66 VAL B C 1
ATOM 2626 O O . VAL B 1 66 ? -9.891 -29.484 -5.277 1 88.56 66 VAL B O 1
ATOM 2629 N N . VAL B 1 67 ? -11.82 -29.016 -6.316 1 92.88 67 VAL B N 1
ATOM 2630 C CA . VAL B 1 67 ? -11.352 -29.484 -7.613 1 92.88 67 VAL B CA 1
ATOM 2631 C C . VAL B 1 67 ? -10.172 -28.625 -8.078 1 92.88 67 VAL B C 1
ATOM 2633 O O . VAL B 1 67 ? -9.109 -29.172 -8.414 1 92.88 67 VAL B O 1
ATOM 2636 N N . PRO B 1 68 ? -10.281 -27.312 -8.016 1 93.81 68 PRO B N 1
ATOM 2637 C CA . PRO B 1 68 ? -9.117 -26.5 -8.406 1 93.81 68 PRO B CA 1
ATOM 2638 C C . PRO B 1 68 ? -7.902 -26.781 -7.523 1 93.81 68 PRO B C 1
ATOM 2640 O O . PRO B 1 68 ? -6.77 -26.781 -8.016 1 93.81 68 PRO B O 1
ATOM 2643 N N . LEU B 1 69 ? -8.125 -27.047 -6.32 1 93.25 69 LEU B N 1
ATOM 2644 C CA . LEU B 1 69 ? -7.02 -27.359 -5.414 1 93.25 69 LEU B CA 1
ATOM 2645 C C . LEU B 1 69 ? -6.348 -28.672 -5.805 1 93.25 69 LEU B C 1
ATOM 2647 O O . LEU B 1 69 ? -5.121 -28.781 -5.812 1 93.25 69 LEU B O 1
ATOM 2651 N N . LEU B 1 70 ? -7.105 -29.609 -6.145 1 94.44 70 LEU B N 1
ATOM 2652 C CA . LEU B 1 70 ? -6.582 -30.906 -6.543 1 94.44 70 LEU B CA 1
ATOM 2653 C C . LEU B 1 70 ? -5.828 -30.812 -7.867 1 94.44 70 LEU B C 1
ATOM 2655 O O . LEU B 1 70 ? -4.844 -31.516 -8.078 1 94.44 70 LEU B O 1
ATOM 2659 N N . THR B 1 71 ? -6.336 -30 -8.766 1 96.5 71 THR B N 1
ATOM 2660 C CA . THR B 1 71 ? -5.645 -29.844 -10.039 1 96.5 71 THR B CA 1
ATOM 2661 C C . THR B 1 71 ? -4.281 -29.188 -9.836 1 96.5 71 THR B C 1
ATOM 2663 O O . THR B 1 71 ? -3.33 -29.5 -10.562 1 96.5 71 THR B O 1
ATOM 2666 N N . CYS B 1 72 ? -4.168 -28.266 -8.859 1 95.88 72 CYS B N 1
ATOM 2667 C CA . CYS B 1 72 ? -2.877 -27.672 -8.523 1 95.88 72 CYS B CA 1
ATOM 2668 C C . CYS B 1 72 ? -1.925 -28.734 -7.98 1 95.88 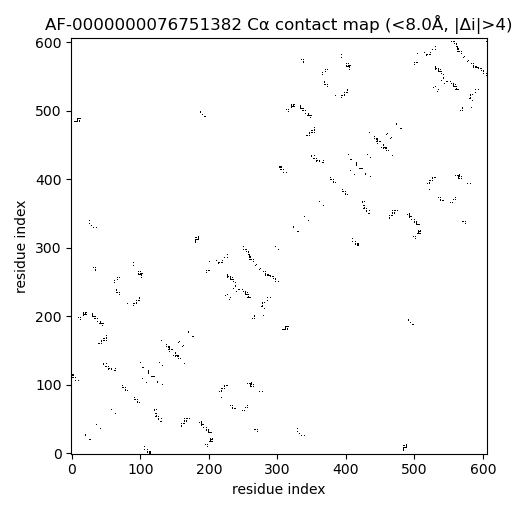72 CYS B C 1
ATOM 2670 O O . CYS B 1 72 ? -0.761 -28.797 -8.383 1 95.88 72 CYS B O 1
ATOM 2672 N N . LEU B 1 73 ? -2.43 -29.547 -7.137 1 95.38 73 LEU B N 1
ATOM 2673 C CA . LEU B 1 73 ? -1.618 -30.625 -6.562 1 95.38 73 LEU B CA 1
ATOM 2674 C C . LEU B 1 73 ? -1.156 -31.594 -7.645 1 95.38 73 LEU B C 1
ATOM 2676 O O . LEU B 1 73 ? -0.002 -32.031 -7.645 1 95.38 73 LEU B O 1
ATOM 2680 N N . LEU B 1 74 ? -2.051 -31.938 -8.484 1 96.88 74 LEU B N 1
ATOM 2681 C CA . LEU B 1 74 ? -1.705 -32.812 -9.602 1 96.88 74 LEU B CA 1
ATOM 2682 C C . LEU B 1 74 ? -0.603 -32.188 -10.453 1 96.88 74 LEU B C 1
ATOM 2684 O O . LEU B 1 74 ? 0.362 -32.875 -10.812 1 96.88 74 LEU B O 1
ATOM 2688 N N . ALA B 1 75 ? -0.774 -30.953 -10.805 1 97.38 75 ALA B N 1
ATOM 2689 C CA . ALA B 1 75 ? 0.23 -30.266 -11.609 1 97.38 75 ALA B CA 1
ATOM 2690 C C . ALA B 1 75 ? 1.583 -30.25 -10.898 1 97.38 75 ALA B C 1
ATOM 2692 O O . ALA B 1 75 ? 2.627 -30.391 -11.539 1 97.38 75 ALA B O 1
ATOM 2693 N N . MET B 1 76 ? 1.589 -30.062 -9.602 1 97.25 76 MET B N 1
ATOM 2694 C CA . MET B 1 76 ? 2.82 -30.062 -8.82 1 97.25 76 MET B CA 1
ATOM 2695 C C . MET B 1 76 ? 3.496 -31.422 -8.859 1 97.25 76 MET B C 1
ATOM 2697 O O . MET B 1 76 ? 4.711 -31.516 -9.039 1 97.25 76 MET B O 1
ATOM 2701 N N . VAL B 1 77 ? 2.746 -32.469 -8.68 1 97.38 77 VAL B N 1
ATOM 2702 C CA . VAL B 1 77 ? 3.281 -33.812 -8.727 1 97.38 77 VAL B CA 1
ATOM 2703 C C . VAL B 1 77 ? 3.869 -34.094 -10.109 1 97.38 77 VAL B C 1
ATOM 2705 O O . VAL B 1 77 ? 4.973 -34.625 -10.227 1 97.38 77 VAL B O 1
ATOM 2708 N N . LEU B 1 78 ? 3.135 -33.719 -11.133 1 97.88 78 LEU B N 1
ATOM 2709 C CA . LEU B 1 78 ? 3.621 -33.906 -12.492 1 97.88 78 LEU B CA 1
ATOM 2710 C C . LEU B 1 78 ? 4.902 -33.125 -12.734 1 97.88 78 LEU B C 1
ATOM 2712 O O . LEU B 1 78 ? 5.781 -33.562 -13.477 1 97.88 78 LEU B O 1
ATOM 2716 N N . ALA B 1 79 ? 4.973 -31.953 -12.172 1 98 79 ALA B N 1
ATOM 2717 C CA . ALA B 1 79 ? 6.18 -31.141 -12.305 1 98 79 ALA B CA 1
ATOM 2718 C C . ALA B 1 79 ? 7.375 -31.812 -11.648 1 98 79 ALA B C 1
ATOM 2720 O O . ALA B 1 79 ? 8.484 -31.797 -12.188 1 98 79 ALA B O 1
ATOM 2721 N N . VAL B 1 80 ? 7.199 -32.375 -10.492 1 96.44 80 VAL B N 1
ATOM 2722 C CA . VAL B 1 80 ? 8.266 -33.094 -9.789 1 96.44 80 VAL B CA 1
ATOM 2723 C C . VAL B 1 80 ? 8.734 -34.281 -10.625 1 96.44 80 VAL B C 1
ATOM 2725 O O . VAL B 1 80 ? 9.938 -34.5 -10.789 1 96.44 80 VAL B O 1
ATOM 2728 N N . VAL B 1 81 ? 7.828 -35 -11.172 1 97.56 81 VAL B N 1
ATOM 2729 C CA . VAL B 1 81 ? 8.141 -36.188 -11.984 1 97.56 81 VAL B CA 1
ATOM 2730 C C . VAL B 1 81 ? 8.859 -35.75 -13.258 1 97.56 81 VAL B C 1
ATOM 2732 O O . VAL B 1 81 ? 9.891 -36.344 -13.617 1 97.56 81 VAL B O 1
ATOM 2735 N N . ALA B 1 82 ? 8.305 -34.75 -13.93 1 97.12 82 ALA B N 1
ATOM 2736 C CA . ALA B 1 82 ? 8.922 -34.25 -15.148 1 97.12 82 ALA B CA 1
ATOM 2737 C C . ALA B 1 82 ? 10.352 -33.75 -14.891 1 97.12 82 ALA B C 1
ATOM 2739 O O . ALA B 1 82 ? 11.25 -34 -15.695 1 97.12 82 ALA B O 1
ATOM 2740 N N . GLY B 1 83 ? 10.516 -33.062 -13.773 1 96.44 83 GLY B N 1
ATOM 2741 C CA . GLY B 1 83 ? 11.844 -32.562 -13.406 1 96.44 83 GLY B CA 1
ATOM 2742 C C . GLY B 1 83 ? 12.828 -33.688 -13.141 1 96.44 83 GLY B C 1
ATOM 2743 O O . GLY B 1 83 ? 14.008 -33.594 -13.492 1 96.44 83 GLY B O 1
ATOM 2744 N N . ALA B 1 84 ? 12.344 -34.75 -12.5 1 95.62 84 ALA B N 1
ATOM 2745 C CA . ALA B 1 84 ? 13.188 -35.906 -12.227 1 95.62 84 ALA B CA 1
ATOM 2746 C C . ALA B 1 84 ? 13.562 -36.625 -13.523 1 95.62 84 ALA B C 1
ATOM 2748 O O . ALA B 1 84 ? 14.719 -37 -13.711 1 95.62 84 ALA B O 1
ATOM 2749 N N . VAL B 1 85 ? 12.656 -36.781 -14.344 1 96.81 85 VAL B N 1
ATOM 2750 C CA . VAL B 1 85 ? 12.859 -37.5 -15.586 1 96.81 85 VAL B CA 1
ATOM 2751 C C . VAL B 1 85 ? 13.766 -36.719 -16.516 1 96.81 85 VAL B C 1
ATOM 2753 O O . VAL B 1 85 ? 14.664 -37.281 -17.156 1 96.81 85 VAL B O 1
ATOM 2756 N N . ARG B 1 86 ? 13.57 -35.406 -16.5 1 95.88 86 ARG B N 1
ATOM 2757 C CA . ARG B 1 86 ? 14.336 -34.562 -17.406 1 95.88 86 ARG B CA 1
ATOM 2758 C C . ARG B 1 86 ? 15.617 -34.094 -16.75 1 95.88 86 ARG B C 1
ATOM 2760 O O . ARG B 1 86 ? 16.406 -33.375 -17.359 1 95.88 86 ARG B O 1
ATOM 2767 N N . ARG B 1 87 ? 15.828 -34.344 -15.477 1 96.06 87 ARG B N 1
ATOM 2768 C CA . ARG B 1 87 ? 17.016 -34 -14.711 1 96.06 87 ARG B CA 1
ATOM 2769 C C . ARG B 1 87 ? 17.234 -32.5 -14.695 1 96.06 87 ARG B C 1
ATOM 2771 O O . ARG B 1 87 ? 18.344 -32.031 -14.984 1 96.06 87 ARG B O 1
ATOM 2778 N N . TRP B 1 88 ? 16.156 -31.812 -14.453 1 95.69 88 TRP B N 1
ATOM 2779 C CA . TRP B 1 88 ? 16.266 -30.375 -14.312 1 95.69 88 TRP B CA 1
ATOM 2780 C C . TRP B 1 88 ? 17.156 -30 -13.133 1 95.69 88 TRP B C 1
ATOM 2782 O O . TRP B 1 88 ? 17.281 -30.766 -12.172 1 95.69 88 TRP B O 1
ATOM 2792 N N . ARG B 1 89 ? 17.906 -28.828 -13.219 1 94.19 89 ARG B N 1
ATOM 2793 C CA . ARG B 1 89 ? 18.641 -28.281 -12.078 1 94.19 89 ARG B CA 1
ATOM 2794 C C . ARG B 1 89 ? 17.703 -28.078 -10.883 1 94.19 89 ARG B C 1
ATOM 2796 O O . ARG B 1 89 ? 16.531 -27.766 -11.055 1 94.19 89 ARG B O 1
ATOM 2803 N N . GLY B 1 90 ? 18.219 -28.203 -9.711 1 92.56 90 GLY B N 1
ATOM 2804 C CA . GLY B 1 90 ? 17.438 -28.141 -8.484 1 92.56 90 GLY B CA 1
ATOM 2805 C C . GLY B 1 90 ? 16.547 -26.922 -8.406 1 92.56 90 GLY B C 1
ATOM 2806 O O . GLY B 1 90 ? 15.359 -27.016 -8.102 1 92.56 90 GLY B O 1
ATOM 2807 N N . GLU B 1 91 ? 17.109 -25.75 -8.688 1 93.88 91 GLU B N 1
ATOM 2808 C CA . GLU B 1 91 ? 16.344 -24.516 -8.609 1 93.88 91 GLU B CA 1
ATOM 2809 C C . GLU B 1 91 ? 15.234 -24.484 -9.648 1 93.88 91 GLU B C 1
ATOM 2811 O O . GLU B 1 91 ? 14.156 -23.938 -9.398 1 93.88 91 GLU B O 1
ATOM 2816 N N . VAL B 1 92 ? 15.484 -25.047 -10.766 1 95.81 92 VAL B N 1
ATOM 2817 C CA . VAL B 1 92 ? 14.5 -25.094 -11.836 1 95.81 92 VAL B CA 1
ATOM 2818 C C . VAL B 1 92 ? 13.352 -26.031 -11.453 1 95.81 92 VAL B C 1
ATOM 2820 O O . VAL B 1 92 ? 12.18 -25.703 -11.664 1 95.81 92 VAL B O 1
ATOM 2823 N N . ARG B 1 93 ? 13.68 -27.141 -10.898 1 95.5 93 ARG B N 1
ATOM 2824 C CA . ARG B 1 93 ? 12.672 -28.109 -10.469 1 95.5 93 ARG B CA 1
ATOM 2825 C C . ARG B 1 93 ? 11.766 -27.5 -9.406 1 95.5 93 ARG B C 1
ATOM 2827 O O . ARG B 1 93 ? 10.539 -27.625 -9.492 1 95.5 93 ARG B O 1
ATOM 2834 N N . VAL B 1 94 ? 12.312 -26.859 -8.445 1 95.5 94 VAL B N 1
ATOM 2835 C CA . VAL B 1 94 ? 11.562 -26.281 -7.34 1 95.5 94 VAL B CA 1
ATOM 2836 C C . VAL B 1 94 ? 10.672 -25.156 -7.852 1 95.5 94 VAL B C 1
ATOM 2838 O O . VAL B 1 94 ? 9.477 -25.109 -7.543 1 95.5 94 VAL B O 1
ATOM 2841 N N . MET B 1 95 ? 11.234 -24.297 -8.633 1 96.75 95 MET B N 1
ATOM 2842 C CA . MET B 1 95 ? 10.492 -23.141 -9.109 1 96.75 95 MET B CA 1
ATOM 2843 C C . MET B 1 95 ? 9.375 -23.562 -10.062 1 96.75 95 MET B C 1
ATOM 2845 O O . MET B 1 95 ? 8.289 -22.984 -10.047 1 96.75 95 MET B O 1
ATOM 2849 N N . THR B 1 96 ? 9.656 -24.578 -10.867 1 97.75 96 THR B N 1
ATOM 2850 C CA . THR B 1 96 ? 8.609 -25.109 -11.742 1 97.75 96 THR B CA 1
ATOM 2851 C C . THR B 1 96 ? 7.453 -25.672 -10.93 1 97.75 96 THR B C 1
ATOM 2853 O O . THR B 1 96 ? 6.289 -25.422 -11.234 1 97.75 96 THR B O 1
ATOM 2856 N N . THR B 1 97 ? 7.777 -26.391 -9.914 1 97.5 97 THR B N 1
ATOM 2857 C CA . THR B 1 97 ? 6.77 -27 -9.047 1 97.5 97 THR B CA 1
ATOM 2858 C C . THR B 1 97 ? 5.938 -25.922 -8.359 1 97.5 97 THR B C 1
ATOM 2860 O O . THR B 1 97 ? 4.711 -26.016 -8.297 1 97.5 97 THR B O 1
ATOM 2863 N N . ILE B 1 98 ? 6.566 -24.906 -7.902 1 96.94 98 ILE B N 1
ATOM 2864 C CA . ILE B 1 98 ? 5.859 -23.797 -7.254 1 96.94 98 ILE B CA 1
ATOM 2865 C C . ILE B 1 98 ? 5.004 -23.062 -8.281 1 96.94 98 ILE B C 1
ATOM 2867 O O . ILE B 1 98 ? 3.834 -22.766 -8.023 1 96.94 98 ILE B O 1
ATOM 2871 N N . ALA B 1 99 ? 5.5 -22.828 -9.445 1 98 99 ALA B N 1
ATOM 2872 C CA . ALA B 1 99 ? 4.824 -22.047 -10.477 1 98 99 ALA B CA 1
ATOM 2873 C C . ALA B 1 99 ? 3.539 -22.719 -10.938 1 98 99 ALA B C 1
ATOM 2875 O O . ALA B 1 99 ? 2.496 -22.078 -11.055 1 98 99 ALA B O 1
ATOM 2876 N N . VAL B 1 100 ? 3.559 -23.984 -11.125 1 97.94 100 VAL B N 1
ATOM 2877 C CA . VAL B 1 100 ? 2.396 -24.688 -11.672 1 97.94 100 VAL B CA 1
ATOM 2878 C C . VAL B 1 100 ? 1.315 -24.797 -10.602 1 97.94 100 VAL B C 1
ATOM 2880 O O . VAL B 1 100 ? 0.131 -24.922 -10.914 1 97.94 100 VAL B O 1
ATOM 2883 N N . GLY B 1 101 ? 1.698 -24.703 -9.352 1 96.88 101 GLY B N 1
ATOM 2884 C CA . GLY B 1 101 ? 0.768 -24.906 -8.25 1 96.88 101 GLY B CA 1
ATOM 2885 C C . GLY B 1 101 ? 0.291 -23.625 -7.617 1 96.88 101 GLY B C 1
ATOM 2886 O O . GLY B 1 101 ? -0.453 -23.641 -6.633 1 96.88 101 GLY B O 1
ATOM 2887 N N . PHE B 1 102 ? 0.646 -22.469 -8.133 1 96.5 102 PHE B N 1
ATOM 2888 C CA . PHE B 1 102 ? 0.354 -21.203 -7.477 1 96.5 102 PHE B CA 1
ATOM 2889 C C . PHE B 1 102 ? -0.33 -20.234 -8.438 1 96.5 102 PHE B C 1
ATOM 2891 O O . PHE B 1 102 ? 0.238 -19.203 -8.797 1 96.5 102 PHE B O 1
ATOM 2898 N N . PRO B 1 103 ? -1.588 -20.5 -8.703 1 97 103 PRO B N 1
ATOM 2899 C CA . PRO B 1 103 ? -2.328 -19.625 -9.617 1 97 103 PRO B CA 1
ATOM 2900 C C . PRO B 1 103 ? -2.596 -18.25 -9.031 1 97 103 PRO B C 1
ATOM 2902 O O . PRO B 1 103 ? -2.541 -18.062 -7.809 1 97 103 PRO B O 1
ATOM 2905 N N . ASN B 1 104 ? -2.887 -17.312 -9.812 1 95.69 104 ASN B N 1
ATOM 2906 C CA . ASN B 1 104 ? -3.16 -15.938 -9.438 1 95.69 104 ASN B CA 1
ATOM 2907 C C . ASN B 1 104 ? -4.59 -15.766 -8.922 1 95.69 104 ASN B C 1
ATOM 2909 O O . ASN B 1 104 ? -5.402 -15.086 -9.555 1 95.69 104 ASN B O 1
ATOM 2913 N N . LEU B 1 105 ? -4.809 -16.234 -7.805 1 92.62 105 LEU B N 1
ATOM 2914 C CA . LEU B 1 105 ? -6.141 -16.234 -7.207 1 92.62 105 LEU B CA 1
ATOM 2915 C C . LEU B 1 105 ? -6.508 -14.852 -6.695 1 92.62 105 LEU B C 1
ATOM 2917 O O . LEU B 1 105 ? -7.648 -14.414 -6.859 1 92.62 105 LEU B O 1
ATOM 2921 N N . GLY B 1 106 ? -5.641 -14.227 -6.148 1 86.19 106 GLY B N 1
ATOM 2922 C CA . GLY B 1 106 ? -5.918 -12.945 -5.512 1 86.19 106 GLY B CA 1
ATOM 2923 C C . GLY B 1 106 ? -6.207 -11.836 -6.504 1 86.19 106 GLY B C 1
ATOM 2924 O O . GLY B 1 106 ? -7.203 -11.125 -6.371 1 86.19 106 GLY B O 1
ATOM 2925 N N . ASN B 1 107 ? -5.457 -11.695 -7.496 1 87.31 107 ASN B N 1
ATOM 2926 C CA . ASN B 1 107 ? -5.547 -10.562 -8.406 1 87.31 107 ASN B CA 1
ATOM 2927 C C . ASN B 1 107 ? -6.453 -10.859 -9.594 1 87.31 107 ASN B C 1
ATOM 2929 O O . ASN B 1 107 ? -7.191 -9.984 -10.055 1 87.31 107 ASN B O 1
ATOM 2933 N N . LEU B 1 108 ? -6.414 -12.062 -10.047 1 89.06 108 LEU B N 1
ATOM 2934 C CA . LEU B 1 108 ? -7.188 -12.375 -11.25 1 89.06 108 LEU B CA 1
ATOM 2935 C C . LEU B 1 108 ? -8.336 -13.32 -10.922 1 89.06 108 LEU B C 1
ATOM 2937 O O . LEU B 1 108 ? -9.352 -13.328 -11.617 1 89.06 108 LEU B O 1
ATOM 2941 N N . GLY B 1 109 ? -8.172 -14.062 -9.891 1 91 109 GLY B N 1
ATOM 2942 C CA . GLY B 1 109 ? -9.234 -14.961 -9.5 1 91 109 GLY B CA 1
ATOM 2943 C C . GLY B 1 109 ? -10.508 -14.234 -9.102 1 91 109 GLY B C 1
ATOM 2944 O O . GLY B 1 109 ? -11.609 -14.656 -9.461 1 91 109 GLY B O 1
ATOM 2945 N N . ILE B 1 110 ? -10.32 -13.219 -8.43 1 84.88 110 ILE B N 1
ATOM 2946 C CA . ILE B 1 110 ? -11.469 -12.477 -7.918 1 84.88 110 ILE B CA 1
ATOM 2947 C C . ILE B 1 110 ? -12.234 -11.844 -9.078 1 84.88 110 ILE B C 1
ATOM 2949 O O . ILE B 1 110 ? -13.438 -12.078 -9.234 1 84.88 110 ILE B O 1
ATOM 2953 N N . PRO B 1 111 ? -11.625 -11.102 -9.945 1 83.94 111 PRO B N 1
ATOM 2954 C CA . PRO B 1 111 ? -12.375 -10.555 -11.086 1 83.94 111 PRO B CA 1
ATOM 2955 C C . PRO B 1 111 ? -12.961 -11.648 -11.977 1 83.94 111 PRO B C 1
ATOM 2957 O O . PRO B 1 111 ? -14.078 -11.508 -12.477 1 83.94 111 PRO B O 1
ATOM 2960 N N . VAL B 1 112 ? -12.312 -12.695 -12.164 1 89.88 112 VAL B N 1
ATOM 2961 C CA . VAL B 1 112 ? -12.812 -13.789 -13 1 89.88 112 VAL B CA 1
ATOM 2962 C C . VAL B 1 112 ? -14.031 -14.422 -12.344 1 89.88 112 VAL B C 1
ATOM 2964 O O . VAL B 1 112 ? -15.047 -14.656 -13 1 89.88 112 VAL B O 1
ATOM 2967 N N . ALA B 1 113 ? -13.969 -14.617 -11.062 1 89.25 113 ALA B N 1
ATOM 2968 C CA . ALA B 1 113 ? -15.102 -15.195 -10.336 1 89.25 113 ALA B CA 1
ATOM 2969 C C . ALA B 1 113 ? -16.297 -14.242 -10.344 1 89.25 113 ALA B C 1
ATOM 2971 O O . ALA B 1 113 ? -17.438 -14.68 -10.5 1 89.25 113 ALA B O 1
ATOM 2972 N N . SER B 1 114 ? -16.078 -13.07 -10.25 1 84.5 114 SER B N 1
ATOM 2973 C CA . SER B 1 114 ? -17.141 -12.078 -10.195 1 84.5 114 SER B CA 1
ATOM 2974 C C . SER B 1 114 ? -17.781 -11.867 -11.562 1 84.5 114 SER B C 1
ATOM 2976 O O . SER B 1 114 ? -19 -11.922 -11.695 1 84.5 114 SER B O 1
ATOM 2978 N N . TYR B 1 115 ? -16.953 -11.719 -12.602 1 81.38 115 TYR B N 1
ATOM 2979 C CA . TYR B 1 115 ? -17.469 -11.234 -13.875 1 81.38 115 TYR B CA 1
ATOM 2980 C C . TYR B 1 115 ? -17.75 -12.391 -14.828 1 81.38 115 TYR B C 1
ATOM 2982 O O . TYR B 1 115 ? -18.578 -12.273 -15.727 1 81.38 115 TYR B O 1
ATOM 2990 N N . VAL B 1 116 ? -17.031 -13.445 -14.648 1 85.69 116 VAL B N 1
ATOM 2991 C CA . VAL B 1 116 ? -17.219 -14.578 -15.547 1 85.69 116 VAL B CA 1
ATOM 2992 C C . VAL B 1 116 ? -18.172 -15.594 -14.906 1 85.69 116 VAL B C 1
ATOM 2994 O O . VAL B 1 116 ? -19.094 -16.094 -15.562 1 85.69 116 VAL B O 1
ATOM 2997 N N . LEU B 1 117 ? -18.047 -15.766 -13.633 1 88.62 117 LEU B N 1
ATOM 2998 C CA . LEU B 1 117 ? -18.797 -16.828 -12.961 1 88.62 117 LEU B CA 1
ATOM 2999 C C . LEU B 1 117 ? -19.969 -16.25 -12.188 1 88.62 117 LEU B C 1
ATOM 3001 O O . LEU B 1 117 ? -20.859 -16.984 -11.75 1 88.62 117 LEU B O 1
ATOM 3005 N N . GLY B 1 118 ? -19.922 -14.945 -11.977 1 81.12 118 GLY B N 1
ATOM 3006 C CA . GLY B 1 118 ? -21.047 -14.266 -11.359 1 81.12 118 GLY B CA 1
ATOM 3007 C C . GLY B 1 118 ? -21.031 -14.336 -9.844 1 81.12 118 GLY B C 1
ATOM 3008 O O . GLY B 1 118 ? -21.984 -13.906 -9.188 1 81.12 118 GLY B O 1
ATOM 3009 N N . ASP B 1 119 ? -19.953 -14.961 -9.305 1 84.12 119 ASP B N 1
ATOM 3010 C CA . ASP B 1 119 ? -19.891 -15.133 -7.852 1 84.12 119 ASP B CA 1
ATOM 3011 C C . ASP B 1 119 ? -18.453 -15.047 -7.352 1 84.12 119 ASP B C 1
ATOM 3013 O O . ASP B 1 119 ? -17.734 -16.047 -7.355 1 84.12 119 ASP B O 1
ATOM 3017 N N . ALA B 1 120 ? -18.125 -13.93 -6.734 1 79.5 120 ALA B N 1
ATOM 3018 C CA . ALA B 1 120 ? -16.781 -13.672 -6.258 1 79.5 120 ALA B CA 1
ATOM 3019 C C . ALA B 1 120 ? -16.422 -14.609 -5.105 1 79.5 120 ALA B C 1
ATOM 3021 O O . ALA B 1 120 ? -15.234 -14.836 -4.832 1 79.5 120 ALA B O 1
ATOM 3022 N N . ALA B 1 121 ? -17.438 -15.117 -4.477 1 77.31 121 ALA B N 1
ATOM 3023 C CA . ALA B 1 121 ? -17.203 -15.922 -3.275 1 77.31 121 ALA B CA 1
ATOM 3024 C C . ALA B 1 121 ? -16.578 -17.266 -3.627 1 77.31 121 ALA B C 1
ATOM 3026 O O . ALA B 1 121 ? -16.016 -17.938 -2.76 1 77.31 121 ALA B O 1
ATOM 3027 N N . LEU B 1 122 ? -16.609 -17.641 -4.863 1 83.81 122 LEU B N 1
ATOM 3028 C CA . LEU B 1 122 ? -16.125 -18.953 -5.301 1 83.81 122 LEU B CA 1
ATOM 3029 C C . LEU B 1 122 ? -14.617 -19.062 -5.129 1 83.81 122 LEU B C 1
ATOM 3031 O O . LEU B 1 122 ? -14.07 -20.156 -5.035 1 83.81 122 LEU B O 1
ATOM 3035 N N . VAL B 1 123 ? -13.938 -17.875 -5.016 1 88.12 123 VAL B N 1
ATOM 3036 C CA . VAL B 1 123 ? -12.484 -17.922 -5.02 1 88.12 123 VAL B CA 1
ATOM 3037 C C . VAL B 1 123 ? -11.961 -17.812 -3.586 1 88.12 123 VAL B C 1
ATOM 3039 O O . VAL B 1 123 ? -10.805 -18.156 -3.316 1 88.12 123 VAL B O 1
ATOM 3042 N N . ALA B 1 124 ? -12.789 -17.453 -2.641 1 83.5 124 ALA B N 1
ATOM 3043 C CA . ALA B 1 124 ? -12.375 -17.156 -1.271 1 83.5 124 ALA B CA 1
ATOM 3044 C C . ALA B 1 124 ? -11.727 -18.359 -0.61 1 83.5 124 ALA B C 1
ATOM 3046 O O . ALA B 1 124 ? -10.648 -18.266 -0.024 1 83.5 124 ALA B O 1
ATOM 3047 N N . PRO B 1 125 ? -12.297 -19.531 -0.723 1 84.81 125 PRO B N 1
ATOM 3048 C CA . PRO B 1 125 ? -11.672 -20.688 -0.074 1 84.81 125 PRO B CA 1
ATOM 3049 C C . PRO B 1 125 ? -10.32 -21.047 -0.697 1 84.81 125 PRO B C 1
ATOM 3051 O O . PRO B 1 125 ? -9.438 -21.547 -0.003 1 84.81 125 PRO B O 1
ATOM 3054 N N . LEU B 1 126 ? -10.18 -20.812 -1.944 1 90.56 126 LEU B N 1
ATOM 3055 C CA . LEU B 1 126 ? -8.922 -21.094 -2.629 1 90.56 126 LEU B CA 1
ATOM 3056 C C . LEU B 1 126 ? -7.82 -20.156 -2.156 1 90.56 126 LEU B C 1
ATOM 3058 O O . LEU B 1 126 ? -6.688 -20.578 -1.933 1 90.56 126 LEU B O 1
ATOM 3062 N N . ILE B 1 127 ? -8.211 -18.953 -1.989 1 88.5 127 ILE B N 1
ATOM 3063 C CA . ILE B 1 127 ? -7.266 -17.953 -1.499 1 88.5 127 ILE B CA 1
ATOM 3064 C C . ILE B 1 127 ? -6.82 -18.312 -0.085 1 88.5 127 ILE B C 1
ATOM 3066 O O . ILE B 1 127 ? -5.629 -18.25 0.236 1 88.5 127 ILE B O 1
ATOM 3070 N N . LEU B 1 128 ? -7.754 -18.703 0.683 1 84.12 128 LEU B N 1
ATOM 3071 C CA . LEU B 1 128 ? -7.457 -19.078 2.059 1 84.12 128 LEU B CA 1
ATOM 3072 C C . LEU B 1 128 ? -6.453 -20.234 2.1 1 84.12 128 LEU B C 1
ATOM 3074 O O . LEU B 1 128 ? -5.453 -20.156 2.818 1 84.12 128 LEU B O 1
ATOM 3078 N N . PHE B 1 129 ? -6.68 -21.234 1.354 1 87 129 PHE B N 1
ATOM 3079 C CA . PHE B 1 129 ? -5.785 -22.375 1.31 1 87 129 PHE B CA 1
ATOM 3080 C C . PHE B 1 129 ? -4.41 -21.984 0.782 1 87 129 PHE B C 1
ATOM 3082 O O . PHE B 1 129 ? -3.385 -22.406 1.314 1 87 129 PHE B O 1
ATOM 3089 N N . GLN B 1 130 ? -4.422 -21.203 -0.232 1 90.75 130 GLN B N 1
ATOM 3090 C CA . GLN B 1 130 ? -3.174 -20.781 -0.863 1 90.75 130 GLN B CA 1
ATOM 3091 C C . GLN B 1 130 ? -2.309 -19.984 0.106 1 90.75 130 GLN B C 1
ATOM 3093 O O . GLN B 1 130 ? -1.108 -20.234 0.228 1 90.75 130 GLN B O 1
ATOM 3098 N N . LEU B 1 131 ? -2.889 -19.078 0.818 1 86.38 131 LEU B N 1
ATOM 3099 C CA . LEU B 1 131 ? -2.148 -18.219 1.727 1 86.38 131 LEU B CA 1
ATOM 3100 C C . LEU B 1 131 ? -1.757 -18.969 2.996 1 86.38 131 LEU B C 1
ATOM 3102 O O . LEU B 1 131 ? -0.634 -18.828 3.484 1 86.38 131 LEU B O 1
ATOM 3106 N N . ALA B 1 132 ? -2.611 -19.797 3.482 1 84 132 ALA B N 1
ATOM 3107 C CA . ALA B 1 132 ? -2.402 -20.422 4.781 1 84 132 ALA B CA 1
ATOM 3108 C C . ALA B 1 132 ? -1.52 -21.672 4.648 1 84 132 ALA B C 1
ATOM 3110 O O . ALA B 1 132 ? -0.82 -22.031 5.594 1 84 132 ALA B O 1
ATOM 3111 N N . VAL B 1 133 ? -1.52 -22.281 3.514 1 87.62 133 VAL B N 1
ATOM 3112 C CA . VAL B 1 133 ? -0.836 -23.562 3.393 1 87.62 133 VAL B CA 1
ATOM 3113 C C . VAL B 1 133 ? 0.254 -23.469 2.328 1 87.62 133 VAL B C 1
ATOM 3115 O O . VAL B 1 133 ? 1.438 -23.625 2.627 1 87.62 133 VAL B O 1
ATOM 3118 N N . GLN B 1 134 ? -0.149 -23.109 1.176 1 90.44 134 GLN B N 1
ATOM 3119 C CA . GLN B 1 134 ? 0.777 -23.188 0.052 1 90.44 134 GLN B CA 1
ATOM 3120 C C . GLN B 1 134 ? 1.879 -22.141 0.174 1 90.44 134 GLN B C 1
ATOM 3122 O O . GLN B 1 134 ? 3.043 -22.422 -0.122 1 90.44 134 GLN B O 1
ATOM 3127 N N . SER B 1 135 ? 1.551 -20.953 0.6 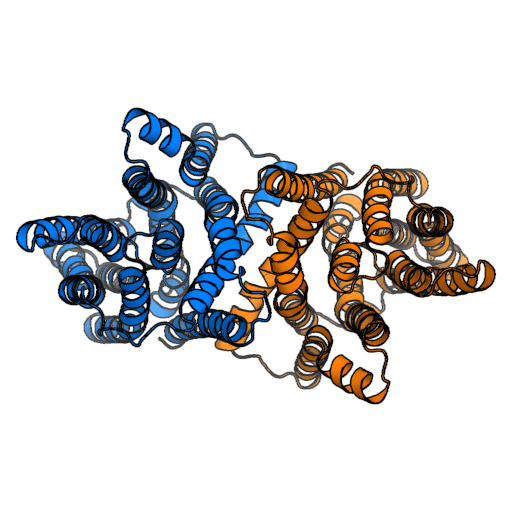1 90.31 135 SER B N 1
ATOM 3128 C CA . SER B 1 135 ? 2.529 -19.859 0.675 1 90.31 135 SER B CA 1
ATOM 3129 C C . SER B 1 135 ? 3.617 -20.172 1.698 1 90.31 135 SER B C 1
ATOM 3131 O O . SER B 1 135 ? 4.809 -20.094 1.392 1 90.31 135 SER B O 1
ATOM 3133 N N . PRO B 1 136 ? 3.318 -20.547 2.918 1 87 136 PRO B N 1
ATOM 3134 C CA . PRO B 1 136 ? 4.383 -20.906 3.861 1 87 136 PRO B CA 1
ATOM 3135 C C . PRO B 1 136 ? 5.25 -22.062 3.371 1 87 136 PRO B C 1
ATOM 3137 O O . PRO B 1 136 ? 6.465 -22.062 3.578 1 87 136 PRO B O 1
ATOM 3140 N N . ILE B 1 137 ? 4.664 -23.031 2.709 1 88.19 137 ILE B N 1
ATOM 3141 C CA . ILE B 1 137 ? 5.414 -24.172 2.205 1 88.19 137 ILE B CA 1
ATOM 3142 C C . ILE B 1 137 ? 6.367 -23.719 1.101 1 88.19 137 ILE B C 1
ATOM 3144 O O . ILE B 1 137 ? 7.543 -24.094 1.097 1 88.19 137 ILE B O 1
ATOM 3148 N N . ALA B 1 138 ? 5.863 -22.938 0.173 1 91.12 138 ALA B N 1
ATOM 3149 C CA . ALA B 1 138 ? 6.676 -22.453 -0.938 1 91.12 138 ALA B CA 1
ATOM 3150 C C . ALA B 1 138 ? 7.844 -21.609 -0.434 1 91.12 138 ALA B C 1
ATOM 3152 O O . ALA B 1 138 ? 8.992 -21.828 -0.832 1 91.12 138 ALA B O 1
ATOM 3153 N N . MET B 1 139 ? 7.582 -20.703 0.463 1 86.44 139 MET B N 1
ATOM 3154 C CA . MET B 1 139 ? 8.625 -19.812 0.962 1 86.44 139 MET B CA 1
ATOM 3155 C C . MET B 1 139 ? 9.641 -20.562 1.804 1 86.44 139 MET B C 1
ATOM 3157 O O . MET B 1 139 ? 10.844 -20.297 1.725 1 86.44 139 MET B O 1
ATOM 3161 N N . THR B 1 140 ? 9.164 -21.484 2.605 1 84.62 140 THR B N 1
ATOM 3162 C C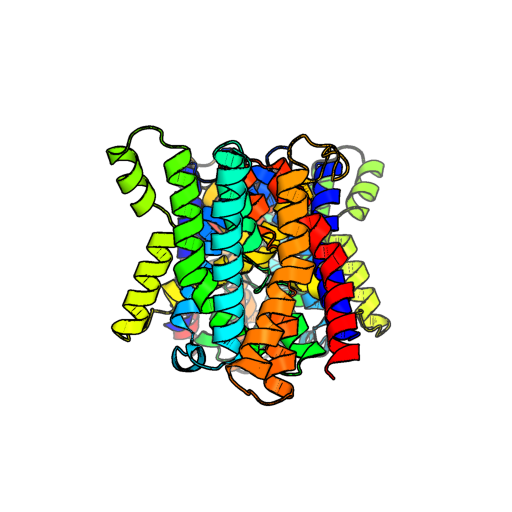A . THR B 1 140 ? 10.078 -22.297 3.406 1 84.62 140 THR B CA 1
ATOM 3163 C C . THR B 1 140 ? 10.961 -23.156 2.512 1 84.62 140 THR B C 1
ATOM 3165 O O . THR B 1 140 ? 12.156 -23.312 2.777 1 84.62 140 THR B O 1
ATOM 3168 N N . THR B 1 141 ? 10.375 -23.719 1.507 1 87.62 141 THR B N 1
ATOM 3169 C CA . THR B 1 141 ? 11.141 -24.531 0.559 1 87.62 141 THR B CA 1
ATOM 3170 C C . THR B 1 141 ? 12.234 -23.688 -0.101 1 87.62 141 THR B C 1
ATOM 3172 O O . THR B 1 141 ? 13.367 -24.141 -0.234 1 87.62 141 THR B O 1
ATOM 3175 N N . LEU B 1 142 ? 11.977 -22.5 -0.467 1 88.19 142 LEU B N 1
ATOM 3176 C CA . LEU B 1 142 ? 12.938 -21.609 -1.11 1 88.19 142 LEU B CA 1
ATOM 3177 C C . LEU B 1 142 ? 14.008 -21.172 -0.122 1 88.19 142 LEU B C 1
ATOM 3179 O O . LEU B 1 142 ? 15.18 -21.047 -0.483 1 88.19 142 LEU B O 1
ATOM 3183 N N . GLU B 1 143 ? 13.586 -20.938 1.102 1 82.38 143 GLU B N 1
ATOM 3184 C CA . GLU B 1 143 ? 14.531 -20.547 2.146 1 82.38 143 GLU B CA 1
ATOM 3185 C C . GLU B 1 143 ? 15.531 -21.656 2.436 1 82.38 143 GLU B C 1
ATOM 3187 O O . GLU B 1 143 ? 16.719 -21.391 2.639 1 82.38 143 GLU B O 1
ATOM 3192 N N . LEU B 1 144 ? 15.078 -22.859 2.521 1 79.5 144 LEU B N 1
ATOM 3193 C CA . LEU B 1 144 ? 15.914 -24.016 2.857 1 79.5 144 LEU B CA 1
ATOM 3194 C C . LEU B 1 144 ? 16.891 -24.328 1.728 1 79.5 144 LEU B C 1
ATOM 3196 O O . LEU B 1 144 ? 18.016 -24.781 1.977 1 79.5 144 LEU B O 1
ATOM 3200 N N . ARG B 1 145 ? 16.531 -24.062 0.63 1 78.06 145 ARG B N 1
ATOM 3201 C CA . ARG B 1 145 ? 17.406 -24.312 -0.507 1 78.06 145 ARG B CA 1
ATOM 3202 C C . ARG B 1 145 ? 18.594 -23.359 -0.493 1 78.06 145 ARG B C 1
ATOM 3204 O O . ARG B 1 145 ? 19.703 -23.75 -0.868 1 78.06 145 ARG B O 1
ATOM 3211 N N . GLY B 1 146 ? 18.359 -22.156 -0.086 1 68.44 146 GLY B N 1
ATOM 3212 C CA . GLY B 1 146 ? 19.438 -21.188 -0.026 1 68.44 146 GLY B CA 1
ATOM 3213 C C . GLY B 1 146 ? 20.359 -21.406 1.16 1 68.44 146 GLY B C 1
ATOM 3214 O O . GLY B 1 146 ? 21.516 -20.984 1.138 1 68.44 146 GLY B O 1
ATOM 3215 N N . ALA B 1 147 ? 19.953 -22.016 2.355 1 65.19 147 ALA B N 1
ATOM 3216 C CA . ALA B 1 147 ? 20.688 -22.062 3.613 1 65.19 147 ALA B CA 1
ATOM 3217 C C . ALA B 1 147 ? 21.594 -23.297 3.67 1 65.19 147 ALA B C 1
ATOM 3219 O O . ALA B 1 147 ? 22.578 -23.312 4.395 1 65.19 147 ALA B O 1
ATOM 3220 N N . GLY B 1 148 ? 22.125 -23.859 2.742 1 55.62 148 GLY B N 1
ATOM 3221 C CA . GLY B 1 148 ? 23.031 -25 2.725 1 55.62 148 GLY B CA 1
ATOM 3222 C C . GLY B 1 148 ? 22.844 -25.922 3.908 1 55.62 148 GLY B C 1
ATOM 3223 O O . GLY B 1 148 ? 22.703 -27.141 3.734 1 55.62 148 GLY B O 1
ATOM 3224 N N . GLU B 1 149 ? 23.109 -25.516 5.301 1 59.22 149 GLU B N 1
ATOM 3225 C CA . GLU B 1 149 ? 23.172 -26.375 6.48 1 59.22 149 GLU B CA 1
ATOM 3226 C C . GLU B 1 149 ? 21.781 -26.594 7.074 1 59.22 149 GLU B C 1
ATOM 3228 O O . GLU B 1 149 ? 21 -25.641 7.188 1 59.22 149 GLU B O 1
ATOM 3233 N N . THR B 1 150 ? 21.422 -27.891 7.535 1 58.69 150 THR B N 1
ATOM 3234 C CA . THR B 1 150 ? 20.094 -28.391 7.855 1 58.69 150 THR B CA 1
ATOM 3235 C C . THR B 1 150 ? 19.531 -27.688 9.078 1 58.69 150 THR B C 1
ATOM 3237 O O . THR B 1 150 ? 18.359 -27.281 9.078 1 58.69 150 THR B O 1
ATOM 3240 N N . ARG B 1 151 ? 20.281 -27.734 10.273 1 61.03 151 ARG B N 1
ATOM 3241 C CA . ARG B 1 151 ? 19.781 -27.156 11.516 1 61.03 151 ARG B CA 1
ATOM 3242 C C . ARG B 1 151 ? 19.5 -25.672 11.359 1 61.03 151 ARG B C 1
ATOM 3244 O O . ARG B 1 151 ? 18.484 -25.172 11.859 1 61.03 151 ARG B O 1
ATOM 3251 N N . GLY B 1 152 ? 20.281 -25.016 10.633 1 63.53 152 GLY B N 1
ATOM 3252 C CA . GLY B 1 152 ? 20.109 -23.609 10.336 1 63.53 152 GLY B CA 1
ATOM 3253 C C . GLY B 1 152 ? 18.922 -23.328 9.438 1 63.53 152 GLY B C 1
ATOM 3254 O O . GLY B 1 152 ? 18.281 -22.281 9.555 1 63.53 152 GLY B O 1
ATOM 3255 N N . ALA B 1 153 ? 18.516 -24.359 8.852 1 65 153 ALA B N 1
ATOM 3256 C CA . ALA B 1 153 ? 17.438 -24.25 7.891 1 65 153 ALA B CA 1
ATOM 3257 C C . ALA B 1 153 ? 16.078 -24.234 8.594 1 65 153 ALA B C 1
ATOM 3259 O O . ALA B 1 153 ? 15.203 -23.438 8.25 1 65 153 ALA B O 1
ATOM 3260 N N . VAL B 1 154 ? 15.992 -25.125 9.586 1 69.69 154 VAL B N 1
ATOM 3261 C CA . VAL B 1 154 ? 14.734 -25.219 10.32 1 69.69 154 VAL B CA 1
ATOM 3262 C C . VAL B 1 154 ? 14.492 -23.922 11.086 1 69.69 154 VAL B C 1
ATOM 3264 O O . VAL B 1 154 ? 13.375 -23.391 11.094 1 69.69 154 VAL B O 1
ATOM 3267 N N . ARG B 1 155 ? 15.484 -23.453 11.703 1 73.56 155 ARG B N 1
ATOM 3268 C CA . ARG B 1 155 ? 15.359 -22.203 12.445 1 73.56 155 ARG B CA 1
ATOM 3269 C C . ARG B 1 155 ? 14.984 -21.047 11.523 1 73.56 155 ARG B C 1
ATOM 3271 O O . ARG B 1 155 ? 14.148 -20.203 11.867 1 73.56 155 ARG B O 1
ATOM 3278 N N . ARG B 1 156 ? 15.5 -21.109 10.43 1 72.81 156 ARG B N 1
ATOM 3279 C CA . ARG B 1 156 ? 15.203 -20.047 9.453 1 72.81 156 ARG B CA 1
ATOM 3280 C C . ARG B 1 156 ? 13.773 -20.172 8.938 1 72.81 156 ARG B C 1
ATOM 3282 O O . ARG B 1 156 ? 13.102 -19.156 8.734 1 72.81 156 ARG B O 1
ATOM 3289 N N . ALA B 1 157 ? 13.422 -21.391 8.812 1 68.94 157 ALA B N 1
ATOM 3290 C CA . ALA B 1 157 ? 12.055 -21.625 8.352 1 68.94 157 ALA B CA 1
ATOM 3291 C C . ALA B 1 157 ? 11.039 -21.141 9.375 1 68.94 157 ALA B C 1
ATOM 3293 O O . ALA B 1 157 ? 10.008 -20.562 9.008 1 68.94 157 ALA B O 1
ATOM 3294 N N . LEU B 1 158 ? 11.383 -21.344 10.57 1 74.44 158 LEU B N 1
ATOM 3295 C CA . LEU B 1 158 ? 10.469 -20.953 11.633 1 74.44 158 LEU B CA 1
ATOM 3296 C C . LEU B 1 158 ? 10.461 -19.438 11.812 1 74.44 158 LEU B C 1
ATOM 3298 O O . LEU B 1 158 ? 9.508 -18.875 12.375 1 74.44 158 LEU B O 1
ATOM 3302 N N . ALA B 1 159 ? 11.453 -18.922 11.312 1 78.44 159 ALA B N 1
ATOM 3303 C CA . ALA B 1 159 ? 11.539 -17.469 11.414 1 78.44 159 ALA B CA 1
ATOM 3304 C C . ALA B 1 159 ? 10.922 -16.781 10.195 1 78.44 159 ALA B C 1
ATOM 3306 O O . ALA B 1 159 ? 10.938 -15.555 10.086 1 78.44 159 ALA B O 1
ATOM 3307 N N . ASN B 1 160 ? 10.32 -17.578 9.336 1 82.19 160 ASN B N 1
ATOM 3308 C CA . ASN B 1 160 ? 9.648 -17.031 8.156 1 82.19 160 ASN B CA 1
ATOM 3309 C C . ASN B 1 160 ? 8.414 -16.234 8.531 1 82.19 160 ASN B C 1
ATOM 3311 O O . ASN B 1 160 ? 7.504 -16.75 9.18 1 82.19 160 ASN B O 1
ATOM 3315 N N . PRO B 1 161 ? 8.383 -15.008 8.156 1 86.06 161 PRO B N 1
ATOM 3316 C CA . PRO B 1 161 ? 7.273 -14.148 8.57 1 86.06 161 PRO B CA 1
ATOM 3317 C C . PRO B 1 161 ? 5.918 -14.664 8.086 1 86.06 161 PRO B C 1
ATOM 3319 O O . PRO B 1 161 ? 4.906 -14.484 8.773 1 86.06 161 PRO B O 1
ATOM 3322 N N . VAL B 1 162 ? 5.969 -15.281 7.008 1 85.69 162 VAL B N 1
ATOM 3323 C CA . VAL B 1 162 ? 4.711 -15.797 6.477 1 85.69 162 VAL B CA 1
ATOM 3324 C C . VAL B 1 162 ? 4.23 -16.969 7.328 1 85.69 162 VAL B C 1
ATOM 3326 O O . VAL B 1 162 ? 3.039 -17.078 7.629 1 85.69 162 VAL B O 1
ATOM 3329 N N . LEU B 1 163 ? 5.152 -17.828 7.699 1 84.38 163 LEU B N 1
ATOM 3330 C CA . LEU B 1 163 ? 4.801 -18.938 8.57 1 84.38 163 LEU B CA 1
ATOM 3331 C C . LEU B 1 163 ? 4.316 -18.438 9.93 1 84.38 163 LEU B C 1
ATOM 3333 O O . LEU B 1 163 ? 3.32 -18.938 10.461 1 84.38 163 LEU B O 1
ATOM 3337 N N . ILE B 1 164 ? 4.957 -17.484 10.438 1 89.75 164 ILE B N 1
ATOM 3338 C CA . ILE B 1 164 ? 4.578 -16.906 11.719 1 89.75 164 ILE B CA 1
ATOM 3339 C C . ILE B 1 164 ? 3.176 -16.312 11.625 1 89.75 164 ILE B C 1
ATOM 3341 O O . ILE B 1 164 ? 2.34 -16.531 12.508 1 89.75 164 ILE B O 1
ATOM 3345 N N . ALA B 1 165 ? 2.914 -15.609 10.578 1 91 165 ALA B N 1
ATOM 3346 C CA . ALA B 1 165 ? 1.598 -15.008 10.375 1 91 165 ALA B CA 1
ATOM 3347 C C . ALA B 1 165 ? 0.514 -16.078 10.289 1 91 165 ALA B C 1
ATOM 3349 O O . ALA B 1 165 ? -0.588 -15.898 10.812 1 91 165 ALA B O 1
ATOM 3350 N N . THR B 1 166 ? 0.822 -17.141 9.648 1 85.12 166 THR B N 1
ATOM 3351 C CA . THR B 1 166 ? -0.13 -18.234 9.508 1 85.12 166 THR B CA 1
ATOM 3352 C C . THR B 1 166 ? -0.463 -18.844 10.867 1 85.12 166 THR B C 1
ATOM 3354 O O . THR B 1 166 ? -1.636 -19.031 11.203 1 85.12 166 THR B O 1
ATOM 3357 N N . VAL B 1 167 ? 0.54 -19.109 11.602 1 87.88 167 VAL B N 1
ATOM 3358 C CA . VAL B 1 167 ? 0.359 -19.719 12.906 1 87.88 167 VAL B CA 1
ATOM 3359 C C . VAL B 1 167 ? -0.432 -18.797 13.82 1 87.88 167 VAL B C 1
ATOM 3361 O O . VAL B 1 167 ? -1.374 -19.219 14.492 1 87.88 167 VAL B O 1
ATOM 3364 N N . LEU B 1 168 ? -0.123 -17.531 13.805 1 92.62 168 LEU B N 1
ATOM 3365 C CA . LEU B 1 168 ? -0.827 -16.562 14.633 1 92.62 168 LEU B CA 1
ATOM 3366 C C . LEU B 1 168 ? -2.281 -16.422 14.195 1 92.62 168 LEU B C 1
ATOM 3368 O O . LEU B 1 168 ? -3.18 -16.328 15.031 1 92.62 168 LEU B O 1
ATOM 3372 N N . ALA B 1 169 ? -2.469 -16.391 12.93 1 91.06 169 ALA B N 1
ATOM 3373 C CA . ALA B 1 169 ? -3.83 -16.281 12.414 1 91.06 169 ALA B CA 1
ATOM 3374 C C . ALA B 1 169 ? -4.668 -17.5 12.812 1 91.06 169 ALA B C 1
ATOM 3376 O O . ALA B 1 169 ? -5.812 -17.359 13.25 1 91.06 169 ALA B O 1
ATOM 3377 N N . LEU B 1 170 ? -4.113 -18.672 12.664 1 85.75 170 LEU B N 1
ATOM 3378 C CA . LEU B 1 170 ? -4.812 -19.906 13.023 1 85.75 170 LEU B CA 1
ATOM 3379 C C . LEU B 1 170 ? -5.09 -19.953 14.523 1 85.75 170 LEU B C 1
ATOM 3381 O O . LEU B 1 170 ? -6.148 -20.422 14.945 1 85.75 170 LEU B O 1
ATOM 3385 N N . ALA B 1 171 ? -4.137 -19.516 15.281 1 90.75 171 ALA B N 1
ATOM 3386 C CA . ALA B 1 171 ? -4.344 -19.438 16.734 1 90.75 171 ALA B CA 1
ATOM 3387 C C . ALA B 1 171 ? -5.543 -18.562 17.062 1 90.75 171 ALA B C 1
ATOM 3389 O O . ALA B 1 171 ? -6.359 -18.922 17.922 1 90.75 171 ALA B O 1
ATOM 3390 N N . VAL B 1 172 ? -5.656 -17.469 16.391 1 91.88 172 VAL B N 1
ATOM 3391 C CA . VAL B 1 172 ? -6.777 -16.562 16.609 1 91.88 172 VAL B CA 1
ATOM 3392 C C . VAL B 1 172 ? -8.078 -17.25 16.203 1 91.88 172 VAL B C 1
ATOM 3394 O O . VAL B 1 172 ? -9.07 -17.188 16.938 1 91.88 172 VAL B O 1
ATOM 3397 N N . VAL B 1 173 ? -8.07 -17.906 15.109 1 86.25 173 VAL B N 1
ATOM 3398 C CA . VAL B 1 173 ? -9.273 -18.547 14.578 1 86.25 173 VAL B CA 1
ATOM 3399 C C . VAL B 1 173 ? -9.711 -19.672 15.516 1 86.25 173 VAL B C 1
ATOM 3401 O O . VAL B 1 173 ? -10.891 -19.797 15.836 1 86.25 173 VAL B O 1
ATOM 3404 N N . PHE B 1 174 ? -8.852 -20.469 16.031 1 86.44 174 PHE B N 1
ATOM 3405 C CA . PHE B 1 174 ? -9.18 -21.641 16.828 1 86.44 174 PHE B CA 1
ATOM 3406 C C . PHE B 1 174 ? -9.547 -21.25 18.25 1 86.44 174 PHE B C 1
ATOM 3408 O O . PHE B 1 174 ? -10.383 -21.906 18.875 1 86.44 174 PHE B O 1
ATOM 3415 N N . THR B 1 175 ? -8.969 -20.234 18.734 1 90.31 175 THR B N 1
ATOM 3416 C CA . THR B 1 175 ? -9.25 -19.812 20.109 1 90.31 175 THR B CA 1
ATOM 3417 C C . THR B 1 175 ? -10.469 -18.906 20.156 1 90.31 175 THR B C 1
ATOM 3419 O O . THR B 1 175 ? -11.07 -18.703 21.219 1 90.31 175 THR B O 1
ATOM 3422 N N . GLY B 1 176 ? -10.766 -18.281 19.031 1 88 176 GLY B N 1
ATOM 3423 C CA . GLY B 1 176 ? -11.867 -17.328 18.984 1 88 176 GLY B CA 1
ATOM 3424 C C . GLY B 1 176 ? -11.516 -15.992 19.594 1 88 176 GLY B C 1
ATOM 3425 O O . GLY B 1 176 ? -12.406 -15.211 19.953 1 88 176 GLY B O 1
ATOM 3426 N N . LEU B 1 177 ? -10.336 -15.773 19.75 1 89.81 177 LEU B N 1
ATOM 3427 C CA . LEU B 1 177 ? -9.891 -14.516 20.344 1 89.81 177 LEU B CA 1
ATOM 3428 C C . LEU B 1 177 ? -10.172 -13.344 19.406 1 89.81 177 LEU B C 1
ATOM 3430 O O . LEU B 1 177 ? -10.016 -13.461 18.188 1 89.81 177 LEU B O 1
ATOM 3434 N N . ARG B 1 178 ? -10.672 -12.164 20.031 1 90.44 178 ARG B N 1
ATOM 3435 C CA . ARG B 1 178 ? -10.852 -10.938 19.25 1 90.44 178 ARG B CA 1
ATOM 3436 C C . ARG B 1 178 ? -9.578 -10.102 19.25 1 90.44 178 ARG B C 1
ATOM 3438 O O . ARG B 1 178 ? -9.102 -9.68 20.312 1 90.44 178 ARG B O 1
ATOM 3445 N N . VAL B 1 179 ? -9.078 -9.914 18.109 1 92.38 179 VAL B N 1
ATOM 3446 C CA . VAL B 1 179 ? -7.879 -9.094 17.969 1 92.38 179 VAL B CA 1
ATOM 3447 C C . VAL B 1 179 ? -8.227 -7.629 18.25 1 92.38 179 VAL B C 1
ATOM 3449 O O . VAL B 1 179 ? -9.109 -7.066 17.594 1 92.38 179 VAL B O 1
ATOM 3452 N N . PRO B 1 180 ? -7.562 -7.02 19.234 1 90.06 180 PRO B N 1
ATOM 3453 C CA . PRO B 1 180 ? -7.863 -5.613 19.531 1 90.06 180 PRO B CA 1
ATOM 3454 C C . PRO B 1 180 ? -7.648 -4.711 18.312 1 90.06 180 PRO B C 1
ATOM 3456 O O . PRO B 1 180 ? -6.754 -4.961 17.5 1 90.06 180 PRO B O 1
ATOM 3459 N N . TRP B 1 181 ? -8.383 -3.711 18.203 1 88.19 181 TRP B N 1
ATOM 3460 C CA . TRP B 1 181 ? -8.375 -2.789 17.078 1 88.19 181 TRP B CA 1
ATOM 3461 C C . TRP B 1 181 ? -6.996 -2.174 16.875 1 88.19 181 TRP B C 1
ATOM 3463 O O . TRP B 1 181 ? -6.555 -1.979 15.742 1 88.19 181 TRP B O 1
ATOM 3473 N N . VAL B 1 182 ? -6.262 -1.918 17.922 1 89.94 182 VAL B N 1
ATOM 3474 C CA . VAL B 1 182 ? -4.953 -1.271 17.875 1 89.94 182 VAL B CA 1
ATOM 3475 C C . VAL B 1 182 ? -3.959 -2.156 17.141 1 89.94 182 VAL B C 1
ATOM 3477 O O . VAL B 1 182 ? -2.967 -1.666 16.594 1 89.94 182 VAL B O 1
ATOM 3480 N N . VAL B 1 183 ? -4.242 -3.408 17.031 1 92.25 183 VAL B N 1
ATOM 3481 C CA . VAL B 1 183 ? -3.406 -4.359 16.312 1 92.25 183 VAL B CA 1
ATOM 3482 C C . VAL B 1 183 ? -4.012 -4.633 14.93 1 92.25 183 VAL B C 1
ATOM 3484 O O . VAL B 1 183 ? -3.311 -4.598 13.922 1 92.25 183 VAL B O 1
ATOM 3487 N N . ALA B 1 184 ? -5.285 -4.805 14.898 1 93.12 184 ALA B N 1
ATOM 3488 C CA . ALA B 1 184 ? -5.988 -5.203 13.68 1 93.12 184 ALA B CA 1
ATOM 3489 C C . ALA B 1 184 ? -5.891 -4.117 12.609 1 93.12 184 ALA B C 1
ATOM 3491 O O . ALA B 1 184 ? -5.695 -4.414 11.43 1 93.12 184 ALA B O 1
ATOM 3492 N N . GLU B 1 185 ? -5.969 -2.934 13.008 1 92.06 185 GLU B N 1
ATOM 3493 C CA . GLU B 1 185 ? -6.012 -1.833 12.047 1 92.06 185 GLU B CA 1
ATOM 3494 C C . GLU B 1 185 ? -4.66 -1.645 11.367 1 92.06 185 GLU B C 1
ATOM 3496 O O . GLU B 1 185 ? -4.586 -1.565 10.141 1 92.06 185 GLU B O 1
ATOM 3501 N N . PRO B 1 186 ? -3.588 -1.602 12.141 1 94.75 186 PRO B N 1
ATOM 3502 C CA . PRO B 1 186 ? -2.285 -1.534 11.477 1 94.75 186 PRO B CA 1
ATOM 3503 C C . PRO B 1 186 ? -2.043 -2.713 10.531 1 94.75 186 PRO B C 1
ATOM 3505 O O . PRO B 1 186 ? -1.504 -2.533 9.438 1 94.75 186 PRO B O 1
ATOM 3508 N N . VAL B 1 187 ? -2.428 -3.867 10.945 1 95.81 187 VAL B N 1
ATOM 3509 C CA . VAL B 1 187 ? -2.26 -5.059 10.117 1 95.81 187 VAL B CA 1
ATOM 3510 C C . VAL B 1 187 ? -3.064 -4.918 8.828 1 95.81 187 VAL B C 1
ATOM 3512 O O . VAL B 1 187 ? -2.572 -5.234 7.746 1 95.81 187 VAL B O 1
ATOM 3515 N N . ARG B 1 188 ? -4.223 -4.41 8.938 1 93.88 188 ARG B N 1
ATOM 3516 C CA . ARG B 1 188 ? -5.082 -4.203 7.773 1 93.88 188 ARG B CA 1
ATOM 3517 C C . ARG B 1 188 ? -4.48 -3.168 6.828 1 93.88 188 ARG B C 1
ATOM 3519 O O . ARG B 1 188 ? -4.484 -3.357 5.609 1 93.88 188 ARG B O 1
ATOM 3526 N N . ILE B 1 189 ? -3.994 -2.105 7.375 1 93.25 189 ILE B N 1
ATOM 3527 C CA . ILE B 1 189 ? -3.406 -1.032 6.582 1 93.25 189 ILE B CA 1
ATOM 3528 C C . ILE B 1 189 ? -2.186 -1.558 5.828 1 93.25 189 ILE B C 1
ATOM 3530 O O . ILE B 1 189 ? -2.043 -1.326 4.625 1 93.25 189 ILE B O 1
ATOM 3534 N N . LEU B 1 190 ? -1.37 -2.312 6.465 1 96.56 190 LEU B N 1
ATOM 3535 C CA . LEU B 1 190 ? -0.17 -2.861 5.844 1 96.56 190 LEU B CA 1
ATOM 3536 C C . LEU B 1 190 ? -0.531 -3.918 4.805 1 96.56 190 LEU B C 1
ATOM 3538 O O . LEU B 1 190 ? 0.159 -4.062 3.793 1 96.56 190 LEU B O 1
ATOM 3542 N N . ALA B 1 191 ? -1.564 -4.68 5.07 1 95 191 ALA B N 1
ATOM 3543 C CA . ALA B 1 191 ? -2.018 -5.719 4.148 1 95 191 ALA B CA 1
ATOM 3544 C C . ALA B 1 191 ? -2.352 -5.133 2.781 1 95 191 ALA B C 1
ATOM 3546 O O . ALA B 1 191 ? -2.191 -5.801 1.756 1 95 191 ALA B O 1
ATOM 3547 N N . GLN B 1 192 ? -2.752 -3.883 2.73 1 92.94 192 GLN B N 1
ATOM 3548 C CA . GLN B 1 192 ? -3.188 -3.238 1.495 1 92.94 192 GLN B CA 1
ATOM 3549 C C . GLN B 1 192 ? -2.01 -3.002 0.553 1 92.94 192 GLN B C 1
ATOM 3551 O O . GLN B 1 192 ? -2.203 -2.752 -0.638 1 92.94 192 GLN B O 1
ATOM 3556 N N . MET B 1 193 ? -0.84 -3.166 1.062 1 95.44 193 MET B N 1
ATOM 3557 C CA . MET B 1 193 ? 0.347 -2.941 0.242 1 95.44 193 MET B CA 1
ATOM 3558 C C . MET B 1 193 ? 0.748 -4.215 -0.497 1 95.44 193 MET B C 1
ATOM 3560 O O . MET B 1 193 ? 1.552 -4.168 -1.43 1 95.44 193 MET B O 1
ATOM 3564 N N . ALA B 1 194 ? 0.229 -5.328 -0.091 1 94.38 194 ALA B N 1
ATOM 3565 C CA . ALA B 1 194 ? 0.716 -6.609 -0.587 1 94.38 194 ALA B CA 1
ATOM 3566 C C . ALA B 1 194 ? 0.542 -6.715 -2.1 1 94.38 194 ALA B C 1
ATOM 3568 O O . ALA B 1 194 ? 1.504 -6.98 -2.824 1 94.38 194 ALA B O 1
ATOM 3569 N N . VAL B 1 195 ? -0.598 -6.363 -2.602 1 93.12 195 VAL B N 1
ATOM 3570 C CA . VAL B 1 195 ? -0.943 -6.559 -4.008 1 93.12 195 VAL B CA 1
ATOM 3571 C C . VAL B 1 195 ? -0.163 -5.574 -4.871 1 93.12 195 VAL B C 1
ATOM 3573 O O . VAL B 1 195 ? 0.584 -5.98 -5.766 1 93.12 195 VAL B O 1
ATOM 3576 N N . PRO B 1 196 ? -0.228 -4.289 -4.605 1 95.75 196 PRO B N 1
ATOM 3577 C CA . PRO B 1 196 ? 0.484 -3.365 -5.492 1 95.75 196 PRO B CA 1
ATOM 3578 C C . PRO B 1 196 ? 2.002 -3.494 -5.383 1 95.75 196 PRO B C 1
ATOM 3580 O O . PRO B 1 196 ? 2.715 -3.283 -6.367 1 95.75 196 PRO B O 1
ATOM 3583 N N . ALA B 1 197 ? 2.502 -3.818 -4.211 1 96.81 197 ALA B N 1
ATOM 3584 C CA . ALA B 1 197 ? 3.947 -3.986 -4.078 1 96.81 197 ALA B CA 1
ATOM 3585 C C . ALA B 1 197 ? 4.445 -5.137 -4.949 1 96.81 197 ALA B C 1
ATOM 3587 O O . ALA B 1 197 ? 5.484 -5.023 -5.605 1 96.81 197 ALA B O 1
ATOM 3588 N N . VAL B 1 198 ? 3.738 -6.23 -4.973 1 94.69 198 VAL B N 1
ATOM 3589 C CA . VAL B 1 198 ? 4.125 -7.395 -5.758 1 94.69 198 VAL B CA 1
ATOM 3590 C C . VAL B 1 198 ? 4.043 -7.066 -7.246 1 94.69 198 VAL B C 1
ATOM 3592 O O . VAL B 1 198 ? 4.969 -7.371 -8.008 1 94.69 198 VAL B O 1
ATOM 3595 N N . LEU B 1 199 ? 2.994 -6.414 -7.68 1 95.44 199 LEU B N 1
ATOM 3596 C CA . LEU B 1 199 ? 2.785 -6.117 -9.094 1 95.44 199 LEU B CA 1
ATOM 3597 C C . LEU B 1 199 ? 3.811 -5.105 -9.594 1 95.44 199 LEU B C 1
ATOM 3599 O O . LEU B 1 199 ? 4.367 -5.262 -10.68 1 95.44 199 LEU B O 1
ATOM 3603 N N . LEU B 1 200 ? 4.062 -4.066 -8.766 1 97.12 200 LEU B N 1
ATOM 3604 C CA . LEU B 1 200 ? 5.082 -3.086 -9.125 1 97.12 200 LEU B CA 1
ATOM 3605 C C . LEU B 1 200 ? 6.465 -3.729 -9.164 1 97.12 200 LEU B C 1
ATOM 3607 O O . LEU B 1 200 ? 7.25 -3.469 -10.078 1 97.12 200 LEU B O 1
ATOM 3611 N N . SER B 1 201 ? 6.754 -4.535 -8.125 1 96.5 201 SER B N 1
ATOM 3612 C CA . SER B 1 201 ? 8.047 -5.215 -8.094 1 96.5 201 SER B CA 1
ATOM 3613 C C . SER B 1 201 ? 8.227 -6.113 -9.32 1 96.5 201 SER B C 1
ATOM 3615 O O . SER B 1 201 ? 9.312 -6.164 -9.906 1 96.5 201 SER B O 1
ATOM 3617 N N . PHE B 1 202 ? 7.184 -6.824 -9.703 1 95.06 202 PHE B N 1
ATOM 3618 C CA . PHE B 1 202 ? 7.223 -7.656 -10.898 1 95.06 202 PHE B CA 1
ATOM 3619 C C . PHE B 1 202 ? 7.488 -6.809 -12.133 1 95.06 202 PHE B C 1
ATOM 3621 O O . PHE B 1 202 ? 8.352 -7.148 -12.953 1 95.06 202 PHE B O 1
ATOM 3628 N N . GLY B 1 203 ? 6.793 -5.734 -12.297 1 96.12 203 GLY B N 1
ATOM 3629 C CA . GLY B 1 203 ? 7.035 -4.828 -13.414 1 96.12 203 GLY B CA 1
ATOM 3630 C C . GLY B 1 203 ? 8.461 -4.309 -13.453 1 96.12 203 GLY B C 1
ATOM 3631 O O . GLY B 1 203 ? 9.078 -4.27 -14.523 1 96.12 203 GLY B O 1
ATOM 3632 N N . LEU B 1 204 ? 8.938 -3.893 -12.312 1 96.62 204 LEU B N 1
ATOM 3633 C CA . LEU B 1 204 ? 10.32 -3.426 -12.195 1 96.62 204 LEU B CA 1
ATOM 3634 C C . LEU B 1 204 ? 11.297 -4.496 -12.664 1 96.62 204 LEU B C 1
ATOM 3636 O O . LEU B 1 204 ? 12.336 -4.18 -13.25 1 96.62 204 LEU B O 1
ATOM 3640 N N . SER B 1 205 ? 11.039 -5.727 -12.398 1 94.31 205 SER B N 1
ATOM 3641 C CA . SER B 1 205 ? 11.938 -6.836 -12.703 1 94.31 205 SER B CA 1
ATOM 3642 C C . SER B 1 205 ? 12.023 -7.078 -14.211 1 94.31 205 SER B C 1
ATOM 3644 O O . SER B 1 205 ? 12.922 -7.77 -14.68 1 94.31 205 SER B O 1
ATOM 3646 N N . LEU B 1 206 ? 11.078 -6.555 -14.945 1 94.56 206 LEU B N 1
ATOM 3647 C CA . LEU B 1 206 ? 11.023 -6.785 -16.391 1 94.56 206 LEU B CA 1
ATOM 3648 C C . LEU B 1 206 ? 11.984 -5.855 -17.125 1 94.56 206 LEU B C 1
ATOM 3650 O O . LEU B 1 206 ? 12.305 -6.078 -18.281 1 94.56 206 LEU B O 1
ATOM 3654 N N . VAL B 1 207 ? 12.383 -4.816 -16.438 1 94.06 207 VAL B N 1
ATOM 3655 C CA . VAL B 1 207 ? 13.289 -3.865 -17.078 1 94.06 207 VAL B CA 1
ATOM 3656 C C . VAL B 1 207 ? 14.602 -4.562 -17.438 1 94.06 207 VAL B C 1
ATOM 3658 O O . VAL B 1 207 ? 15.234 -5.188 -16.578 1 94.06 207 VAL B O 1
ATOM 3661 N N . GLY B 1 208 ? 15.016 -4.484 -18.703 1 88.44 208 GLY B N 1
ATOM 3662 C CA . GLY B 1 208 ? 16.266 -5.066 -19.172 1 88.44 208 GLY B CA 1
ATOM 3663 C C . GLY B 1 208 ? 16.188 -6.562 -19.391 1 88.44 208 GLY B C 1
ATOM 3664 O O . GLY B 1 208 ? 17.172 -7.199 -19.734 1 88.44 208 GLY B O 1
ATOM 3665 N N . SER B 1 209 ? 15.094 -7.172 -19.047 1 86.62 209 SER B N 1
ATOM 3666 C CA . SER B 1 209 ? 14.945 -8.609 -19.234 1 86.62 209 SER B CA 1
ATOM 3667 C C . SER B 1 209 ? 14.703 -8.961 -20.703 1 86.62 209 SER B C 1
ATOM 3669 O O . SER B 1 209 ? 14.016 -8.219 -21.406 1 86.62 209 SER B O 1
ATOM 3671 N N . PRO B 1 210 ? 15.25 -9.961 -21.141 1 80.88 210 PRO B N 1
ATOM 3672 C CA . PRO B 1 210 ? 15.031 -10.375 -22.531 1 80.88 210 PRO B CA 1
ATOM 3673 C C . PRO B 1 210 ? 13.617 -10.906 -22.766 1 80.88 210 PRO B C 1
ATOM 3675 O O . PRO B 1 210 ? 12.875 -11.156 -21.812 1 80.88 210 PRO B O 1
ATOM 3678 N N . LEU B 1 211 ? 13.273 -10.984 -24.031 1 79.94 211 LEU B N 1
ATOM 3679 C CA . LEU B 1 211 ? 11.984 -11.562 -24.406 1 79.94 211 LEU B CA 1
ATOM 3680 C C . LEU B 1 211 ? 11.875 -13 -23.922 1 79.94 211 LEU B C 1
ATOM 3682 O O . LEU B 1 211 ? 12.867 -13.734 -23.906 1 79.94 211 LEU B O 1
ATOM 3686 N N . PRO B 1 212 ? 10.695 -13.32 -23.578 1 79.94 212 PRO B N 1
ATOM 3687 C CA . PRO B 1 212 ? 10.5 -14.68 -23.062 1 79.94 212 PRO B CA 1
ATOM 3688 C C . PRO B 1 212 ? 10.891 -15.758 -24.062 1 79.94 212 PRO B C 1
ATOM 3690 O O . PRO B 1 212 ? 10.773 -15.555 -25.281 1 79.94 212 PRO B O 1
ATOM 3693 N N . GLY B 1 213 ? 11.312 -16.953 -23.578 1 74.38 213 GLY B N 1
ATOM 3694 C CA . GLY B 1 213 ? 11.586 -18.125 -24.391 1 74.38 213 GLY B CA 1
ATOM 3695 C C . GLY B 1 213 ? 13.031 -18.188 -24.875 1 74.38 213 GLY B C 1
ATOM 3696 O O . GLY B 1 213 ? 13.406 -19.109 -25.594 1 74.38 213 GLY B O 1
ATOM 3697 N N . ARG B 1 214 ? 13.852 -17.25 -24.578 1 71.38 214 ARG B N 1
ATOM 3698 C CA . ARG B 1 214 ? 15.227 -17.234 -25.078 1 71.38 214 ARG B CA 1
ATOM 3699 C C . ARG B 1 214 ? 16.188 -17.781 -24.031 1 71.38 214 ARG B C 1
ATOM 3701 O O . ARG B 1 214 ? 17.406 -17.844 -24.266 1 71.38 214 ARG B O 1
ATOM 3708 N N . GLY B 1 215 ? 15.586 -18.172 -23.047 1 69.38 215 GLY B N 1
ATOM 3709 C CA . GLY B 1 215 ? 16.484 -18.656 -22 1 69.38 215 GLY B CA 1
ATOM 3710 C C . GLY B 1 215 ? 16.688 -20.156 -22.062 1 69.38 215 GLY B C 1
ATOM 3711 O O . GLY B 1 215 ? 16.141 -20.828 -22.922 1 69.38 215 GLY B O 1
ATOM 3712 N N . GLY B 1 216 ? 17.562 -20.719 -21.266 1 75.44 216 GLY B N 1
ATOM 3713 C CA . GLY B 1 216 ? 18.016 -22.109 -21.234 1 75.44 216 GLY B CA 1
ATOM 3714 C C . GLY B 1 216 ? 16.984 -23.047 -20.625 1 75.44 216 GLY B C 1
ATOM 3715 O O . GLY B 1 216 ? 17.078 -24.266 -20.797 1 75.44 216 GLY B O 1
ATOM 3716 N N . ASP B 1 217 ? 15.938 -22.641 -20 1 91.12 217 ASP B N 1
ATOM 3717 C CA . ASP B 1 217 ? 14.992 -23.516 -19.312 1 91.12 217 ASP B CA 1
ATOM 3718 C C . ASP B 1 217 ? 13.68 -23.609 -20.078 1 91.12 217 ASP B C 1
ATOM 3720 O O . ASP B 1 217 ? 12.602 -23.547 -19.484 1 91.12 217 ASP B O 1
ATOM 3724 N N . ARG B 1 218 ? 13.766 -23.859 -21.359 1 93.19 218 ARG B N 1
ATOM 3725 C CA . ARG B 1 218 ? 12.602 -23.828 -22.234 1 93.19 218 ARG B CA 1
ATOM 3726 C C . ARG B 1 218 ? 11.633 -24.953 -21.906 1 93.19 218 ARG B C 1
ATOM 3728 O O . ARG B 1 218 ? 10.414 -24.781 -21.969 1 93.19 218 ARG B O 1
ATOM 3735 N N . ALA B 1 219 ? 12.188 -26.141 -21.641 1 94.88 219 ALA B N 1
ATOM 3736 C CA . ALA B 1 219 ? 11.328 -27.281 -21.344 1 94.88 219 ALA B CA 1
ATOM 3737 C C . ALA B 1 219 ? 10.508 -27.031 -20.078 1 94.88 219 ALA B C 1
ATOM 3739 O O . ALA B 1 219 ? 9.305 -27.312 -20.047 1 94.88 219 ALA B O 1
ATOM 3740 N N . ALA B 1 220 ? 11.125 -26.562 -19.094 1 96.88 220 ALA B N 1
ATOM 3741 C CA . ALA B 1 220 ? 10.438 -26.234 -17.859 1 96.88 220 ALA B CA 1
ATOM 3742 C C . ALA B 1 220 ? 9.398 -25.125 -18.078 1 96.88 220 ALA B C 1
ATOM 3744 O O . ALA B 1 220 ? 8.281 -25.203 -17.547 1 96.88 220 ALA B O 1
ATOM 3745 N N . LEU B 1 221 ? 9.773 -24.141 -18.828 1 97 221 LEU B N 1
ATOM 3746 C CA . LEU B 1 221 ? 8.852 -23.047 -19.156 1 97 221 LEU B CA 1
ATOM 3747 C C . LEU B 1 221 ? 7.633 -23.578 -19.891 1 97 221 LEU B C 1
ATOM 3749 O O . LEU B 1 221 ? 6.5 -23.234 -19.562 1 97 221 LEU B O 1
ATOM 3753 N N . GLY B 1 222 ? 7.934 -24.359 -20.906 1 97.31 222 GLY B N 1
ATOM 3754 C CA . GLY B 1 222 ? 6.844 -24.969 -21.641 1 97.31 222 GLY B CA 1
ATOM 3755 C C . GLY B 1 222 ? 5.922 -25.797 -20.766 1 97.31 222 GLY B C 1
ATOM 3756 O O . GLY B 1 222 ? 4.699 -25.781 -20.938 1 97.31 222 GLY B O 1
ATOM 3757 N N . PHE B 1 223 ? 6.516 -26.547 -19.875 1 97.88 223 PHE B N 1
ATOM 3758 C CA . PHE B 1 223 ? 5.742 -27.359 -18.938 1 97.88 223 PHE B CA 1
ATOM 3759 C C . PHE B 1 223 ? 4.801 -26.484 -18.109 1 97.88 223 PHE B C 1
ATOM 3761 O O . PHE B 1 223 ? 3.639 -26.844 -17.906 1 97.88 223 PHE B O 1
ATOM 3768 N N . VAL B 1 224 ? 5.293 -25.344 -17.594 1 98.25 224 VAL B N 1
ATOM 3769 C CA . VAL B 1 224 ? 4.488 -24.453 -16.766 1 98.25 224 VAL B CA 1
ATOM 3770 C C . VAL B 1 224 ? 3.324 -23.906 -17.594 1 98.25 224 VAL B C 1
ATOM 3772 O O . VAL B 1 224 ? 2.176 -23.906 -17.141 1 98.25 224 VAL B O 1
ATOM 3775 N N . VAL B 1 225 ? 3.6 -23.5 -18.797 1 98.06 225 VAL B N 1
ATOM 3776 C CA . VAL B 1 225 ? 2.59 -22.891 -19.656 1 98.06 225 VAL B CA 1
ATOM 3777 C C . VAL B 1 225 ? 1.524 -23.922 -20.016 1 98.06 225 VAL B C 1
ATOM 3779 O O . VAL B 1 225 ? 0.326 -23.656 -19.906 1 98.06 225 VAL B O 1
ATOM 3782 N N . VAL B 1 226 ? 1.94 -25.062 -20.359 1 98.19 226 VAL B N 1
ATOM 3783 C CA . VAL B 1 226 ? 1.02 -26.109 -20.75 1 98.19 226 VAL B CA 1
ATOM 3784 C C . VAL B 1 226 ? 0.201 -26.562 -19.547 1 98.19 226 VAL B C 1
ATOM 3786 O O . VAL B 1 226 ? -0.984 -26.875 -19.672 1 98.19 226 VAL B O 1
ATOM 3789 N N . SER B 1 227 ? 0.792 -26.656 -18.422 1 98.12 227 SER B N 1
ATOM 3790 C CA . SER B 1 227 ? 0.091 -27.047 -17.203 1 98.12 227 SER B CA 1
ATOM 3791 C C . SER B 1 227 ? -1.028 -26.062 -16.875 1 98.12 227 SER B C 1
ATOM 3793 O O . SER B 1 227 ? -2.143 -26.484 -16.547 1 98.12 227 SER B O 1
ATOM 3795 N N . SER B 1 228 ? -0.712 -24.766 -16.938 1 96.62 228 SER B N 1
ATOM 3796 C CA . SER B 1 228 ? -1.694 -23.75 -16.609 1 96.62 228 SER B CA 1
ATOM 3797 C C . SER B 1 228 ? -2.773 -23.656 -17.688 1 96.62 228 SER B C 1
ATOM 3799 O O . SER B 1 228 ? -3.943 -23.422 -17.375 1 96.62 228 SER B O 1
ATOM 3801 N N . ALA B 1 229 ? -2.441 -23.875 -18.938 1 97.12 229 ALA B N 1
ATOM 3802 C CA . ALA B 1 229 ? -3.342 -23.641 -20.062 1 97.12 229 ALA B CA 1
ATOM 3803 C C . ALA B 1 229 ? -4.188 -24.875 -20.359 1 97.12 229 ALA B C 1
ATOM 3805 O O . ALA B 1 229 ? -5.316 -24.766 -20.844 1 97.12 229 ALA B O 1
ATOM 3806 N N . LEU B 1 230 ? -3.629 -26 -20.109 1 97.44 230 LEU B N 1
ATOM 3807 C CA . LEU B 1 230 ? -4.293 -27.203 -20.594 1 97.44 230 LEU B CA 1
ATOM 3808 C C . LEU B 1 230 ? -4.457 -28.234 -19.484 1 97.44 230 LEU B C 1
ATOM 3810 O O . LEU B 1 230 ? -5.574 -28.672 -19.203 1 97.44 230 LEU B O 1
ATOM 3814 N N . VAL B 1 231 ? -3.396 -28.594 -18.781 1 97.94 231 VAL B N 1
ATOM 3815 C CA . VAL B 1 231 ? -3.402 -29.719 -17.844 1 97.94 231 VAL B CA 1
ATOM 3816 C C . VAL B 1 231 ? -4.406 -29.438 -16.719 1 97.94 231 VAL B C 1
ATOM 3818 O O . VAL B 1 231 ? -5.285 -30.25 -16.453 1 97.94 231 VAL B O 1
ATOM 3821 N N . ARG B 1 232 ? -4.316 -28.312 -16.078 1 98.06 232 ARG B N 1
ATOM 3822 C CA . ARG B 1 232 ? -5.16 -28.031 -14.922 1 98.06 232 ARG B CA 1
ATOM 3823 C C . ARG B 1 232 ? -6.617 -27.859 -15.336 1 98.06 232 ARG B C 1
ATOM 3825 O O . ARG B 1 232 ? -7.508 -28.5 -14.766 1 98.06 232 ARG B O 1
ATOM 3832 N N . PRO B 1 233 ? -6.961 -27.094 -16.422 1 97.56 233 PRO B N 1
ATOM 3833 C CA . PRO B 1 233 ? -8.359 -26.984 -16.828 1 97.56 233 PRO B CA 1
ATOM 3834 C C . PRO B 1 233 ? -8.961 -28.312 -17.281 1 97.56 233 PRO B C 1
ATOM 3836 O O . PRO B 1 233 ? -10.109 -28.625 -16.953 1 97.56 233 PRO B O 1
ATOM 3839 N N . VAL B 1 234 ? -8.234 -29.125 -17.969 1 97.88 234 VAL B N 1
ATOM 3840 C CA . VAL B 1 234 ? -8.742 -30.422 -18.438 1 97.88 234 VAL B CA 1
ATOM 3841 C C . VAL B 1 234 ? -8.93 -31.359 -17.25 1 97.88 234 VAL B C 1
ATOM 3843 O O . VAL B 1 234 ? -9.93 -32.094 -17.172 1 97.88 234 VAL B O 1
ATOM 3846 N N . ALA B 1 235 ? -7.969 -31.344 -16.375 1 98 235 ALA B N 1
ATOM 3847 C CA . ALA B 1 235 ? -8.109 -32.156 -15.164 1 98 235 ALA B CA 1
ATOM 3848 C C . ALA B 1 235 ? -9.344 -31.734 -14.375 1 98 235 ALA B C 1
ATOM 3850 O O . ALA B 1 235 ? -10.039 -32.562 -13.805 1 98 235 ALA B O 1
ATOM 3851 N N . ALA B 1 236 ? -9.555 -30.438 -14.289 1 97.56 236 ALA B N 1
ATOM 3852 C CA . ALA B 1 236 ? -10.734 -29.938 -13.594 1 97.56 236 ALA B CA 1
ATOM 3853 C C . ALA B 1 236 ? -12.016 -30.438 -14.258 1 97.56 236 ALA B C 1
ATOM 3855 O O . ALA B 1 236 ? -12.969 -30.812 -13.57 1 97.56 236 ALA B O 1
ATOM 3856 N N . TRP B 1 237 ? -12.008 -30.391 -15.562 1 97.06 237 TRP B N 1
ATOM 3857 C CA . TRP B 1 237 ? -13.172 -30.875 -16.297 1 97.06 237 TRP B CA 1
ATOM 3858 C C . TRP B 1 237 ? -13.422 -32.344 -16.031 1 97.06 237 TRP B C 1
ATOM 3860 O O . TRP B 1 237 ? -14.562 -32.75 -15.789 1 97.06 237 TRP B O 1
ATOM 3870 N N . VAL B 1 238 ? -12.398 -33.156 -16.047 1 97.38 238 VAL B N 1
ATOM 3871 C CA . VAL B 1 238 ? -12.516 -34.594 -15.828 1 97.38 238 VAL B CA 1
ATOM 3872 C C . VAL B 1 238 ? -12.969 -34.875 -14.398 1 97.38 238 VAL B C 1
ATOM 3874 O O . VAL B 1 238 ? -13.859 -35.688 -14.172 1 97.38 238 VAL B O 1
ATOM 3877 N N . LEU B 1 239 ? -12.367 -34.188 -13.438 1 96.44 239 LEU B N 1
ATOM 3878 C CA . LEU B 1 239 ? -12.633 -34.469 -12.023 1 96.44 239 LEU B CA 1
ATOM 3879 C C . LEU B 1 239 ? -14.039 -34 -11.641 1 96.44 239 LEU B C 1
ATOM 3881 O O . LEU B 1 239 ? -14.781 -34.75 -11 1 96.44 239 LEU B O 1
ATOM 3885 N N . ALA B 1 240 ? -14.43 -32.844 -12.055 1 95.44 240 ALA B N 1
ATOM 3886 C CA . ALA B 1 240 ? -15.734 -32.281 -11.672 1 95.44 240 ALA B CA 1
ATOM 3887 C C . ALA B 1 240 ? -16.859 -32.938 -12.477 1 95.44 240 ALA B C 1
ATOM 3889 O O . ALA B 1 240 ? -17.953 -33.125 -11.961 1 95.44 240 ALA B O 1
ATOM 3890 N N . GLY B 1 241 ? -16.609 -33.188 -13.711 1 94.75 241 GLY B N 1
ATOM 3891 C CA . GLY B 1 241 ? -17.641 -33.719 -14.586 1 94.75 241 GLY B CA 1
ATOM 3892 C C . GLY B 1 241 ? -17.828 -35.219 -14.453 1 94.75 241 GLY B C 1
ATOM 3893 O O . GLY B 1 241 ? -18.578 -35.656 -13.594 1 94.75 241 GLY B O 1
ATOM 3894 N N . PRO B 1 242 ? -17.062 -35.969 -15.234 1 94.88 242 PRO B N 1
ATOM 3895 C CA . PRO B 1 242 ? -17.297 -37.406 -15.281 1 94.88 242 PRO B CA 1
ATOM 3896 C C . PRO B 1 242 ? -17 -38.094 -13.945 1 94.88 242 PRO B C 1
ATOM 3898 O O . PRO B 1 242 ? -17.656 -39.094 -13.609 1 94.88 242 PRO B O 1
ATOM 3901 N N . VAL B 1 243 ? -16.109 -37.656 -13.164 1 94.56 243 VAL B N 1
ATOM 3902 C CA . VAL B 1 243 ? -15.703 -38.344 -11.953 1 94.56 243 VAL B CA 1
ATOM 3903 C C . VAL B 1 243 ? -16.656 -38 -10.812 1 94.56 243 VAL B C 1
ATOM 3905 O O . VAL B 1 243 ? -17.234 -38.875 -10.172 1 94.56 243 VAL B O 1
ATOM 3908 N N . LEU B 1 244 ? -16.969 -36.75 -10.609 1 93.81 244 LEU B N 1
ATOM 3909 C CA . LEU B 1 244 ? -17.781 -36.312 -9.477 1 93.81 244 LEU B CA 1
ATOM 3910 C C . LEU B 1 244 ? -19.234 -36.125 -9.898 1 93.81 244 LEU B C 1
ATOM 3912 O O . LEU B 1 244 ? -20.125 -36.094 -9.047 1 93.81 244 LEU B O 1
ATOM 3916 N N . GLY B 1 245 ? -19.453 -35.969 -11.133 1 94.5 245 GLY B N 1
ATOM 3917 C CA . GLY B 1 245 ? -20.797 -35.75 -11.617 1 94.5 245 GLY B CA 1
ATOM 3918 C C . GLY B 1 245 ? -21.391 -34.438 -11.148 1 94.5 245 GLY B C 1
ATOM 3919 O O . GLY B 1 245 ? -22.578 -34.375 -10.82 1 94.5 245 GLY B O 1
ATOM 3920 N N . ALA B 1 246 ? -20.625 -33.5 -11.078 1 94 246 ALA B N 1
ATOM 3921 C CA . ALA B 1 246 ? -21.078 -32.188 -10.602 1 94 246 ALA B CA 1
ATOM 3922 C C . ALA B 1 246 ? -21.969 -31.5 -11.633 1 94 246 ALA B C 1
ATOM 3924 O O . ALA B 1 246 ? -21.922 -31.844 -12.82 1 94 246 ALA B O 1
ATOM 3925 N N . PRO B 1 247 ? -22.828 -30.625 -11.117 1 94.38 247 PRO B N 1
ATOM 3926 C CA . PRO B 1 247 ? -23.641 -29.844 -12.062 1 94.38 247 PRO B CA 1
ATOM 3927 C C . PRO B 1 247 ? -22.797 -29.047 -13.055 1 94.38 247 PRO B C 1
ATOM 3929 O O . PRO B 1 247 ? -21.656 -28.703 -12.758 1 94.38 247 PRO B O 1
ATOM 3932 N N . ALA B 1 248 ? -23.406 -28.75 -14.156 1 93.94 248 ALA B N 1
ATOM 3933 C CA . ALA B 1 248 ? -22.719 -28.078 -15.258 1 93.94 248 ALA B CA 1
ATOM 3934 C C . ALA B 1 248 ? -22.094 -26.766 -14.789 1 93.94 248 ALA B C 1
ATOM 3936 O O . ALA B 1 248 ? -20.984 -26.422 -15.188 1 93.94 248 ALA B O 1
ATOM 3937 N N . ALA B 1 249 ? -22.812 -26.109 -13.898 1 92.38 249 ALA B N 1
ATOM 3938 C CA . ALA B 1 249 ? -22.312 -24.828 -13.398 1 92.38 249 ALA B CA 1
ATOM 3939 C C . ALA B 1 249 ? -21.062 -25 -12.555 1 92.38 249 ALA B C 1
ATOM 3941 O O . ALA B 1 249 ? -20.141 -24.188 -12.617 1 92.38 249 ALA B O 1
ATOM 3942 N N . THR B 1 250 ? -21.062 -26.031 -11.836 1 92.56 250 THR B N 1
ATOM 3943 C CA . THR B 1 250 ? -19.906 -26.344 -10.992 1 92.56 250 THR B CA 1
ATOM 3944 C C . THR B 1 250 ? -18.719 -26.766 -11.828 1 92.56 250 THR B C 1
ATOM 3946 O O . THR B 1 250 ? -17.578 -26.375 -11.539 1 92.56 250 THR B O 1
ATOM 3949 N N . VAL B 1 251 ? -18.969 -27.531 -12.859 1 95.12 251 VAL B N 1
ATOM 3950 C CA . VAL B 1 251 ? -17.906 -27.953 -13.766 1 95.12 251 VAL B CA 1
ATOM 3951 C C . VAL B 1 251 ? -17.297 -26.734 -14.453 1 95.12 251 VAL B C 1
ATOM 3953 O O . VAL B 1 251 ? -16.078 -26.578 -14.508 1 95.12 251 VAL B O 1
ATOM 3956 N N . TYR B 1 252 ? -18.172 -25.891 -14.883 1 94.94 252 TYR B N 1
ATOM 3957 C CA . TYR B 1 252 ? -17.75 -24.672 -15.547 1 94.94 252 TYR B CA 1
ATOM 3958 C C . TYR B 1 252 ? -16.875 -23.828 -14.625 1 94.94 252 TYR B C 1
ATOM 3960 O O . TYR B 1 252 ? -15.789 -23.391 -15.008 1 94.94 252 TYR B O 1
ATOM 3968 N N . ALA B 1 253 ? -17.312 -23.641 -13.398 1 94.06 253 ALA B N 1
ATOM 3969 C CA . ALA B 1 253 ? -16.578 -22.828 -12.43 1 94.06 253 ALA B CA 1
ATOM 3970 C C . ALA B 1 253 ? -15.219 -23.438 -12.117 1 94.06 253 ALA B C 1
ATOM 3972 O O . ALA B 1 253 ? -14.211 -22.719 -12.062 1 94.06 253 ALA B O 1
ATOM 3973 N N . ALA B 1 254 ? -15.172 -24.688 -11.953 1 94.44 254 ALA B N 1
ATOM 3974 C CA . ALA B 1 254 ? -13.93 -25.375 -11.617 1 94.44 254 ALA B CA 1
ATOM 3975 C C . ALA B 1 254 ? -12.914 -25.266 -12.75 1 94.44 254 ALA B C 1
ATOM 3977 O O . ALA B 1 254 ? -11.719 -25.047 -12.508 1 94.44 254 ALA B O 1
ATOM 3978 N N . VAL B 1 255 ? -13.367 -25.359 -13.961 1 96.06 255 VAL B N 1
ATOM 3979 C CA . VAL B 1 255 ? -12.5 -25.297 -15.133 1 96.06 255 VAL B CA 1
ATOM 3980 C C . VAL B 1 255 ? -11.938 -23.875 -15.289 1 96.06 255 VAL B C 1
ATOM 3982 O O . VAL B 1 255 ? -10.734 -23.703 -15.492 1 96.06 255 VAL B O 1
ATOM 3985 N N . VAL B 1 256 ? -12.758 -22.922 -15.109 1 94.75 256 VAL B N 1
ATOM 3986 C CA . VAL B 1 256 ? -12.367 -21.531 -15.281 1 94.75 256 VAL B CA 1
ATOM 3987 C C . VAL B 1 256 ? -11.352 -21.141 -14.203 1 94.75 256 VAL B C 1
ATOM 3989 O O . VAL B 1 256 ? -10.32 -20.531 -14.5 1 94.75 256 VAL B O 1
ATOM 3992 N N . LEU B 1 257 ? -11.594 -21.547 -12.992 1 94.81 257 LEU B N 1
ATOM 3993 C CA . LEU B 1 257 ? -10.695 -21.219 -11.891 1 94.81 257 LEU B CA 1
ATOM 3994 C C . LEU B 1 257 ? -9.367 -21.953 -12.031 1 94.81 257 LEU B C 1
ATOM 3996 O O . LEU B 1 257 ? -8.336 -21.469 -11.57 1 94.81 257 LEU B O 1
ATOM 4000 N N . SER B 1 258 ? -9.375 -23.062 -12.727 1 96.5 258 SER B N 1
ATOM 4001 C CA . SER B 1 258 ? -8.156 -23.844 -12.93 1 96.5 258 SER B CA 1
ATOM 4002 C C . SER B 1 258 ? -7.352 -23.312 -14.109 1 96.5 258 SER B C 1
ATOM 4004 O O . SER B 1 258 ? -6.227 -23.75 -14.344 1 96.5 258 SER B O 1
ATOM 4006 N N . ALA B 1 259 ? -7.906 -22.375 -14.828 1 96.81 259 ALA B N 1
ATOM 4007 C CA . ALA B 1 259 ? -7.238 -21.812 -16 1 96.81 259 ALA B CA 1
ATOM 4008 C C . ALA B 1 259 ? -6.516 -20.516 -15.656 1 96.81 259 ALA B C 1
ATOM 4010 O O . ALA B 1 259 ? -5.984 -19.844 -16.547 1 96.81 259 ALA B O 1
ATOM 4011 N N . LEU B 1 260 ? -6.484 -20.172 -14.406 1 96.5 260 LEU B N 1
ATOM 4012 C CA . LEU B 1 260 ? -5.828 -18.953 -13.984 1 96.5 260 LEU B CA 1
ATOM 4013 C C . LEU B 1 260 ? -4.316 -19.047 -14.172 1 96.5 260 LEU B C 1
ATOM 4015 O O . LEU B 1 260 ? -3.74 -20.125 -14.023 1 96.5 260 LEU B O 1
ATOM 4019 N N . PRO B 1 261 ? -3.629 -17.922 -14.484 1 97.31 261 PRO B N 1
ATOM 4020 C CA . PRO B 1 261 ? -2.18 -17.922 -14.695 1 97.31 261 PRO B CA 1
ATOM 4021 C C . PRO B 1 261 ? -1.396 -17.984 -13.383 1 97.31 261 PRO B C 1
ATOM 4023 O O . PRO B 1 261 ? -1.985 -17.906 -12.305 1 97.31 261 PRO B O 1
ATOM 4026 N N . VAL B 1 262 ? -0.104 -18.125 -13.586 1 97.81 262 VAL B N 1
ATOM 4027 C CA . VAL B 1 262 ? 0.813 -18.141 -12.453 1 97.81 262 VAL B CA 1
ATOM 4028 C C . VAL B 1 262 ? 0.793 -16.781 -11.75 1 97.81 262 VAL B C 1
ATOM 4030 O O . VAL B 1 262 ? 0.787 -15.734 -12.406 1 97.81 262 VAL B O 1
ATOM 4033 N N . ALA B 1 263 ? 0.762 -16.797 -10.406 1 96.5 263 ALA B N 1
ATOM 4034 C CA . ALA B 1 263 ? 0.746 -15.578 -9.609 1 96.5 263 ALA B CA 1
ATOM 4035 C C . ALA B 1 263 ? 2.072 -14.836 -9.719 1 96.5 263 ALA B C 1
ATOM 4037 O O . ALA B 1 263 ? 3.139 -15.453 -9.734 1 96.5 263 ALA B O 1
ATOM 4038 N N . GLN B 1 264 ? 2.078 -13.5 -9.719 1 94.5 264 GLN B N 1
ATOM 4039 C CA . GLN B 1 264 ? 3.281 -12.68 -9.766 1 94.5 264 GLN B CA 1
ATOM 4040 C C . GLN B 1 264 ? 4.156 -12.906 -8.539 1 94.5 264 GLN B C 1
ATOM 4042 O O . GLN B 1 264 ? 5.367 -12.688 -8.578 1 94.5 264 GLN B O 1
ATOM 4047 N N . ASN B 1 265 ? 3.615 -13.336 -7.441 1 94.31 265 ASN B N 1
ATOM 4048 C CA . ASN B 1 265 ? 4.348 -13.656 -6.223 1 94.31 265 ASN B CA 1
ATOM 4049 C C . ASN B 1 265 ? 5.516 -14.602 -6.504 1 94.31 265 ASN B C 1
ATOM 4051 O O . ASN B 1 265 ? 6.586 -14.469 -5.902 1 94.31 265 ASN B O 1
ATOM 4055 N N . VAL B 1 266 ? 5.227 -15.492 -7.395 1 95.94 266 VAL B N 1
ATOM 4056 C CA . VAL B 1 266 ? 6.227 -16.5 -7.727 1 95.94 266 VAL B CA 1
ATOM 4057 C C . VAL B 1 266 ? 7.477 -15.82 -8.289 1 95.94 266 VAL B C 1
ATOM 4059 O O . VAL B 1 266 ? 8.602 -16.172 -7.918 1 95.94 266 VAL B O 1
ATOM 4062 N N . ALA B 1 267 ? 7.281 -14.883 -9.148 1 95.44 267 ALA B N 1
ATOM 4063 C CA . ALA B 1 267 ? 8.406 -14.141 -9.727 1 95.44 267 ALA B CA 1
ATOM 4064 C C . ALA B 1 267 ? 9.125 -13.32 -8.656 1 95.44 267 ALA B C 1
ATOM 4066 O O . ALA B 1 267 ? 10.352 -13.219 -8.664 1 95.44 267 ALA B O 1
ATOM 4067 N N . VAL B 1 268 ? 8.398 -12.766 -7.77 1 94.12 268 VAL B N 1
ATOM 4068 C CA . VAL B 1 268 ? 8.969 -11.945 -6.711 1 94.12 268 VAL B CA 1
ATOM 4069 C C . VAL B 1 268 ? 9.781 -12.82 -5.754 1 94.12 268 VAL B C 1
ATOM 4071 O O . VAL B 1 268 ? 10.898 -12.461 -5.371 1 94.12 268 VAL B O 1
ATOM 4074 N N . TRP B 1 269 ? 9.25 -13.977 -5.426 1 93.75 269 TRP B N 1
ATOM 4075 C CA . TRP B 1 269 ? 9.984 -14.914 -4.578 1 93.75 269 TRP B CA 1
ATOM 4076 C C . TRP B 1 269 ? 11.258 -15.383 -5.262 1 93.75 269 TRP B C 1
ATOM 4078 O O . TRP B 1 269 ? 12.328 -15.406 -4.645 1 93.75 269 TRP B O 1
ATOM 4088 N N . ALA B 1 270 ? 11.125 -15.695 -6.48 1 94.5 270 ALA B N 1
ATOM 4089 C CA . ALA B 1 270 ? 12.266 -16.188 -7.242 1 94.5 270 ALA B CA 1
ATOM 4090 C C . ALA B 1 270 ? 13.398 -15.172 -7.266 1 94.5 270 ALA B C 1
ATOM 4092 O O . ALA B 1 270 ? 14.57 -15.523 -7.125 1 94.5 270 ALA B O 1
ATOM 4093 N N . GLY B 1 271 ? 13.047 -13.961 -7.477 1 92.56 271 GLY B N 1
ATOM 4094 C CA . GLY B 1 271 ? 14.039 -12.898 -7.473 1 92.56 271 GLY B CA 1
ATOM 4095 C C . GLY B 1 271 ? 14.688 -12.688 -6.117 1 92.56 271 GLY B C 1
ATOM 4096 O O . GLY B 1 271 ? 15.906 -12.523 -6.027 1 92.56 271 GLY B O 1
ATOM 4097 N N . HIS B 1 272 ? 13.883 -12.734 -5.164 1 89.88 272 HIS B N 1
ATOM 4098 C CA . HIS B 1 272 ? 14.375 -12.492 -3.812 1 89.88 272 HIS B CA 1
ATOM 4099 C C . HIS B 1 272 ? 15.297 -13.625 -3.35 1 89.88 272 HIS B C 1
ATOM 4101 O O . HIS B 1 272 ? 16.344 -13.367 -2.766 1 89.88 272 HIS B O 1
ATOM 4107 N N . TYR B 1 273 ? 14.977 -14.859 -3.627 1 89.56 273 TYR B N 1
ATOM 4108 C CA . TYR B 1 273 ? 15.719 -16.016 -3.133 1 89.56 273 TYR B CA 1
ATOM 4109 C C . TYR B 1 273 ? 16.75 -16.469 -4.156 1 89.56 273 TYR B C 1
ATOM 4111 O O . TYR B 1 273 ? 17.547 -17.375 -3.881 1 89.56 273 TYR B O 1
ATOM 4119 N N . GLY B 1 274 ? 16.719 -15.898 -5.32 1 91.31 274 GLY B N 1
ATOM 4120 C CA . GLY B 1 274 ? 17.688 -16.234 -6.355 1 91.31 274 GLY B CA 1
ATOM 4121 C C . GLY B 1 274 ? 17.469 -17.625 -6.93 1 91.31 274 GLY B C 1
ATOM 4122 O O . GLY B 1 274 ? 18.438 -18.344 -7.199 1 91.31 274 GLY B O 1
ATOM 4123 N N . ALA B 1 275 ? 16.219 -18.047 -7.059 1 93.19 275 ALA B N 1
ATOM 4124 C CA . ALA B 1 275 ? 15.875 -19.359 -7.578 1 93.19 275 ALA B CA 1
ATOM 4125 C C . ALA B 1 275 ? 15.203 -19.266 -8.945 1 93.19 275 ALA B C 1
ATOM 4127 O O . ALA B 1 275 ? 13.977 -19.141 -9.031 1 93.19 275 ALA B O 1
ATOM 4128 N N . ALA B 1 276 ? 16.031 -19.375 -10.016 1 93.94 276 ALA B N 1
ATOM 4129 C CA . ALA B 1 276 ? 15.586 -19.391 -11.406 1 93.94 276 ALA B CA 1
ATOM 4130 C C . ALA B 1 276 ? 14.68 -18.203 -11.703 1 93.94 276 ALA B C 1
ATOM 4132 O O . ALA B 1 276 ? 13.562 -18.375 -12.203 1 93.94 276 ALA B O 1
ATOM 4133 N N . PRO B 1 277 ? 15.125 -17.016 -11.453 1 94.06 277 PRO B N 1
ATOM 4134 C CA . PRO B 1 277 ? 14.281 -15.82 -11.609 1 94.06 277 PRO B CA 1
ATOM 4135 C C . PRO B 1 277 ? 13.781 -15.641 -13.039 1 94.06 277 PRO B C 1
ATOM 4137 O O . PRO B 1 277 ? 12.656 -15.188 -13.25 1 94.06 277 PRO B O 1
ATOM 4140 N N . ARG B 1 278 ? 14.547 -15.969 -13.984 1 94.5 278 ARG B N 1
ATOM 4141 C CA . ARG B 1 278 ? 14.133 -15.812 -15.375 1 94.5 278 ARG B CA 1
ATOM 4142 C C . ARG B 1 278 ? 12.953 -16.734 -15.695 1 94.5 278 ARG B C 1
ATOM 4144 O O . ARG B 1 278 ? 11.977 -16.297 -16.312 1 94.5 278 ARG B O 1
ATOM 4151 N N . LEU B 1 279 ? 13.062 -17.922 -15.305 1 95.31 279 LEU B N 1
ATOM 4152 C CA . LEU B 1 279 ? 11.992 -18.891 -15.516 1 95.31 279 LEU B CA 1
ATOM 4153 C C . LEU B 1 279 ? 10.695 -18.422 -14.875 1 95.31 279 LEU B C 1
ATOM 4155 O O . LEU B 1 279 ? 9.633 -18.484 -15.492 1 95.31 279 LEU B O 1
ATOM 4159 N N . ALA B 1 280 ? 10.781 -17.953 -13.633 1 96.25 280 ALA B N 1
ATOM 4160 C CA . ALA B 1 280 ? 9.609 -17.5 -12.898 1 96.25 280 ALA B CA 1
ATOM 4161 C C . ALA B 1 280 ? 8.945 -16.312 -13.594 1 96.25 280 ALA B C 1
ATOM 4163 O O . ALA B 1 280 ? 7.727 -16.297 -13.773 1 96.25 280 ALA B O 1
ATOM 4164 N N . ARG B 1 281 ? 9.734 -15.383 -14.016 1 95.31 281 ARG B N 1
ATOM 4165 C CA . ARG B 1 281 ? 9.219 -14.195 -14.688 1 95.31 281 ARG B CA 1
ATOM 4166 C C . ARG B 1 281 ? 8.539 -14.555 -16 1 95.31 281 ARG B C 1
ATOM 4168 O O . ARG B 1 281 ? 7.441 -14.07 -16.297 1 95.31 281 ARG B O 1
ATOM 4175 N N . GLU B 1 282 ? 9.125 -15.344 -16.75 1 96.06 282 GLU B N 1
ATOM 4176 C CA . GLU B 1 282 ? 8.57 -15.75 -18.031 1 96.06 282 GLU B CA 1
ATOM 4177 C C . GLU B 1 282 ? 7.309 -16.578 -17.859 1 96.06 282 GLU B C 1
ATOM 4179 O O . GLU B 1 282 ? 6.379 -16.5 -18.656 1 96.06 282 GLU B O 1
ATOM 4184 N N . SER B 1 283 ? 7.324 -17.406 -16.844 1 96.94 283 SER B N 1
ATOM 4185 C CA . SER B 1 283 ? 6.145 -18.203 -16.547 1 96.94 283 SER B CA 1
ATOM 4186 C C . SER B 1 283 ? 4.934 -17.328 -16.25 1 96.94 283 SER B C 1
ATOM 4188 O O . SER B 1 283 ? 3.852 -17.547 -16.797 1 96.94 283 SER B O 1
ATOM 4190 N N . VAL B 1 284 ? 5.16 -16.328 -15.422 1 97 284 VAL B N 1
ATOM 4191 C CA . VAL B 1 284 ? 4.082 -15.414 -15.062 1 97 284 VAL B CA 1
ATOM 4192 C C . VAL B 1 284 ? 3.596 -14.672 -16.312 1 97 284 VAL B C 1
ATOM 4194 O O . VAL B 1 284 ? 2.393 -14.609 -16.562 1 97 284 VAL B O 1
ATOM 4197 N N . LEU B 1 285 ? 4.496 -14.203 -17.078 1 94.75 285 LEU B N 1
ATOM 4198 C CA . LEU B 1 285 ? 4.156 -13.391 -18.25 1 94.75 285 LEU B CA 1
ATOM 4199 C C . LEU B 1 285 ? 3.395 -14.211 -19.281 1 94.75 285 LEU B C 1
ATOM 4201 O O . LEU B 1 285 ? 2.311 -13.82 -19.719 1 94.75 285 LEU B O 1
ATOM 4205 N N . LEU B 1 286 ? 3.861 -15.344 -19.625 1 95.81 286 LEU B N 1
ATOM 4206 C CA . LEU B 1 286 ? 3.279 -16.125 -20.703 1 95.81 286 LEU B CA 1
ATOM 4207 C C . LEU B 1 286 ? 1.939 -16.719 -20.281 1 95.81 286 LEU B C 1
ATOM 4209 O O . LEU B 1 286 ? 0.994 -16.75 -21.078 1 95.81 286 LEU B O 1
ATOM 4213 N N . THR B 1 287 ? 1.863 -17.188 -19.078 1 97.19 287 THR B N 1
ATOM 4214 C CA . THR B 1 287 ? 0.593 -17.75 -18.641 1 97.19 287 THR B CA 1
ATOM 4215 C C . THR B 1 287 ? -0.47 -16.656 -18.516 1 97.19 287 THR B C 1
ATOM 4217 O O . THR B 1 287 ? -1.656 -16.922 -18.734 1 97.19 287 THR B O 1
ATOM 4220 N N . THR B 1 288 ? -0.04 -15.461 -18.141 1 95.06 288 THR B N 1
ATOM 4221 C CA . THR B 1 288 ? -0.98 -14.344 -18.047 1 95.06 288 THR B CA 1
ATOM 4222 C C . THR B 1 288 ? -1.526 -13.984 -19.422 1 95.06 288 THR B C 1
ATOM 4224 O O . THR B 1 288 ? -2.703 -13.641 -19.562 1 95.06 288 THR B O 1
ATOM 4227 N N . ILE B 1 289 ? -0.769 -14.078 -20.453 1 94 289 ILE B N 1
ATOM 4228 C CA . ILE B 1 289 ? -1.168 -13.766 -21.828 1 94 289 ILE B CA 1
ATOM 4229 C C . ILE B 1 289 ? -2.094 -14.852 -22.359 1 94 289 ILE B C 1
ATOM 4231 O O . ILE B 1 289 ? -3.068 -14.562 -23.047 1 94 289 ILE B O 1
ATOM 4235 N N . VAL B 1 290 ? -1.9 -16.047 -21.984 1 96.5 290 VAL B N 1
ATOM 4236 C CA . VAL B 1 290 ? -2.598 -17.203 -22.531 1 96.5 290 VAL B CA 1
ATOM 4237 C C . VAL B 1 290 ? -3.912 -17.422 -21.797 1 96.5 290 VAL B C 1
ATOM 4239 O O . VAL B 1 290 ? -4.895 -17.891 -22.375 1 96.5 290 VAL B O 1
ATOM 4242 N N . ALA B 1 291 ? -3.969 -17.031 -20.547 1 96.81 291 ALA B N 1
ATOM 4243 C CA . ALA B 1 291 ? -5.07 -17.375 -19.656 1 96.81 291 ALA B CA 1
ATOM 4244 C C . ALA B 1 291 ? -6.398 -16.844 -20.203 1 96.81 291 ALA B C 1
ATOM 4246 O O . ALA B 1 291 ? -7.406 -17.562 -20.203 1 96.81 291 ALA B O 1
ATOM 4247 N N . PRO B 1 292 ? -6.469 -15.57 -20.703 1 94.69 292 PRO B N 1
ATOM 4248 C CA . PRO B 1 292 ? -7.746 -15.086 -21.219 1 94.69 292 PRO B CA 1
ATOM 4249 C C . PRO B 1 292 ? -8.273 -15.93 -22.375 1 94.69 292 PRO B C 1
ATOM 4251 O O . PRO B 1 292 ? -9.484 -16.141 -22.5 1 94.69 292 PRO B O 1
ATOM 4254 N N . VAL B 1 293 ? -7.449 -16.406 -23.219 1 95.19 293 VAL B N 1
ATOM 4255 C CA . VAL B 1 293 ? -7.84 -17.234 -24.344 1 95.19 293 VAL B CA 1
ATOM 4256 C C . VAL B 1 293 ? -8.438 -18.547 -23.844 1 95.19 293 VAL B C 1
ATOM 4258 O O . VAL B 1 293 ? -9.484 -19 -24.328 1 95.19 293 VAL B O 1
ATOM 4261 N N . VAL B 1 294 ? -7.852 -19.188 -22.875 1 96.31 294 VAL B N 1
ATOM 4262 C CA . VAL B 1 294 ? -8.312 -20.453 -22.312 1 96.31 294 VAL B CA 1
ATOM 4263 C C . VAL B 1 294 ? -9.664 -20.25 -21.641 1 96.31 294 VAL B C 1
ATOM 4265 O O . VAL B 1 294 ? -10.57 -21.078 -21.797 1 96.31 294 VAL B O 1
ATOM 4268 N N . ILE B 1 295 ? -9.805 -19.188 -20.953 1 94.94 295 ILE B N 1
ATOM 4269 C CA . ILE B 1 295 ? -11.039 -18.906 -20.219 1 94.94 295 ILE B CA 1
ATOM 4270 C C . ILE B 1 295 ? -12.172 -18.672 -21.219 1 94.94 295 ILE B C 1
ATOM 4272 O O . ILE B 1 295 ? -13.289 -19.156 -21.031 1 94.94 295 ILE B O 1
ATOM 4276 N N . VAL B 1 296 ? -11.898 -17.938 -22.281 1 93.88 296 VAL B N 1
ATOM 4277 C CA . VAL B 1 296 ? -12.898 -17.688 -23.312 1 93.88 296 VAL B CA 1
ATOM 4278 C C . VAL B 1 296 ? -13.312 -18.984 -23.984 1 93.88 296 VAL B C 1
ATOM 4280 O O . VAL B 1 296 ? -14.5 -19.234 -24.203 1 93.88 296 VAL B O 1
ATOM 4283 N N . LEU B 1 297 ? -12.391 -19.797 -24.25 1 94.5 297 LEU B N 1
ATOM 4284 C CA . LEU B 1 297 ? -12.68 -21.078 -24.875 1 94.5 297 LEU B CA 1
ATOM 4285 C C . LEU B 1 297 ? -13.484 -21.969 -23.938 1 94.5 297 LEU B C 1
ATOM 4287 O O . LEU B 1 297 ? -14.43 -22.641 -24.375 1 94.5 297 LEU B O 1
ATOM 4291 N N . ALA B 1 298 ? -13.086 -22.031 -22.703 1 94.12 298 ALA B N 1
ATOM 4292 C CA . ALA B 1 298 ? -13.828 -22.812 -21.719 1 94.12 298 ALA B CA 1
ATOM 4293 C C . ALA B 1 298 ? -15.273 -22.312 -21.609 1 94.12 298 ALA B C 1
ATOM 4295 O O . ALA B 1 298 ? -16.203 -23.125 -21.484 1 94.12 298 ALA B O 1
ATOM 4296 N N . THR B 1 299 ? -15.414 -21.047 -21.641 1 91.44 299 THR B N 1
ATOM 4297 C CA . THR B 1 299 ? -16.75 -20.453 -21.562 1 91.44 299 THR B CA 1
ATOM 4298 C C . THR B 1 299 ? -17.578 -20.828 -22.797 1 91.44 299 THR B C 1
ATOM 4300 O O . THR B 1 299 ? -18.75 -21.172 -22.672 1 91.44 299 THR B O 1
ATOM 4303 N N . ALA B 1 300 ? -17 -20.781 -23.906 1 91.94 300 ALA B N 1
ATOM 4304 C CA . ALA B 1 300 ? -17.688 -21.109 -25.156 1 91.94 300 ALA B CA 1
ATOM 4305 C C . ALA B 1 300 ? -18.094 -22.578 -25.188 1 91.94 300 ALA B C 1
ATOM 4307 O O . ALA B 1 300 ? -19.141 -22.938 -25.719 1 91.94 300 ALA B O 1
ATOM 4308 N N . LEU B 1 301 ? -17.297 -23.391 -24.562 1 93 301 LEU B N 1
ATOM 4309 C CA . LEU B 1 301 ? -17.5 -24.828 -24.656 1 93 301 LEU B CA 1
ATOM 4310 C C . LEU B 1 301 ? -18.453 -25.312 -23.562 1 93 301 LEU B C 1
ATOM 4312 O O . LEU B 1 301 ? -19.172 -26.312 -23.766 1 93 301 LEU B O 1
ATOM 4316 N N . LEU B 1 302 ? -18.422 -24.656 -22.453 1 91.25 302 LEU B N 1
ATOM 4317 C CA . LEU B 1 302 ? -19.094 -25.234 -21.297 1 91.25 302 LEU B CA 1
ATOM 4318 C C . LEU B 1 302 ? -20.312 -24.422 -20.906 1 91.25 302 LEU B C 1
ATOM 4320 O O . LEU B 1 302 ? -21.156 -24.891 -20.141 1 91.25 302 LEU B O 1
ATOM 4324 N N . ARG B 1 303 ? -20.266 -23.141 -21.281 1 79.94 303 ARG B N 1
ATOM 4325 C CA . ARG B 1 303 ? -21.453 -22.344 -20.953 1 79.94 303 ARG B CA 1
ATOM 4326 C C . ARG B 1 303 ? -22.484 -22.422 -22.078 1 79.94 303 ARG B C 1
ATOM 4328 O O . ARG B 1 303 ? -22.125 -22.453 -23.266 1 79.94 303 ARG B O 1
#

Organism: NCBI:txid927661

Nearest PDB structures (foldseek):
  8u5n-assembly1_A  TM=7.721E-01  e=2.741E-08  Homo sapiens
  8u58-assembly1_C  TM=7.635E-01  e=3.568E-08  Homo sapiens
  8u5x-assembly1_A  TM=7.146E-01  e=2.511E-08  Homo sapiens
  8u5v-assembly1_A  TM=7.145E-01  e=2.623E-08  Homo sapiens
  8z8z-assembly1_B  TM=6.929E-01  e=3.729E-08  Homo sapiens

Foldseek 3Di:
DVQLVVLLVVLVVLLQVLQVCLVVCVVHDCLLVVLLCLLFQAQLLLLLLLLLLPDDQVLCPDLLNVLLQVLLVVLLVVLLVVCVVVVPDPLLSLLLSLQLNAFALPRNVQSCCCPVLVHSVSSSSVVNCCQLPVVLVSLLVLQQVLPPDDVVSVVVSCVRSSNVSNVVSVVCNVVVDDDDPVPSVVSVVSNVSNVSSLSSSLSSVCHPFDDPCPDDSNVSLVSSQCSLQPSSLVSLLCCQPPNVPHDLSSSLSSSLSSNGFGHSSSLSSCVNSVRPNSSSSNRRVNSSVNSVVSNVVSSVVRD/DVQLVVLLVVLVVLLQVLQVCLVVCVVHDCLLVVLLCLLFQAQLLLLLLLLLLPDDLVLCPDLLNVLLQVLLVVLLVVLLVVCVVVVPDPLLSLLLSLQLNAFALPRNVQSCCCPVLVHSVSSSSVVNCCQLPVVLVSLLVLQQVLPPDDVVSVVVSCVRSSNVSNVVSVVCNVVVDDDDPVPSVVSVVSNVSNVSSLSSSLSSVCHPFDDPCPDDSNVSLVSSQCSLQPSSLVSLLCCQPPNVPHDLSSSLSSSLSSNGFGHSSSLSSCVNSVRPNNSSSNRRVNSSVNSVVSNVVSSVVRD